Protein AF-A0A136J8L4-F1 (afdb_monomer_lite)

Structure (mmCIF, N/CA/C/O backbone):
data_AF-A0A136J8L4-F1
#
_entry.id   AF-A0A136J8L4-F1
#
loop_
_atom_site.group_PDB
_atom_site.id
_atom_site.type_symbol
_atom_site.label_atom_id
_atom_site.label_alt_id
_atom_site.label_comp_id
_atom_site.label_asym_id
_atom_site.label_entity_id
_atom_site.label_seq_id
_atom_site.pdbx_PDB_ins_code
_atom_site.Cartn_x
_atom_site.Cartn_y
_atom_site.Cartn_z
_atom_site.occupancy
_atom_site.B_iso_or_equiv
_atom_site.auth_seq_id
_atom_site.auth_comp_id
_atom_site.auth_asym_id
_atom_site.auth_atom_id
_atom_site.pdbx_PDB_model_num
ATOM 1 N N . MET A 1 1 ? 5.646 -56.409 56.248 1.00 42.66 1 MET A N 1
ATOM 2 C CA . MET A 1 1 ? 4.526 -55.624 56.810 1.00 42.66 1 MET A CA 1
ATOM 3 C C . MET A 1 1 ? 3.859 -54.873 55.672 1.00 42.66 1 MET A C 1
ATOM 5 O O . MET A 1 1 ? 4.427 -53.922 55.161 1.00 42.66 1 MET A O 1
ATOM 9 N N . ALA A 1 2 ? 2.713 -55.376 55.224 1.00 42.88 2 ALA A N 1
ATOM 10 C CA . ALA A 1 2 ? 1.914 -54.837 54.130 1.00 42.88 2 ALA A CA 1
ATOM 11 C C . ALA A 1 2 ? 0.534 -54.472 54.692 1.00 42.88 2 ALA A C 1
ATOM 13 O O . ALA A 1 2 ? -0.034 -55.256 55.455 1.00 42.88 2 ALA A O 1
ATOM 14 N N . LYS A 1 3 ? -0.001 -53.300 54.337 1.00 42.47 3 LYS A N 1
ATOM 15 C CA . LYS A 1 3 ? -1.359 -52.869 54.700 1.00 42.47 3 LYS A CA 1
ATOM 16 C C . LYS A 1 3 ? -2.114 -52.432 53.438 1.00 42.47 3 LYS A C 1
ATOM 18 O O . LYS A 1 3 ? -1.648 -51.585 52.688 1.00 42.47 3 LYS A O 1
ATOM 23 N N . ARG A 1 4 ? -3.244 -53.113 53.235 1.00 46.34 4 ARG A N 1
ATOM 24 C CA . ARG A 1 4 ? -4.332 -52.945 52.249 1.00 46.34 4 ARG A CA 1
ATOM 25 C C . ARG A 1 4 ? -5.185 -51.665 52.535 1.00 46.34 4 ARG A C 1
ATOM 27 O O . ARG A 1 4 ? -4.867 -50.995 53.515 1.00 46.34 4 ARG A O 1
ATOM 34 N N . PRO A 1 5 ? -6.405 -51.483 51.961 1.00 68.62 5 PRO A N 1
ATOM 35 C CA . PRO A 1 5 ? -6.826 -51.278 50.554 1.00 68.62 5 PRO A CA 1
ATOM 36 C C . PRO A 1 5 ? -7.882 -50.130 50.428 1.00 68.62 5 PRO A C 1
ATOM 38 O O . PRO A 1 5 ? -8.116 -49.422 51.402 1.00 68.62 5 PRO A O 1
ATOM 41 N N . ASN A 1 6 ? -8.552 -50.031 49.261 1.00 39.78 6 ASN A N 1
ATOM 42 C CA . ASN A 1 6 ? -9.914 -49.505 48.949 1.00 39.78 6 ASN A CA 1
ATOM 43 C C . ASN A 1 6 ? -9.858 -48.520 47.767 1.00 39.78 6 ASN A C 1
ATOM 45 O O . ASN A 1 6 ? -8.902 -47.772 47.653 1.00 39.78 6 ASN A O 1
ATOM 49 N N . SER A 1 7 ? -10.820 -48.393 46.857 1.00 41.44 7 SER A N 1
ATOM 50 C CA . SER A 1 7 ? -12.090 -49.061 46.553 1.00 41.44 7 SER A CA 1
ATOM 51 C C . SER A 1 7 ? -12.518 -48.499 45.192 1.00 41.44 7 SER A C 1
ATOM 53 O O . SER A 1 7 ? -12.358 -47.305 44.946 1.00 41.44 7 SER A O 1
ATOM 55 N N . ALA A 1 8 ? -13.071 -49.340 44.324 1.00 41.97 8 ALA A N 1
ATOM 56 C CA . ALA A 1 8 ? -13.702 -48.928 43.078 1.00 41.97 8 ALA A CA 1
ATOM 57 C C . ALA A 1 8 ? -15.011 -48.162 43.349 1.00 41.97 8 ALA A C 1
ATOM 59 O O . ALA A 1 8 ? -15.769 -48.534 44.244 1.00 41.97 8 ALA A O 1
ATOM 60 N N . ALA A 1 9 ? -15.294 -47.134 42.547 1.00 42.59 9 ALA A N 1
ATOM 61 C CA . ALA A 1 9 ? -16.619 -46.535 42.415 1.00 42.59 9 ALA A CA 1
ATOM 62 C C . ALA A 1 9 ? -16.864 -46.192 40.938 1.00 42.59 9 ALA A C 1
ATOM 64 O O . ALA A 1 9 ? -16.187 -45.348 40.354 1.00 42.59 9 ALA A O 1
ATOM 65 N N . GLN A 1 10 ? -17.817 -46.906 40.344 1.00 42.12 10 GLN A N 1
ATOM 66 C CA . GLN A 1 10 ? -18.420 -46.618 39.049 1.00 42.12 10 GLN A CA 1
ATOM 67 C C . GLN A 1 10 ? -19.372 -45.425 39.206 1.00 42.12 10 GLN A C 1
ATOM 69 O O . GLN A 1 10 ? -20.210 -45.427 40.106 1.00 42.12 10 GLN A O 1
ATOM 74 N N . ALA A 1 11 ? -19.282 -44.441 38.313 1.00 42.16 11 ALA A N 1
ATOM 75 C CA . ALA A 1 11 ? -20.287 -43.395 38.160 1.00 42.16 11 ALA A CA 1
ATOM 76 C C . ALA A 1 11 ? -20.708 -43.319 36.689 1.00 42.16 11 ALA A C 1
ATOM 78 O O . ALA A 1 11 ? -19.895 -43.095 35.794 1.00 42.16 11 ALA A O 1
ATOM 79 N N . ALA A 1 12 ? -21.995 -43.573 36.474 1.00 39.19 12 ALA A N 1
ATOM 80 C CA . ALA A 1 12 ? -22.677 -43.577 35.196 1.00 39.19 12 ALA A CA 1
ATOM 81 C C . ALA A 1 12 ? -22.682 -42.182 34.553 1.00 39.19 12 ALA A C 1
ATOM 83 O O . ALA A 1 12 ? -23.024 -41.193 35.200 1.00 39.19 12 ALA A O 1
ATOM 84 N N . THR A 1 13 ? -22.355 -42.109 33.263 1.00 42.62 13 THR A N 1
ATOM 85 C CA . THR A 1 13 ? -22.519 -40.893 32.460 1.00 42.62 13 THR A CA 1
ATOM 86 C C . THR A 1 13 ? -23.810 -41.003 31.657 1.00 42.62 13 THR A C 1
ATOM 88 O O . THR A 1 13 ? -23.955 -41.869 30.795 1.00 42.62 13 THR A O 1
ATOM 91 N N . ALA A 1 14 ? -24.765 -40.135 31.981 1.00 40.47 14 ALA A N 1
ATOM 92 C CA . ALA A 1 14 ? -26.031 -39.989 31.284 1.00 40.47 14 ALA A CA 1
ATOM 93 C C . ALA A 1 14 ? -25.808 -39.453 29.859 1.00 40.47 14 ALA A C 1
ATOM 95 O O . ALA A 1 14 ? -25.178 -38.413 29.665 1.00 40.47 14 ALA A O 1
ATOM 96 N N . GLN A 1 15 ? -26.351 -40.155 28.864 1.00 38.50 15 GLN A N 1
ATOM 97 C CA . GLN A 1 15 ? -26.463 -39.669 27.491 1.00 38.50 15 GLN A CA 1
ATOM 98 C C . GLN A 1 15 ? -27.607 -38.649 27.418 1.00 38.50 15 GLN A C 1
ATOM 100 O O . GLN A 1 15 ? -28.777 -38.995 27.569 1.00 38.50 15 GLN A O 1
ATOM 105 N N . SER A 1 16 ? -27.253 -37.381 27.211 1.00 44.59 16 SER A N 1
ATOM 106 C CA . SER A 1 16 ? -28.199 -36.302 26.923 1.00 44.59 16 SER A CA 1
ATOM 107 C C . SER A 1 16 ? -28.656 -36.395 25.466 1.00 44.59 16 SER A C 1
ATOM 109 O O . SER A 1 16 ? -27.837 -36.412 24.545 1.00 44.59 16 SER A O 1
ATOM 111 N N . ALA A 1 17 ? -29.969 -36.490 25.267 1.00 46.38 17 ALA A N 1
ATOM 112 C CA . ALA A 1 17 ? -30.612 -36.536 23.964 1.00 46.38 17 ALA A CA 1
ATOM 113 C C . ALA A 1 17 ? -30.492 -35.185 23.237 1.00 46.38 17 ALA A C 1
ATOM 115 O O . ALA A 1 17 ? -30.793 -34.130 23.795 1.00 46.38 17 ALA A O 1
ATOM 116 N N . ALA A 1 18 ? -30.087 -35.230 21.967 1.00 50.47 18 ALA A N 1
ATOM 117 C CA . ALA A 1 18 ? -30.023 -34.066 21.091 1.00 50.47 18 ALA A CA 1
ATOM 118 C C . ALA A 1 18 ? -31.432 -33.494 20.795 1.00 50.47 18 ALA A C 1
ATOM 120 O O . ALA A 1 18 ? -32.368 -34.266 20.553 1.00 50.47 18 ALA A O 1
ATOM 121 N N . PRO A 1 19 ? -31.609 -32.160 20.766 1.00 52.53 19 PRO A N 1
ATOM 122 C CA . PRO A 1 19 ? -32.879 -31.539 20.405 1.00 52.53 19 PRO A CA 1
ATOM 123 C C . PRO A 1 19 ? -33.167 -31.679 18.902 1.00 52.53 19 PRO A C 1
ATOM 125 O O . PRO A 1 19 ? -32.294 -31.487 18.056 1.00 52.53 19 PRO A O 1
ATOM 128 N N . ARG A 1 20 ? -34.423 -32.005 18.566 1.00 53.62 20 ARG A N 1
ATOM 129 C CA . ARG A 1 20 ? -34.916 -32.052 17.179 1.00 53.62 20 ARG A CA 1
ATOM 130 C C . ARG A 1 20 ? -34.917 -30.647 16.549 1.00 53.62 20 ARG A C 1
ATOM 132 O O . ARG A 1 20 ? -35.303 -29.695 17.227 1.00 53.62 20 ARG A O 1
ATOM 139 N N . PRO A 1 21 ? -34.571 -30.512 15.257 1.00 55.47 21 PRO A N 1
ATOM 140 C CA . PRO A 1 21 ? -34.636 -29.236 14.553 1.00 55.47 21 PRO A CA 1
ATOM 141 C C . PRO A 1 21 ? -36.093 -28.792 14.304 1.00 55.47 21 PRO A C 1
ATOM 143 O O . PRO A 1 21 ? -36.972 -29.638 14.108 1.00 55.47 21 PRO A O 1
ATOM 146 N N . PRO A 1 22 ? -36.371 -27.475 14.288 1.00 53.38 22 PRO A N 1
ATOM 147 C CA . PRO A 1 22 ? -37.707 -26.948 14.040 1.00 53.38 22 PRO A CA 1
ATOM 148 C C . PRO A 1 22 ? -38.132 -27.132 12.576 1.00 53.38 22 PRO A C 1
ATOM 150 O O . PRO A 1 22 ? -37.427 -26.766 11.638 1.00 53.38 22 PRO A O 1
ATOM 153 N N . THR A 1 23 ? -39.339 -27.664 12.389 1.00 52.69 23 THR A N 1
ATOM 154 C CA . THR A 1 23 ? -40.051 -27.747 11.107 1.00 52.69 23 THR A CA 1
ATOM 155 C C . THR A 1 23 ? -40.334 -26.358 10.533 1.00 52.69 23 THR A C 1
ATOM 157 O O . THR A 1 23 ? -41.149 -25.607 11.073 1.00 52.69 23 THR A O 1
ATOM 160 N N . VAL A 1 24 ? -39.698 -26.042 9.405 1.00 55.34 24 VAL A N 1
ATOM 161 C CA . VAL A 1 24 ? -39.958 -24.848 8.590 1.00 55.34 24 VAL A CA 1
ATOM 162 C C . VAL A 1 24 ? -41.290 -25.022 7.854 1.00 55.34 24 VAL A C 1
ATOM 164 O O . VAL A 1 24 ? -41.455 -25.949 7.061 1.00 55.34 24 VAL A O 1
ATOM 167 N N . ARG A 1 25 ? -42.263 -24.139 8.116 1.00 48.41 25 ARG A N 1
ATOM 168 C CA . ARG A 1 25 ? -43.497 -24.043 7.317 1.00 48.41 25 ARG A CA 1
ATOM 169 C C . ARG A 1 25 ? -43.240 -23.207 6.055 1.00 48.41 25 ARG A C 1
ATOM 171 O O . ARG A 1 25 ? -42.592 -22.168 6.163 1.00 48.41 25 ARG A O 1
ATOM 178 N N . PRO A 1 26 ? -43.780 -23.597 4.888 1.00 46.75 26 PRO A N 1
ATOM 179 C CA . PRO A 1 26 ? -43.632 -22.825 3.659 1.00 46.75 26 PRO A CA 1
ATOM 180 C C . PRO A 1 26 ? -44.431 -21.507 3.707 1.00 46.75 26 PRO A C 1
ATOM 182 O O . PRO A 1 26 ? -45.471 -21.433 4.375 1.00 46.75 26 PRO A O 1
ATOM 185 N N . PRO A 1 27 ? -43.972 -20.458 3.000 1.00 45.84 27 PRO A N 1
ATOM 186 C CA . PRO A 1 27 ? -44.591 -19.140 3.034 1.00 45.84 27 PRO A CA 1
ATOM 187 C C . PRO A 1 27 ? -45.935 -19.114 2.294 1.00 45.84 27 PRO A C 1
ATOM 189 O O . PRO A 1 27 ? -46.087 -19.619 1.183 1.00 45.84 27 PRO A O 1
ATOM 192 N N . ARG A 1 28 ? -46.921 -18.467 2.925 1.00 43.59 28 ARG A N 1
ATOM 193 C CA . ARG A 1 28 ? -48.227 -18.143 2.340 1.00 43.59 28 ARG A CA 1
ATOM 194 C C . ARG A 1 28 ? -48.061 -17.072 1.258 1.00 43.59 28 ARG A C 1
ATOM 196 O O . ARG A 1 28 ? -47.702 -15.936 1.555 1.00 43.59 28 ARG A O 1
ATOM 203 N N . THR A 1 29 ? -48.409 -17.417 0.025 1.00 41.22 29 THR A N 1
ATOM 204 C CA . THR A 1 29 ? -48.556 -16.495 -1.107 1.00 41.22 29 THR A CA 1
ATOM 205 C C . THR A 1 29 ? -49.695 -15.497 -0.857 1.00 41.22 29 THR A C 1
ATOM 207 O O . THR A 1 29 ? -50.844 -15.908 -0.671 1.00 41.22 29 THR A O 1
ATOM 210 N N . ARG A 1 30 ? -49.406 -14.188 -0.877 1.00 39.00 30 ARG A N 1
ATOM 211 C CA . ARG A 1 30 ? -50.421 -13.120 -0.937 1.00 39.00 30 ARG A CA 1
ATOM 212 C C . ARG A 1 30 ? -50.659 -12.698 -2.390 1.00 39.00 30 ARG A C 1
ATOM 214 O O . ARG A 1 30 ? -49.717 -12.538 -3.158 1.00 39.00 30 ARG A O 1
ATOM 221 N N . ARG A 1 31 ? -51.940 -12.546 -2.736 1.00 33.91 31 ARG A N 1
ATOM 222 C CA . ARG A 1 31 ? -52.462 -12.065 -4.026 1.00 33.91 31 ARG A CA 1
ATOM 223 C C . ARG A 1 31 ? -52.201 -10.560 -4.232 1.00 33.91 31 ARG A C 1
ATOM 225 O O . ARG A 1 31 ? -52.063 -9.849 -3.237 1.00 33.91 31 ARG A O 1
ATOM 232 N N . PRO A 1 32 ? -52.189 -10.079 -5.491 1.00 36.88 32 PRO A N 1
ATOM 233 C CA . PRO A 1 32 ? -51.927 -8.686 -5.827 1.00 36.88 32 PRO A CA 1
ATOM 234 C C . PRO A 1 32 ? -53.198 -7.837 -5.700 1.00 36.88 32 PRO A C 1
ATOM 236 O O . PRO A 1 32 ? -54.284 -8.259 -6.097 1.00 36.88 32 PRO A O 1
ATOM 239 N N . GLY A 1 33 ? -53.046 -6.633 -5.155 1.00 29.92 33 GLY A N 1
ATOM 240 C CA . GLY A 1 33 ? -54.087 -5.616 -5.068 1.00 29.92 33 GLY A CA 1
ATOM 241 C C . GLY A 1 33 ? -53.523 -4.267 -5.495 1.00 29.92 33 GLY A C 1
ATOM 242 O O . GLY A 1 33 ? -52.582 -3.766 -4.889 1.00 29.92 33 GLY A O 1
ATOM 243 N N . GLN A 1 34 ? -54.097 -3.749 -6.576 1.00 32.78 34 GLN A N 1
ATOM 244 C CA . GLN A 1 34 ? -53.946 -2.420 -7.167 1.00 32.78 34 GLN A CA 1
ATOM 245 C C . GLN A 1 34 ? -53.848 -1.289 -6.136 1.00 32.78 34 GLN A C 1
ATOM 247 O O . GLN A 1 34 ? -54.611 -1.291 -5.178 1.00 32.78 34 GLN A O 1
ATOM 252 N N . THR A 1 35 ? -53.049 -0.252 -6.414 1.00 30.84 35 THR A N 1
ATOM 253 C CA . THR A 1 35 ? -53.500 1.154 -6.335 1.00 30.84 35 THR A CA 1
ATOM 254 C C . THR A 1 35 ? -52.613 2.031 -7.224 1.00 30.84 35 THR A C 1
ATOM 256 O O . THR A 1 35 ? -51.403 1.846 -7.318 1.00 30.84 35 THR A O 1
ATOM 259 N N . LEU A 1 36 ? -53.283 2.946 -7.912 1.00 26.83 36 LEU A N 1
ATOM 260 C CA . LEU A 1 36 ? -52.858 3.840 -8.975 1.00 26.83 36 LEU A CA 1
ATOM 261 C C . LEU A 1 36 ? -52.791 5.285 -8.425 1.00 26.83 36 LEU A C 1
ATOM 263 O O . LEU A 1 36 ? -53.613 5.633 -7.584 1.00 26.83 36 LEU A O 1
ATOM 267 N N . LEU A 1 37 ? -51.901 6.107 -9.001 1.00 25.09 37 LEU A N 1
ATOM 268 C CA . LEU A 1 37 ? -51.870 7.587 -9.011 1.00 25.09 37 LEU A CA 1
ATOM 269 C C . LEU A 1 37 ? -51.577 8.350 -7.693 1.00 25.09 37 LEU A C 1
ATOM 271 O O . LEU A 1 37 ? -52.382 8.348 -6.775 1.00 25.09 37 LEU A O 1
ATOM 275 N N . PHE A 1 38 ? -50.501 9.153 -7.691 1.00 25.73 38 PHE A N 1
ATOM 276 C CA . PHE A 1 38 ? -50.588 10.622 -7.582 1.00 25.73 38 PHE A CA 1
ATOM 277 C C . PHE A 1 38 ? -49.295 11.284 -8.100 1.00 25.73 38 PHE A C 1
ATOM 279 O O . PHE A 1 38 ? -48.185 10.943 -7.698 1.00 25.73 38 PHE A O 1
ATOM 286 N N . VAL A 1 39 ? -49.481 12.224 -9.027 1.00 22.05 39 VAL A N 1
ATOM 287 C CA . VAL A 1 39 ? -48.510 13.172 -9.591 1.00 22.05 39 VAL A CA 1
ATOM 288 C C . VAL A 1 39 ? -48.807 14.540 -8.969 1.00 22.05 39 VAL A C 1
ATOM 290 O O . VAL A 1 39 ? -49.983 14.850 -8.811 1.00 22.05 39 VAL A O 1
ATOM 293 N N . LEU A 1 40 ? -47.771 15.325 -8.647 1.00 21.27 40 LEU A N 1
ATOM 294 C CA . LEU A 1 40 ? -47.611 16.791 -8.824 1.00 21.27 40 LEU A CA 1
ATOM 295 C C . LEU A 1 40 ? -46.421 17.247 -7.941 1.00 21.27 40 LEU A C 1
ATOM 297 O O . LEU A 1 40 ? -46.433 17.026 -6.738 1.00 21.27 40 LEU A O 1
ATOM 301 N N . SER A 1 41 ? -45.281 17.665 -8.504 1.00 22.55 41 SER A N 1
ATOM 302 C CA . SER A 1 41 ? -44.958 18.999 -9.064 1.00 22.55 41 SER A CA 1
ATOM 303 C C . SER A 1 41 ? -44.488 20.010 -8.010 1.00 22.55 41 SER A C 1
ATOM 305 O O . SER A 1 41 ? -45.293 20.443 -7.197 1.00 22.55 41 SER A O 1
ATOM 307 N N . ALA A 1 42 ? -43.229 20.463 -8.102 1.00 21.69 42 ALA A N 1
ATOM 308 C CA . ALA A 1 42 ? -42.858 21.888 -8.172 1.00 21.69 42 ALA A CA 1
ATOM 309 C C . ALA A 1 42 ? -41.337 22.070 -8.335 1.00 21.69 42 ALA A C 1
ATOM 311 O O . ALA A 1 42 ? -40.532 21.315 -7.798 1.00 21.69 42 ALA A O 1
ATOM 312 N N . ALA A 1 43 ? -40.979 23.087 -9.113 1.00 20.42 43 ALA A N 1
ATOM 313 C CA . ALA A 1 43 ? -39.660 23.389 -9.643 1.00 20.42 43 ALA A CA 1
ATOM 314 C C . ALA A 1 43 ? -39.097 24.715 -9.085 1.00 20.42 43 ALA A C 1
ATOM 316 O O . ALA A 1 43 ? -39.824 25.469 -8.445 1.00 20.42 43 ALA A O 1
ATOM 317 N N . LEU A 1 44 ? -37.854 25.008 -9.503 1.00 20.42 44 LEU A N 1
ATOM 318 C CA . LEU A 1 44 ? -37.224 26.328 -9.723 1.00 20.42 44 LEU A CA 1
ATOM 319 C C . LEU A 1 44 ? -36.526 27.071 -8.564 1.00 20.42 44 LEU A C 1
ATOM 321 O O . LEU A 1 44 ? -37.171 27.626 -7.685 1.00 20.42 44 LEU A O 1
ATOM 325 N N . ALA A 1 45 ? -35.196 27.214 -8.711 1.00 20.59 45 ALA A N 1
ATOM 326 C CA . ALA A 1 45 ? -34.433 28.483 -8.819 1.00 20.59 45 ALA A CA 1
ATOM 327 C C . ALA A 1 45 ? -32.943 28.127 -9.097 1.00 20.59 45 ALA A C 1
ATOM 329 O O . ALA A 1 45 ? -32.349 27.402 -8.309 1.00 20.59 45 ALA A O 1
ATOM 330 N N . LEU A 1 46 ? -32.370 28.287 -10.302 1.00 20.73 46 LEU A N 1
ATOM 331 C CA . LEU A 1 46 ? -31.841 29.469 -11.028 1.00 20.73 46 LEU A CA 1
ATOM 332 C C . LEU A 1 46 ? -30.579 30.149 -10.442 1.00 20.73 46 LEU A C 1
ATOM 334 O O . LEU A 1 46 ? -30.611 30.661 -9.330 1.00 20.73 46 LEU A O 1
ATOM 338 N N . GLY A 1 47 ? -29.540 30.258 -11.294 1.00 19.09 47 GLY A N 1
ATOM 339 C CA . GLY A 1 47 ? -28.427 31.230 -11.225 1.00 19.09 47 GLY A CA 1
ATOM 340 C C . GLY A 1 47 ? -27.023 30.599 -11.279 1.00 19.09 47 GLY A C 1
ATOM 341 O O . GLY A 1 47 ? -26.455 30.329 -10.233 1.00 19.09 47 GLY A O 1
ATOM 342 N N . SER A 1 48 ? -26.514 30.157 -12.441 1.00 22.62 48 SER A N 1
ATOM 343 C CA . SER A 1 48 ? -25.635 30.903 -13.387 1.00 22.62 48 SER A CA 1
ATOM 344 C C . SER A 1 48 ? -24.296 31.342 -12.759 1.00 22.62 48 SER A C 1
ATOM 346 O O . SER A 1 48 ? -24.306 32.091 -11.795 1.00 22.62 48 SER A O 1
ATOM 348 N N . ILE A 1 49 ? -23.130 30.877 -13.234 1.00 23.05 49 ILE A N 1
ATOM 349 C CA . ILE A 1 49 ? -22.334 31.497 -14.318 1.00 23.05 49 ILE A CA 1
ATOM 350 C C . ILE A 1 49 ? -21.683 30.417 -15.203 1.00 23.05 49 ILE A C 1
ATOM 352 O O . ILE A 1 49 ? -21.081 29.462 -14.718 1.00 23.05 49 ILE A O 1
ATOM 356 N N . ALA A 1 50 ? -21.787 30.625 -16.515 1.00 22.70 50 ALA A N 1
ATOM 357 C CA . ALA A 1 50 ? -21.101 29.894 -17.575 1.00 22.70 50 ALA A CA 1
ATOM 358 C C . ALA A 1 50 ? -20.154 30.836 -18.344 1.00 22.70 50 ALA A C 1
ATOM 360 O O . ALA A 1 50 ? -20.192 32.046 -18.123 1.00 22.70 50 ALA A O 1
ATOM 361 N N . VAL A 1 51 ? -19.435 30.237 -19.309 1.00 25.38 51 VAL A N 1
ATOM 362 C CA . VAL A 1 51 ? -18.640 30.774 -20.445 1.00 25.38 51 VAL A CA 1
ATOM 363 C C . VAL A 1 51 ? -17.149 30.468 -20.255 1.00 25.38 51 VAL A C 1
ATOM 365 O O . VAL A 1 51 ? -16.573 30.875 -19.258 1.00 25.38 51 VAL A O 1
ATOM 368 N N . ALA A 1 52 ? -16.405 29.828 -21.160 1.00 25.91 52 ALA A N 1
ATOM 369 C CA . ALA A 1 52 ? -16.575 29.073 -22.421 1.00 25.91 52 ALA A CA 1
ATOM 370 C C . ALA A 1 52 ? -15.132 28.575 -22.758 1.00 25.91 52 ALA A C 1
ATOM 372 O O . ALA A 1 52 ? -14.185 29.113 -22.196 1.00 25.91 52 ALA A O 1
ATOM 373 N N . ALA A 1 53 ? -14.784 27.603 -23.603 1.00 28.91 53 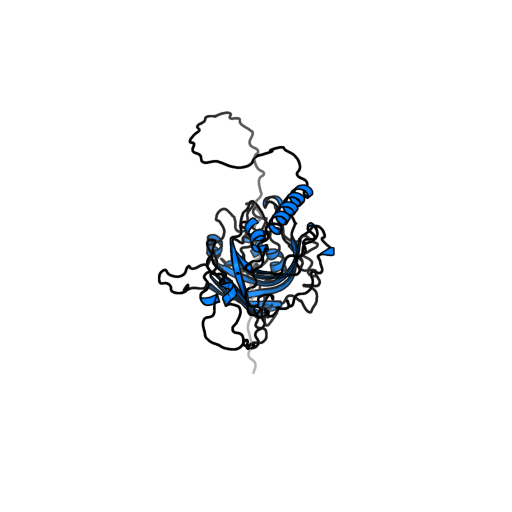ALA A N 1
ATOM 374 C CA . ALA A 1 53 ? -15.382 26.841 -24.699 1.00 28.91 53 ALA A CA 1
ATOM 375 C C . ALA A 1 53 ? -14.588 25.499 -24.803 1.00 28.91 53 ALA A C 1
ATOM 377 O O . ALA A 1 53 ? -13.466 25.427 -24.318 1.00 28.91 53 ALA A O 1
ATOM 378 N N . GLY A 1 54 ? -15.055 24.409 -25.417 1.00 24.98 54 GLY A N 1
ATOM 379 C CA . GLY A 1 54 ? -16.161 24.285 -26.351 1.00 24.98 54 GLY A CA 1
ATOM 380 C C . GLY A 1 54 ? -16.750 22.868 -26.451 1.00 24.98 54 GLY A C 1
ATOM 381 O O . GLY A 1 54 ? -16.086 21.856 -26.248 1.00 24.98 54 GLY A O 1
ATOM 382 N N . LEU A 1 55 ? -18.046 22.916 -26.757 1.00 30.45 55 LEU A N 1
ATOM 383 C CA . LEU A 1 55 ? -18.987 21.965 -27.355 1.00 30.45 55 LEU A CA 1
ATOM 384 C C . LEU A 1 55 ? -18.394 20.977 -28.393 1.00 30.45 55 LEU A C 1
ATOM 386 O O . LEU A 1 55 ? -17.402 21.302 -29.029 1.00 30.45 55 LEU A O 1
ATOM 390 N N . GLN A 1 56 ? -19.001 19.849 -28.788 1.00 32.62 56 GLN A N 1
ATOM 391 C CA . GLN A 1 56 ? -20.212 19.097 -28.415 1.00 32.62 56 GLN A CA 1
ATOM 392 C C . GLN A 1 56 ? -20.360 17.977 -29.458 1.00 32.62 56 GLN A C 1
ATOM 394 O O . GLN A 1 56 ? -20.383 18.281 -30.646 1.00 32.62 56 GLN A O 1
ATOM 399 N N . GLN A 1 57 ? -20.560 16.721 -29.051 1.00 28.48 57 GLN A N 1
ATOM 400 C CA . GLN A 1 57 ? -21.517 15.847 -29.739 1.00 28.48 57 GLN A CA 1
ATOM 401 C C . GLN A 1 57 ? -21.904 14.665 -28.853 1.00 28.48 57 GLN A C 1
ATOM 403 O O . GLN A 1 57 ? -21.114 13.776 -28.559 1.00 28.48 57 GLN A O 1
ATOM 408 N N . HIS A 1 58 ? -23.162 14.688 -28.427 1.00 37.97 58 HIS A N 1
ATOM 409 C CA . HIS A 1 58 ? -23.846 13.576 -27.798 1.00 37.97 58 HIS A CA 1
ATOM 410 C C . HIS A 1 58 ? -24.406 12.707 -28.930 1.00 37.97 58 HIS A C 1
ATOM 412 O O . HIS A 1 58 ? -25.384 13.090 -29.570 1.00 37.97 58 HIS A O 1
ATOM 418 N N . GLN A 1 59 ? -23.790 11.556 -29.197 1.00 29.62 5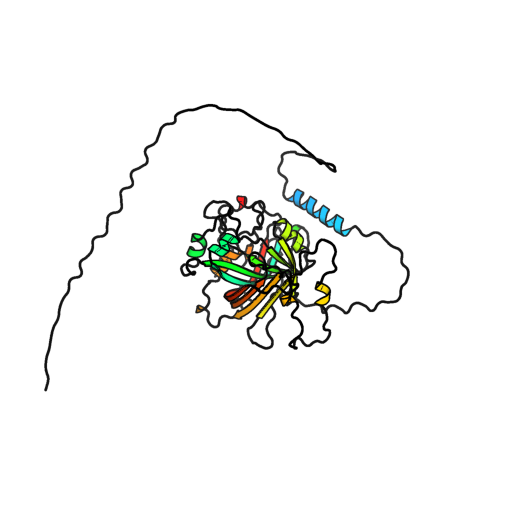9 GLN A N 1
ATOM 419 C CA . GLN A 1 59 ? -24.430 10.465 -29.930 1.00 29.62 59 GLN A CA 1
ATOM 420 C C . GLN A 1 59 ? -24.080 9.131 -29.275 1.00 29.62 59 GLN A C 1
ATOM 422 O O . GLN A 1 59 ? -22.935 8.831 -28.961 1.00 29.62 59 GLN A O 1
ATOM 427 N N . SER A 1 60 ? -25.132 8.354 -29.051 1.00 41.00 60 SER A N 1
ATOM 428 C CA . SER A 1 60 ? -25.119 6.956 -28.655 1.00 41.00 60 SER A CA 1
ATOM 429 C C . SER A 1 60 ? -24.250 6.109 -29.585 1.00 41.00 60 SER A C 1
ATOM 431 O O . SER A 1 60 ? -24.478 6.108 -30.794 1.00 41.00 60 SER A O 1
ATOM 433 N N . GLY A 1 61 ? -23.353 5.305 -29.020 1.00 32.41 61 GLY A N 1
ATOM 434 C CA . GLY A 1 61 ? -22.731 4.203 -29.745 1.00 32.41 61 GLY A CA 1
ATOM 435 C C . GLY A 1 61 ? -21.356 3.856 -29.206 1.00 32.41 61 GLY A C 1
ATOM 436 O O . GLY A 1 61 ? -20.439 4.649 -29.342 1.00 32.41 61 GLY A O 1
ATOM 437 N N . HIS A 1 62 ? -21.249 2.668 -28.605 1.00 44.19 62 HIS A N 1
ATOM 438 C CA . HIS A 1 62 ? -20.054 1.819 -28.559 1.00 44.19 62 HIS A CA 1
ATOM 439 C C . HIS A 1 62 ? -18.726 2.525 -28.904 1.00 44.19 62 HIS A C 1
ATOM 441 O O . HIS A 1 62 ? -18.163 2.342 -29.985 1.00 44.19 62 HIS A O 1
ATOM 447 N N . GLU A 1 63 ? -18.194 3.310 -27.968 1.00 40.66 63 GLU A N 1
ATOM 448 C CA . GLU A 1 63 ? -16.807 3.751 -28.060 1.00 40.66 63 GLU A CA 1
ATOM 449 C C . GLU A 1 63 ? -15.926 2.517 -27.876 1.00 40.66 63 GLU A C 1
ATOM 451 O O . GLU A 1 63 ? -15.833 1.926 -26.798 1.00 40.66 63 GLU A O 1
ATOM 456 N N . THR A 1 64 ? -15.333 2.059 -28.974 1.00 54.06 64 THR A N 1
ATOM 457 C CA . THR A 1 64 ? -14.367 0.965 -28.927 1.00 54.06 64 THR A CA 1
ATOM 458 C C . THR A 1 64 ? -13.136 1.436 -28.158 1.00 54.06 64 THR A C 1
ATOM 460 O O . THR A 1 64 ? -12.673 2.564 -28.332 1.00 54.06 64 THR A O 1
ATOM 463 N N . THR A 1 65 ? -12.570 0.563 -27.324 1.00 49.97 65 THR A N 1
ATOM 464 C CA . THR A 1 65 ? -11.386 0.805 -26.478 1.00 49.97 65 THR A CA 1
ATOM 465 C C . THR A 1 65 ? -10.225 1.466 -27.242 1.00 49.97 65 THR A C 1
ATOM 467 O O . THR A 1 65 ? -9.457 2.242 -26.679 1.00 49.97 65 THR A O 1
ATOM 470 N N . HIS A 1 66 ? -10.138 1.243 -28.558 1.00 45.19 66 HIS A N 1
ATOM 471 C CA . HIS A 1 66 ? -9.175 1.884 -29.452 1.00 45.19 66 HIS A CA 1
ATOM 472 C C . HIS A 1 66 ? -9.328 3.408 -29.596 1.00 45.19 66 HIS A C 1
ATOM 474 O O . HIS A 1 66 ? -8.324 4.094 -29.797 1.00 45.19 66 HIS A O 1
ATOM 480 N N . GLN A 1 67 ? -10.542 3.955 -29.520 1.00 44.06 67 GLN A N 1
ATOM 481 C CA . GLN A 1 67 ? -10.804 5.382 -29.724 1.00 44.06 67 GLN A CA 1
ATOM 482 C C . GLN A 1 67 ? -10.442 6.201 -28.476 1.00 44.06 67 GLN A C 1
ATOM 484 O O . GLN A 1 67 ? -9.726 7.198 -28.592 1.00 44.06 67 GLN A O 1
ATOM 489 N N . ALA A 1 68 ? -10.775 5.697 -27.282 1.00 52.47 68 ALA A N 1
ATOM 490 C CA . ALA A 1 68 ? -10.325 6.264 -26.007 1.00 52.47 68 ALA A CA 1
ATOM 491 C C . ALA A 1 68 ? -8.784 6.288 -25.894 1.00 52.47 68 ALA A C 1
ATOM 493 O O . ALA A 1 68 ? -8.186 7.295 -25.507 1.00 52.47 68 ALA A O 1
ATOM 494 N N . LEU A 1 69 ? -8.115 5.215 -26.336 1.00 50.31 69 LEU A N 1
ATOM 495 C CA . LEU A 1 69 ? -6.650 5.131 -26.388 1.00 50.31 69 LEU A CA 1
ATOM 496 C C . LEU A 1 69 ? -6.014 6.121 -27.380 1.00 50.31 69 LEU A C 1
ATOM 498 O O . LEU A 1 69 ? -4.942 6.667 -27.107 1.00 50.31 69 LEU A O 1
ATOM 502 N N . ARG A 1 70 ? -6.669 6.402 -28.516 1.00 53.69 70 ARG A N 1
ATOM 503 C CA . ARG A 1 70 ? -6.200 7.412 -29.484 1.00 53.69 70 ARG A CA 1
ATOM 504 C C . ARG A 1 70 ? -6.291 8.831 -28.926 1.00 53.69 70 ARG A C 1
ATOM 506 O O . ARG A 1 70 ? -5.334 9.586 -29.092 1.00 53.69 70 ARG A O 1
ATOM 513 N N . HIS A 1 71 ? -7.378 9.180 -28.235 1.00 51.84 71 HIS A N 1
ATOM 514 C CA . HIS A 1 71 ? -7.519 10.501 -27.610 1.00 51.84 71 HIS A CA 1
ATOM 515 C C . HIS A 1 71 ? -6.469 10.733 -26.513 1.00 51.84 71 HIS A C 1
ATOM 517 O O . HIS A 1 71 ? -5.849 11.796 -26.473 1.00 51.84 71 HIS A O 1
ATOM 523 N N . ARG A 1 72 ? -6.159 9.710 -25.704 1.00 54.69 72 ARG A N 1
ATOM 524 C CA . ARG A 1 72 ? -5.100 9.793 -24.682 1.00 54.69 72 ARG A CA 1
ATOM 525 C C . ARG A 1 72 ? -3.693 9.928 -25.287 1.00 54.69 72 ARG A C 1
ATOM 527 O O . ARG A 1 72 ? -2.885 10.709 -24.793 1.00 54.69 72 ARG A O 1
ATOM 534 N N . LYS A 1 73 ? -3.413 9.242 -26.405 1.00 49.12 73 LYS A N 1
ATOM 535 C CA . LYS A 1 73 ? -2.140 9.360 -27.149 1.00 49.12 73 LYS A CA 1
ATOM 536 C C . LYS A 1 73 ? -1.922 10.755 -27.755 1.00 49.12 73 LYS A C 1
ATOM 538 O O . LYS A 1 73 ? -0.779 11.183 -27.892 1.00 49.12 73 LYS A O 1
ATOM 543 N N . LEU A 1 74 ? -2.996 11.455 -28.127 1.00 43.12 74 LEU A N 1
ATOM 544 C CA . LEU A 1 74 ? -2.941 12.829 -28.640 1.00 43.12 74 LEU A CA 1
ATOM 545 C C . LEU A 1 74 ? -2.713 13.858 -27.524 1.00 43.12 74 LEU A C 1
ATOM 547 O O . LEU A 1 74 ? -1.887 14.749 -27.704 1.00 43.12 74 LEU A O 1
ATOM 551 N N . ALA A 1 75 ? -3.357 13.697 -26.363 1.00 46.97 75 ALA A N 1
ATOM 552 C CA . ALA A 1 75 ? -3.159 14.582 -25.211 1.00 46.97 75 ALA A CA 1
ATOM 553 C C . ALA A 1 75 ? -1.696 14.585 -24.718 1.00 46.97 75 ALA A C 1
ATOM 555 O O . ALA A 1 75 ? -1.100 15.647 -24.564 1.00 46.97 75 ALA A O 1
ATOM 556 N N . LEU A 1 76 ? -1.072 13.405 -24.604 1.00 45.59 76 LEU A N 1
ATOM 557 C CA . LEU A 1 76 ? 0.326 13.270 -24.160 1.00 45.59 76 LEU A CA 1
ATOM 558 C C . LEU A 1 76 ? 1.359 13.800 -25.175 1.00 45.59 76 LEU A C 1
ATOM 560 O O . LEU A 1 76 ? 2.481 14.132 -24.803 1.00 45.59 76 LEU A O 1
ATOM 564 N N . ARG A 1 77 ? 1.010 13.899 -26.466 1.00 43.97 77 ARG A N 1
ATOM 565 C CA . ARG A 1 77 ? 1.900 14.478 -27.491 1.00 43.97 77 ARG A CA 1
ATOM 566 C C . ARG A 1 77 ? 1.907 16.005 -27.483 1.00 43.97 77 ARG A C 1
ATOM 568 O O . ARG A 1 77 ? 2.920 16.589 -27.855 1.00 43.97 77 ARG A O 1
ATOM 575 N N . HIS A 1 78 ? 0.815 16.644 -27.067 1.00 43.44 78 HIS A N 1
ATOM 576 C CA . HIS A 1 78 ? 0.738 18.104 -27.018 1.00 43.44 78 HIS A CA 1
ATOM 577 C C . HIS A 1 78 ? 1.473 18.709 -25.813 1.00 43.44 78 HIS A C 1
ATOM 579 O O . HIS A 1 78 ? 1.967 19.827 -25.926 1.00 43.44 78 HIS A O 1
ATOM 585 N N . GLU A 1 79 ? 1.655 17.962 -24.722 1.00 47.09 79 GLU A N 1
ATOM 586 C CA . GLU A 1 79 ? 2.485 18.400 -23.586 1.00 47.09 79 GLU A CA 1
ATOM 587 C C . GLU A 1 79 ? 3.995 18.345 -23.887 1.00 47.09 79 GLU A C 1
ATOM 589 O O . GLU A 1 79 ? 4.767 19.108 -23.316 1.00 47.09 79 GLU A O 1
ATOM 594 N N . ALA A 1 80 ? 4.427 17.513 -24.843 1.00 41.06 80 ALA A N 1
ATOM 595 C CA . ALA A 1 80 ? 5.838 17.376 -25.218 1.00 41.06 80 ALA A CA 1
ATOM 596 C C . ALA A 1 80 ? 6.332 18.412 -26.254 1.00 41.06 80 ALA A C 1
ATOM 598 O O . ALA A 1 80 ? 7.530 18.482 -26.517 1.00 41.06 80 ALA A O 1
ATOM 599 N N . ALA A 1 81 ? 5.439 19.198 -26.870 1.00 38.72 81 ALA A N 1
ATOM 600 C CA . ALA A 1 81 ? 5.764 20.035 -28.035 1.00 38.72 81 ALA A CA 1
ATOM 601 C C . ALA A 1 81 ? 5.781 21.555 -27.766 1.00 38.72 81 ALA A C 1
ATOM 603 O O . ALA A 1 81 ? 6.019 22.337 -28.685 1.00 38.72 81 ALA A O 1
ATOM 604 N N . GLY A 1 82 ? 5.536 21.997 -26.531 1.00 35.88 82 GLY A N 1
ATOM 605 C CA . GLY A 1 82 ? 5.479 23.417 -26.181 1.00 35.88 82 GLY A CA 1
ATOM 606 C C . GLY A 1 82 ? 6.765 23.944 -25.548 1.00 35.88 82 GLY A C 1
ATOM 607 O O . GLY A 1 82 ? 6.804 24.121 -24.337 1.00 35.88 82 GLY A O 1
ATOM 608 N N . SER A 1 83 ? 7.798 24.245 -26.339 1.00 38.16 83 SER A N 1
ATOM 609 C CA . SER A 1 83 ? 8.839 25.187 -25.899 1.00 38.16 83 SER A CA 1
ATOM 610 C C . SER A 1 83 ? 9.458 25.914 -27.092 1.00 38.16 83 SER A C 1
ATOM 612 O O . SER A 1 83 ? 10.203 25.342 -27.887 1.00 38.16 83 SER A O 1
ATOM 614 N N . SER A 1 84 ? 9.067 27.180 -27.243 1.00 42.69 84 SER A N 1
ATOM 615 C CA . SER A 1 84 ? 9.521 28.086 -28.296 1.00 42.69 84 SER A CA 1
ATOM 616 C C . SER A 1 84 ? 10.928 28.616 -28.024 1.00 42.69 84 SER A C 1
ATOM 618 O O . SER A 1 84 ? 11.316 28.873 -26.887 1.00 42.69 84 SER A O 1
ATOM 620 N N . ALA A 1 85 ? 11.656 28.813 -29.120 1.00 42.56 85 ALA A N 1
ATOM 621 C CA . ALA A 1 85 ? 13.014 29.325 -29.200 1.00 42.56 85 ALA A CA 1
ATOM 622 C C . ALA A 1 85 ? 13.206 30.689 -28.511 1.00 42.56 85 ALA A C 1
ATOM 624 O O . ALA A 1 85 ? 12.450 31.630 -28.757 1.00 42.56 85 ALA A O 1
ATOM 625 N N . ALA A 1 86 ? 14.286 30.809 -27.733 1.00 37.00 86 ALA A N 1
ATOM 626 C CA . ALA A 1 86 ? 14.833 32.079 -27.271 1.00 37.00 86 ALA A CA 1
ATOM 627 C C . ALA A 1 86 ? 16.351 32.138 -27.518 1.00 37.00 86 ALA A C 1
ATOM 629 O O . ALA A 1 86 ? 17.075 31.153 -27.386 1.00 37.00 86 ALA A O 1
ATOM 630 N N . THR A 1 87 ? 16.775 33.326 -27.931 1.00 35.25 87 THR A N 1
ATOM 631 C CA . THR A 1 87 ? 18.079 33.752 -28.444 1.00 35.25 87 THR A CA 1
ATOM 632 C C . THR A 1 87 ? 19.253 33.507 -27.487 1.00 35.25 87 THR A C 1
ATOM 634 O O . THR A 1 87 ? 19.165 33.768 -26.291 1.00 35.25 87 THR A O 1
ATOM 637 N N . VAL A 1 88 ? 20.383 33.056 -28.044 1.00 37.00 88 VAL A N 1
ATOM 638 C CA . VAL A 1 88 ? 21.646 32.782 -27.342 1.00 37.00 88 VAL A CA 1
ATOM 639 C C . VAL A 1 88 ? 22.419 34.081 -27.090 1.00 37.00 88 VAL A C 1
ATOM 641 O O . VAL A 1 88 ? 22.910 34.708 -28.026 1.00 37.00 88 VAL A O 1
ATOM 644 N N . THR A 1 89 ? 22.598 34.440 -25.821 1.00 35.00 89 THR A N 1
ATOM 645 C CA . THR A 1 89 ? 23.667 35.341 -25.359 1.00 35.00 89 THR A CA 1
ATOM 646 C C . THR A 1 89 ? 24.575 34.574 -24.406 1.00 35.00 89 THR A C 1
ATOM 648 O O . THR A 1 89 ? 24.109 34.013 -23.415 1.00 35.00 89 THR A O 1
ATOM 651 N N . ALA A 1 90 ? 25.867 34.526 -24.734 1.00 42.12 90 ALA A N 1
ATOM 652 C CA . ALA A 1 90 ? 26.894 33.832 -23.969 1.00 42.12 90 ALA A CA 1
ATOM 653 C C . ALA A 1 90 ? 27.064 34.469 -22.579 1.00 42.12 90 ALA A C 1
ATOM 655 O O . ALA A 1 90 ? 27.469 35.624 -22.466 1.00 42.12 90 ALA A O 1
ATOM 656 N N . SER A 1 91 ? 26.764 33.697 -21.534 1.00 35.06 91 SER A N 1
ATOM 657 C CA . SER A 1 91 ? 27.068 34.025 -20.141 1.00 35.06 91 SER A CA 1
ATOM 658 C C . SER A 1 91 ? 27.980 32.946 -19.564 1.00 35.06 91 SER A C 1
ATOM 660 O O . SER A 1 91 ? 27.906 31.781 -19.960 1.00 35.06 91 SER A O 1
ATOM 662 N N . ALA A 1 92 ? 28.881 33.378 -18.686 1.00 39.25 92 ALA A N 1
ATOM 663 C CA . ALA A 1 92 ? 29.967 32.606 -18.103 1.00 39.25 92 ALA A CA 1
ATOM 664 C C . ALA A 1 92 ? 29.510 31.233 -17.583 1.00 39.25 92 ALA A C 1
ATOM 666 O O . ALA A 1 92 ? 28.463 31.102 -16.953 1.00 39.25 92 ALA A O 1
ATOM 667 N N . SER A 1 93 ? 30.331 30.218 -17.855 1.00 37.94 93 SER A N 1
ATOM 668 C CA . SER A 1 93 ? 30.136 28.823 -17.469 1.00 37.94 93 SER A CA 1
ATOM 669 C C . SER A 1 93 ? 29.883 28.690 -15.967 1.00 37.94 93 SER A C 1
ATOM 671 O O . SER A 1 93 ? 30.817 28.735 -15.163 1.00 37.94 93 SER A O 1
ATOM 673 N N . ALA A 1 94 ? 28.613 28.512 -15.605 1.00 37.25 94 ALA A N 1
ATOM 674 C CA . ALA A 1 94 ? 28.223 28.027 -14.295 1.00 37.25 94 ALA A CA 1
ATOM 675 C C . ALA A 1 94 ? 28.846 26.634 -14.077 1.00 37.25 94 ALA A C 1
ATOM 677 O O . ALA A 1 94 ? 28.896 25.841 -15.024 1.00 37.25 94 ALA A O 1
ATOM 678 N N . PRO A 1 95 ? 29.336 26.318 -12.867 1.00 36.59 95 PRO A N 1
ATOM 679 C CA . PRO A 1 95 ? 29.785 24.970 -12.554 1.00 36.59 95 PRO A CA 1
ATOM 680 C C . PRO A 1 95 ? 28.631 23.998 -12.807 1.00 36.59 95 PRO A C 1
ATOM 682 O O . PRO A 1 95 ? 27.512 24.218 -12.339 1.00 36.59 95 PRO A O 1
ATOM 685 N N . SER A 1 96 ? 28.901 22.946 -13.583 1.00 34.09 96 SER A N 1
ATOM 686 C CA . SER A 1 96 ? 27.953 21.862 -13.828 1.00 34.09 96 SER A CA 1
ATOM 687 C C . SER A 1 96 ? 27.369 21.392 -12.493 1.00 34.09 96 SER A C 1
ATOM 689 O O . SER A 1 96 ? 28.143 21.216 -11.543 1.00 34.09 96 SER A O 1
ATOM 691 N N . PRO A 1 97 ? 26.041 21.191 -12.385 1.00 37.81 97 PRO A N 1
ATOM 692 C CA . PRO A 1 97 ? 25.463 20.652 -11.167 1.00 37.81 97 PRO A CA 1
ATOM 693 C C . PRO A 1 97 ? 26.187 19.342 -10.835 1.00 37.81 97 PRO A C 1
ATOM 695 O O . PRO A 1 97 ? 26.453 18.551 -11.749 1.00 37.81 97 PRO A O 1
ATOM 698 N N . PRO A 1 98 ? 26.563 19.124 -9.564 1.00 39.03 98 PRO A N 1
ATOM 699 C CA . PRO A 1 98 ? 27.204 17.890 -9.149 1.00 39.03 98 PRO A CA 1
ATOM 700 C C . PRO A 1 98 ? 26.328 16.735 -9.618 1.00 39.03 98 PRO A C 1
ATOM 702 O O . PRO A 1 98 ? 25.131 16.706 -9.331 1.00 39.03 98 PRO A O 1
ATOM 705 N N . THR A 1 99 ? 26.924 15.828 -10.390 1.00 37.97 99 THR A N 1
ATOM 706 C CA . THR A 1 99 ? 26.290 14.609 -10.878 1.00 37.97 99 THR A CA 1
ATOM 707 C C . THR A 1 99 ? 25.596 13.940 -9.703 1.00 37.97 99 THR A C 1
ATOM 709 O O . THR A 1 99 ? 26.244 13.466 -8.767 1.00 37.97 99 THR A O 1
ATOM 712 N N . THR A 1 100 ? 24.262 13.961 -9.715 1.00 45.84 100 THR A N 1
ATOM 713 C CA . THR A 1 100 ? 23.443 13.172 -8.804 1.00 45.84 100 THR A CA 1
ATOM 714 C C . THR A 1 100 ? 23.974 11.754 -8.896 1.00 45.84 100 THR A C 1
ATOM 716 O O . THR A 1 100 ? 23.995 11.175 -9.984 1.00 45.84 100 THR A O 1
ATOM 719 N N . ALA A 1 101 ? 24.508 11.233 -7.786 1.00 46.62 101 ALA A N 1
ATOM 720 C CA . ALA A 1 101 ? 24.933 9.846 -7.714 1.00 46.62 101 ALA A CA 1
ATOM 721 C C . ALA A 1 101 ? 23.761 9.013 -8.232 1.00 46.62 101 ALA A C 1
ATOM 723 O O . ALA A 1 101 ? 22.698 8.990 -7.612 1.00 46.62 101 ALA A O 1
ATOM 724 N N . THR A 1 102 ? 23.922 8.454 -9.431 1.00 57.56 102 THR A N 1
ATOM 725 C CA . THR A 1 102 ? 22.875 7.711 -10.117 1.00 57.56 102 THR A CA 1
ATOM 726 C C . THR A 1 102 ? 22.619 6.499 -9.251 1.00 57.56 102 THR A C 1
ATOM 728 O O . THR A 1 102 ? 23.450 5.595 -9.179 1.00 57.56 102 THR A O 1
ATOM 731 N N . CYS A 1 103 ? 21.544 6.539 -8.474 1.00 71.25 103 CYS A N 1
ATOM 732 C CA . CYS A 1 103 ? 21.255 5.442 -7.585 1.00 71.25 103 CYS A CA 1
ATOM 733 C C . CYS A 1 103 ? 20.794 4.281 -8.475 1.00 71.25 103 CYS A C 1
ATOM 735 O O . CYS A 1 103 ? 19.890 4.435 -9.295 1.00 71.25 103 CYS A O 1
ATOM 737 N N . VAL A 1 104 ? 21.524 3.169 -8.413 1.00 76.25 104 VAL A N 1
ATOM 738 C CA . VAL A 1 104 ? 21.241 1.981 -9.220 1.00 76.25 104 VAL A CA 1
ATOM 739 C C . VAL A 1 104 ? 20.175 1.186 -8.470 1.00 76.25 104 VAL A C 1
ATOM 741 O O . VAL A 1 104 ? 20.441 0.788 -7.331 1.00 76.25 104 VAL A O 1
ATOM 744 N N . PRO A 1 105 ? 18.980 0.987 -9.049 1.00 78.19 105 PRO A N 1
ATOM 745 C CA . PRO A 1 105 ? 17.956 0.173 -8.413 1.00 78.19 105 PRO A CA 1
ATOM 746 C C . PRO A 1 105 ? 18.430 -1.277 -8.268 1.00 78.19 105 PRO A C 1
ATOM 748 O O . PRO A 1 105 ? 18.959 -1.855 -9.217 1.00 78.19 105 PRO A O 1
ATOM 751 N N . ASP A 1 106 ? 18.197 -1.882 -7.106 1.00 75.75 106 ASP A N 1
ATOM 752 C CA . ASP A 1 106 ? 18.427 -3.310 -6.832 1.00 75.75 106 ASP A CA 1
ATOM 753 C C . ASP A 1 106 ? 17.187 -4.138 -7.232 1.00 75.75 106 ASP A C 1
ATOM 755 O O . ASP A 1 106 ? 16.590 -4.875 -6.446 1.00 75.75 106 ASP A O 1
ATOM 759 N N . GLY A 1 107 ? 16.706 -3.902 -8.457 1.00 74.69 107 GLY A N 1
ATOM 760 C CA . GLY A 1 107 ? 15.459 -4.452 -8.985 1.00 74.69 107 GLY A CA 1
ATOM 761 C C . GLY A 1 107 ? 15.691 -5.505 -10.065 1.00 74.69 107 GLY A C 1
ATOM 762 O O . GLY A 1 107 ? 16.512 -5.329 -10.967 1.00 74.69 107 GLY A O 1
ATOM 763 N N . SER A 1 108 ? 14.924 -6.594 -10.012 1.00 83.31 108 SER A N 1
ATOM 764 C CA . SER A 1 108 ? 14.842 -7.547 -11.125 1.00 83.31 108 SER A CA 1
ATOM 765 C C . SER A 1 108 ? 14.091 -6.929 -12.309 1.00 83.31 108 SER A C 1
ATOM 767 O O . SER A 1 108 ? 13.239 -6.069 -12.135 1.00 83.31 108 SER A O 1
ATOM 769 N N . LYS A 1 109 ? 14.345 -7.379 -13.539 1.00 90.25 109 LYS A N 1
ATOM 770 C CA . LYS A 1 109 ? 13.518 -6.957 -14.686 1.00 90.25 109 LYS A CA 1
ATOM 771 C C . LYS A 1 109 ? 12.085 -7.467 -14.543 1.00 90.25 109 LYS A C 1
ATOM 773 O O . LYS A 1 109 ? 11.856 -8.471 -13.877 1.00 90.25 109 LYS A O 1
ATOM 778 N N . ASN A 1 110 ? 11.139 -6.813 -15.201 1.00 90.81 110 ASN A N 1
ATOM 779 C CA . ASN A 1 110 ? 9.750 -7.227 -15.336 1.00 90.81 110 ASN A CA 1
ATOM 780 C C . ASN A 1 110 ? 9.660 -8.461 -16.251 1.00 90.81 110 ASN A C 1
ATOM 782 O O . ASN A 1 110 ? 9.748 -8.328 -17.480 1.00 90.81 110 ASN A O 1
ATOM 786 N N . PRO A 1 111 ? 9.470 -9.671 -15.684 1.00 89.69 111 PRO A N 1
ATOM 787 C CA . PRO A 1 111 ? 9.514 -10.907 -16.452 1.00 89.69 111 PRO A CA 1
ATOM 788 C C . PRO A 1 111 ? 8.183 -11.207 -17.146 1.00 89.69 111 PRO A C 1
ATOM 790 O O . PRO A 1 111 ? 8.080 -12.218 -17.834 1.00 89.69 111 PRO A O 1
ATOM 793 N N . ILE A 1 112 ? 7.164 -10.365 -16.950 1.00 90.88 112 ILE A N 1
ATOM 794 C CA . ILE A 1 112 ? 5.793 -10.609 -17.397 1.00 90.88 112 ILE A CA 1
ATOM 795 C C . ILE A 1 112 ? 5.351 -9.685 -18.534 1.00 90.88 112 ILE A C 1
ATOM 797 O O . ILE A 1 112 ? 4.371 -9.969 -19.212 1.00 90.88 112 ILE A O 1
ATOM 801 N N . SER A 1 113 ? 6.094 -8.617 -18.814 1.00 89.56 113 SER A N 1
ATOM 802 C CA . SER A 1 113 ? 5.710 -7.603 -19.806 1.00 89.56 113 SER A CA 1
ATOM 803 C C . SER A 1 113 ? 5.347 -8.126 -21.203 1.00 89.56 113 SER A C 1
ATOM 805 O O . SER A 1 113 ? 4.468 -7.566 -21.853 1.00 89.56 113 SER A O 1
ATOM 807 N N . TYR A 1 114 ? 5.987 -9.199 -21.674 1.00 88.69 114 TYR A N 1
ATOM 808 C CA . TYR A 1 114 ? 5.713 -9.786 -22.991 1.00 88.69 114 TYR A CA 1
ATOM 809 C C . TYR A 1 114 ? 4.520 -10.754 -23.000 1.00 88.69 114 TYR A C 1
ATOM 811 O O . TYR A 1 114 ? 3.988 -11.053 -24.067 1.00 88.69 114 TYR A O 1
ATOM 819 N N . LEU A 1 115 ? 4.105 -11.252 -21.832 1.00 89.50 115 LEU A N 1
ATOM 820 C CA . LEU A 1 115 ? 3.002 -12.204 -21.689 1.00 89.50 115 LEU A CA 1
ATOM 821 C C . LEU A 1 115 ? 1.634 -11.504 -21.718 1.00 89.50 115 LEU A C 1
ATOM 823 O O . LEU A 1 115 ? 0.658 -12.091 -22.180 1.00 89.50 115 LEU A O 1
ATOM 827 N N . TRP A 1 116 ? 1.575 -10.238 -21.291 1.00 90.50 116 TRP A N 1
ATOM 828 C CA . TRP A 1 116 ? 0.349 -9.432 -21.242 1.00 90.50 116 TRP A CA 1
ATOM 829 C C . TRP A 1 116 ? 0.482 -8.144 -22.071 1.00 90.50 116 TRP A C 1
ATOM 831 O O . TRP A 1 116 ? 0.563 -7.047 -21.522 1.00 90.50 116 TRP A O 1
ATOM 841 N N . PRO A 1 117 ? 0.476 -8.233 -23.416 1.00 89.94 117 PRO A N 1
ATOM 842 C CA . PRO A 1 117 ? 0.749 -7.091 -24.296 1.00 89.94 117 PRO A CA 1
ATOM 843 C C . PRO A 1 117 ? -0.336 -6.001 -24.284 1.00 89.94 117 PRO A C 1
ATOM 845 O O . PRO A 1 117 ? -0.136 -4.930 -24.855 1.00 89.94 117 PRO A O 1
ATOM 848 N N . ASN A 1 118 ? -1.490 -6.265 -23.670 1.00 90.50 118 ASN A N 1
ATOM 849 C CA . ASN A 1 118 ? -2.593 -5.310 -23.580 1.00 90.50 118 ASN A CA 1
ATOM 850 C C . ASN A 1 118 ? -2.706 -4.646 -22.205 1.00 90.50 118 ASN A C 1
ATOM 852 O O . ASN A 1 118 ? -3.421 -3.653 -22.091 1.00 90.50 118 ASN A O 1
ATOM 856 N N . ASP A 1 119 ? -1.999 -5.161 -21.199 1.00 91.81 119 ASP A N 1
ATOM 857 C CA . ASP A 1 119 ? -2.072 -4.666 -19.829 1.00 91.81 119 ASP A CA 1
ATOM 858 C C . ASP A 1 119 ? -0.826 -3.849 -19.488 1.00 91.81 119 ASP A C 1
ATOM 860 O O . ASP A 1 119 ? 0.259 -4.029 -20.053 1.00 91.81 119 ASP A O 1
ATOM 864 N N . ILE A 1 120 ? -0.990 -2.918 -18.556 1.00 94.50 120 ILE A N 1
ATOM 865 C CA . ILE A 1 120 ? 0.140 -2.291 -17.884 1.00 94.50 120 ILE A CA 1
ATOM 866 C C . ILE A 1 120 ? 0.737 -3.350 -16.962 1.00 94.50 120 ILE A C 1
ATOM 868 O O . ILE A 1 120 ? 0.012 -4.066 -16.275 1.00 94.50 120 ILE A O 1
ATOM 872 N N . SER A 1 121 ? 2.059 -3.469 -16.956 1.00 95.75 121 SER A N 1
ATOM 873 C CA . SER A 1 121 ? 2.745 -4.399 -16.065 1.00 95.75 121 SER A CA 1
ATOM 874 C C . SER A 1 121 ? 3.965 -3.768 -15.433 1.00 95.75 121 SER A C 1
ATOM 876 O O . SER A 1 121 ? 4.494 -2.770 -15.918 1.00 95.75 121 SER A O 1
ATOM 878 N N . GLY A 1 122 ? 4.446 -4.384 -14.371 1.00 95.56 122 GLY A N 1
ATOM 879 C CA . GLY A 1 122 ? 5.653 -3.959 -13.693 1.00 95.56 122 GLY A CA 1
ATOM 880 C C . GLY A 1 122 ? 5.916 -4.830 -12.492 1.00 95.56 122 GLY A C 1
ATOM 881 O O . GLY A 1 122 ? 5.275 -5.867 -12.297 1.00 95.56 122 GLY A O 1
ATOM 882 N N . ASN A 1 123 ? 6.834 -4.364 -11.664 1.00 95.19 123 ASN A N 1
ATOM 883 C CA . ASN A 1 123 ? 7.249 -5.075 -10.478 1.00 95.19 123 ASN A CA 1
ATOM 884 C C . ASN A 1 123 ? 7.000 -4.215 -9.239 1.00 95.19 123 ASN A C 1
ATOM 886 O O . ASN A 1 123 ? 7.423 -3.062 -9.170 1.00 95.19 123 ASN A O 1
ATOM 890 N N . LEU A 1 124 ? 6.358 -4.806 -8.238 1.00 96.00 124 LEU A N 1
ATOM 891 C CA . LEU A 1 124 ? 6.132 -4.205 -6.930 1.00 96.00 124 LEU A CA 1
ATOM 892 C C . LEU A 1 124 ? 7.026 -4.913 -5.921 1.00 96.00 124 LEU A C 1
ATOM 894 O O . LEU A 1 124 ? 6.711 -6.027 -5.495 1.00 96.00 124 LEU A O 1
ATOM 898 N N . ASN A 1 125 ? 8.126 -4.263 -5.545 1.00 96.00 125 ASN A N 1
ATOM 899 C CA . ASN A 1 125 ? 9.009 -4.718 -4.476 1.00 96.00 125 ASN A CA 1
ATOM 900 C C . ASN A 1 125 ? 8.740 -3.898 -3.216 1.00 96.00 125 ASN A C 1
ATOM 902 O O . ASN A 1 125 ? 8.772 -2.672 -3.264 1.00 96.00 125 ASN A O 1
ATOM 906 N N . GLY A 1 126 ? 8.489 -4.547 -2.083 1.00 96.81 126 GLY A N 1
ATOM 907 C CA . GLY A 1 126 ? 8.463 -3.841 -0.810 1.00 96.81 126 GLY A CA 1
ATOM 908 C C . GLY A 1 126 ? 7.829 -4.605 0.329 1.00 96.81 126 GLY A C 1
ATOM 909 O O . GLY A 1 126 ? 7.845 -5.834 0.365 1.00 96.81 126 GLY A O 1
ATOM 910 N N . THR A 1 127 ? 7.302 -3.851 1.287 1.00 98.44 127 THR A N 1
ATOM 911 C CA . THR A 1 127 ? 6.818 -4.357 2.568 1.00 98.44 127 THR A CA 1
ATOM 912 C C . THR A 1 127 ? 5.348 -4.009 2.746 1.00 98.44 127 THR A C 1
ATOM 914 O O . THR A 1 127 ? 4.935 -2.861 2.582 1.00 98.44 127 THR A O 1
ATOM 917 N N . THR A 1 128 ? 4.546 -5.002 3.117 1.00 98.62 128 THR A N 1
ATOM 918 C CA . THR A 1 128 ? 3.151 -4.817 3.528 1.00 98.62 128 THR A CA 1
ATOM 919 C C . THR A 1 128 ? 2.973 -5.372 4.930 1.00 98.62 128 THR A C 1
ATOM 921 O O . THR A 1 128 ? 3.162 -6.567 5.148 1.00 98.62 128 THR A O 1
ATOM 924 N N . LEU A 1 129 ? 2.618 -4.502 5.875 1.00 98.75 129 LEU A N 1
ATOM 925 C CA . LEU A 1 129 ? 2.355 -4.843 7.271 1.00 98.75 129 LEU A CA 1
ATOM 926 C C . LEU A 1 129 ? 0.853 -4.796 7.537 1.00 98.75 129 LEU A C 1
ATOM 928 O O . LEU A 1 129 ? 0.170 -3.873 7.095 1.00 98.75 129 LEU A O 1
ATOM 932 N N . ILE A 1 130 ? 0.350 -5.770 8.290 1.00 98.62 130 ILE A N 1
ATOM 933 C CA . ILE A 1 130 ? -1.016 -5.758 8.806 1.00 98.62 130 ILE A CA 1
ATOM 934 C C . ILE A 1 130 ? -0.970 -5.148 10.198 1.00 98.62 130 ILE A C 1
ATOM 936 O O . ILE A 1 130 ? -0.332 -5.676 11.114 1.00 98.62 130 ILE A O 1
ATOM 940 N N . VAL A 1 131 ? -1.653 -4.023 10.340 1.00 98.50 131 VAL A N 1
ATOM 941 C CA . VAL A 1 131 ? -1.701 -3.206 11.541 1.00 98.50 131 VAL A CA 1
ATOM 942 C C . VAL A 1 131 ? -3.087 -3.364 12.163 1.00 98.50 131 VAL A C 1
ATOM 944 O O . VAL A 1 131 ? -4.047 -2.771 11.666 1.00 98.50 131 VAL A O 1
ATOM 947 N N . PRO A 1 132 ? -3.230 -4.147 13.249 1.00 98.44 132 PRO A N 1
ATOM 948 C CA . PRO A 1 132 ? -4.481 -4.198 13.988 1.00 98.44 132 PRO A CA 1
ATOM 949 C C . PRO A 1 132 ? -4.788 -2.818 14.570 1.00 98.44 132 PRO A C 1
ATOM 951 O O . PRO A 1 132 ? -4.050 -2.304 15.414 1.00 98.44 132 PRO A O 1
ATOM 954 N N . ILE A 1 133 ? -5.881 -2.216 14.116 1.00 98.44 133 ILE A N 1
ATOM 955 C CA . ILE A 1 133 ? -6.430 -0.985 14.688 1.00 98.44 133 ILE A CA 1
ATOM 956 C C . ILE A 1 133 ? -7.815 -1.272 15.264 1.00 98.44 133 ILE A C 1
ATOM 958 O O . ILE A 1 133 ? -8.503 -2.149 14.744 1.00 98.44 133 ILE A O 1
ATOM 962 N N . PRO A 1 134 ? -8.275 -0.551 16.299 1.00 98.38 134 PRO A N 1
ATOM 963 C CA . PRO A 1 134 ? -9.651 -0.683 16.761 1.00 98.38 134 PRO A CA 1
ATOM 964 C C . PRO A 1 134 ? -10.640 -0.497 15.605 1.00 98.38 134 PRO A C 1
ATOM 966 O O . PRO A 1 134 ? -10.525 0.460 14.841 1.00 98.38 134 PRO A O 1
ATOM 969 N N . LEU A 1 135 ? -11.640 -1.374 15.493 1.00 98.19 135 LEU A N 1
ATOM 970 C CA . LEU A 1 135 ? -12.651 -1.325 14.430 1.00 98.19 135 LEU A CA 1
ATOM 971 C C . LEU A 1 135 ? -13.382 0.027 14.402 1.00 98.19 135 LEU A C 1
ATOM 973 O O . LEU A 1 135 ? -13.703 0.544 13.337 1.00 98.19 135 LEU A O 1
ATOM 977 N N . VAL A 1 136 ? -13.561 0.652 15.569 1.00 97.38 136 VAL A N 1
ATOM 978 C CA . VAL A 1 136 ? -14.099 2.016 15.691 1.00 97.38 136 VAL A CA 1
ATOM 979 C C . VAL A 1 136 ? -13.226 3.068 14.993 1.00 97.38 136 VAL A C 1
ATOM 981 O O . VAL A 1 136 ? -13.766 3.990 14.392 1.00 97.38 136 VAL A O 1
ATOM 984 N N . GLN A 1 137 ? -11.896 2.916 15.002 1.00 96.94 137 GLN A N 1
ATOM 985 C CA . GLN A 1 137 ? -10.979 3.809 14.279 1.00 96.94 137 GLN A CA 1
ATOM 986 C C . GLN A 1 137 ? -11.048 3.562 12.771 1.00 96.94 137 GLN A C 1
ATOM 988 O O . GLN A 1 137 ? -11.101 4.515 12.001 1.00 96.94 137 GLN A O 1
ATOM 993 N N . ALA A 1 138 ? -11.115 2.296 12.341 1.00 97.88 138 ALA A N 1
ATOM 994 C CA . ALA A 1 138 ? -11.351 1.973 10.933 1.00 97.88 138 ALA A CA 1
ATOM 995 C C . ALA A 1 138 ? -12.674 2.581 10.443 1.00 97.88 138 ALA A C 1
ATOM 997 O O . ALA A 1 138 ? -12.740 3.138 9.349 1.00 97.88 138 ALA A O 1
ATOM 998 N N . ARG A 1 139 ? -13.717 2.548 11.281 1.00 97.06 139 ARG A N 1
ATOM 999 C CA . ARG A 1 139 ? -15.018 3.118 10.938 1.00 97.06 139 ARG A CA 1
ATOM 1000 C C . ARG A 1 139 ? -14.994 4.638 10.792 1.00 97.06 139 ARG A C 1
ATOM 1002 O O . ARG A 1 139 ? -15.680 5.144 9.913 1.00 97.06 139 ARG A O 1
ATOM 1009 N N . GLN A 1 140 ? -14.217 5.334 11.622 1.00 96.06 140 GLN A N 1
ATOM 1010 C CA . GLN A 1 140 ? -13.997 6.782 11.513 1.00 96.06 140 GLN A CA 1
ATOM 1011 C C . GLN A 1 140 ? -13.210 7.158 10.253 1.00 96.06 140 GLN A C 1
ATOM 1013 O O . GLN A 1 140 ? -13.394 8.244 9.714 1.00 96.06 140 GLN A O 1
ATOM 1018 N N . ALA A 1 141 ? -12.326 6.270 9.798 1.00 95.56 141 ALA A N 1
ATOM 1019 C CA . ALA A 1 141 ? -11.529 6.476 8.601 1.00 95.56 141 ALA A CA 1
ATOM 1020 C C . ALA A 1 141 ? -12.357 6.294 7.323 1.00 95.56 141 ALA A C 1
ATOM 1022 O O . ALA A 1 141 ? -12.398 7.174 6.467 1.00 95.56 141 ALA A O 1
ATOM 1023 N N . ILE A 1 142 ? -13.013 5.141 7.195 1.00 97.06 142 ILE A N 1
ATOM 1024 C CA . ILE A 1 142 ? -13.706 4.728 5.975 1.00 97.06 142 ILE A CA 1
ATOM 1025 C C . ILE A 1 142 ? -15.044 5.482 5.883 1.00 97.06 142 ILE A C 1
ATOM 1027 O O . ILE A 1 142 ? -15.799 5.456 6.860 1.00 97.06 142 ILE A O 1
ATOM 1031 N N . PRO A 1 143 ? -15.419 6.068 4.728 1.00 96.06 143 PRO A N 1
ATOM 1032 C CA . PRO A 1 143 ? -16.680 6.794 4.583 1.00 96.06 143 PRO A CA 1
ATOM 1033 C C . PRO A 1 143 ? -17.894 5.978 5.044 1.00 96.06 143 PRO A C 1
ATOM 1035 O O . PRO A 1 143 ? -18.048 4.817 4.661 1.00 96.06 143 PRO A O 1
ATOM 1038 N N . GLU A 1 144 ? -18.768 6.595 5.845 1.00 96.25 144 GLU A N 1
ATOM 1039 C CA . GLU A 1 144 ? -19.878 5.915 6.541 1.00 96.25 144 GLU A CA 1
ATOM 1040 C C . GLU A 1 144 ? -20.850 5.189 5.605 1.00 96.25 144 GLU A C 1
ATOM 1042 O O . GLU A 1 144 ? -21.450 4.190 5.989 1.00 96.25 144 GLU A O 1
ATOM 1047 N N . LYS A 1 145 ? -20.973 5.664 4.361 1.00 95.88 145 LYS A N 1
ATOM 1048 C CA . LYS A 1 145 ? -21.830 5.057 3.337 1.00 95.88 145 LYS A CA 1
ATOM 1049 C C . LYS A 1 145 ? -21.383 3.663 2.882 1.00 95.88 145 LYS A C 1
ATOM 1051 O O . LYS A 1 145 ? -22.165 2.988 2.225 1.00 95.88 145 LYS A O 1
ATOM 1056 N N . TYR A 1 146 ? -20.150 3.249 3.181 1.00 97.44 146 TYR A N 1
ATOM 1057 C CA . TYR A 1 146 ? -19.642 1.927 2.815 1.00 97.44 146 TYR A CA 1
ATOM 1058 C C . TYR A 1 146 ? -19.655 0.982 4.007 1.00 97.44 146 TYR A C 1
ATOM 1060 O O . TYR A 1 146 ? -19.209 1.340 5.103 1.00 97.44 146 TYR A O 1
ATOM 1068 N N . GLY A 1 147 ? -20.101 -0.250 3.776 1.00 97.62 147 GLY A N 1
ATOM 1069 C CA . GLY A 1 147 ? -20.022 -1.315 4.769 1.00 97.62 147 GLY A CA 1
ATOM 1070 C C . GLY A 1 147 ? -18.579 -1.748 5.041 1.00 97.62 147 GLY A C 1
ATOM 1071 O O . GLY A 1 147 ? -17.663 -1.463 4.270 1.00 97.62 147 GLY A O 1
ATOM 1072 N N . ILE A 1 148 ? -18.378 -2.446 6.157 1.00 98.12 148 ILE A N 1
ATOM 1073 C CA . ILE A 1 148 ? -17.132 -3.152 6.472 1.00 98.12 148 ILE A CA 1
ATOM 1074 C C . ILE A 1 148 ? -17.475 -4.641 6.590 1.00 98.12 148 ILE A C 1
ATOM 1076 O O . ILE A 1 148 ? -18.330 -5.021 7.392 1.00 98.12 148 ILE A O 1
ATOM 1080 N N . LEU A 1 149 ? -16.809 -5.485 5.804 1.00 97.56 149 LEU A N 1
ATOM 1081 C CA . LEU A 1 149 ? -17.082 -6.919 5.698 1.00 97.56 149 LEU A CA 1
ATOM 1082 C C . LEU A 1 149 ? -16.308 -7.713 6.761 1.00 97.56 149 LEU A C 1
ATOM 1084 O O . LEU A 1 149 ? -15.381 -8.454 6.449 1.00 97.56 149 LEU A O 1
ATOM 1088 N N . GLU A 1 150 ? -16.691 -7.581 8.035 1.00 97.19 150 GLU A N 1
ATOM 1089 C CA . GLU A 1 150 ? -15.996 -8.254 9.152 1.00 97.19 150 GLU A CA 1
ATOM 1090 C C . GLU A 1 150 ? -15.919 -9.774 9.021 1.00 97.19 150 GLU A C 1
ATOM 1092 O O . GLU A 1 150 ? -14.892 -10.383 9.329 1.00 97.19 150 GLU A O 1
ATOM 1097 N N . HIS A 1 151 ? -16.968 -10.392 8.491 1.00 95.25 151 HIS A N 1
ATOM 1098 C CA . HIS A 1 151 ? -16.969 -11.826 8.233 1.00 95.25 151 HIS A CA 1
ATOM 1099 C C . HIS A 1 151 ? -15.887 -12.241 7.219 1.00 95.25 151 HIS A C 1
ATOM 1101 O O . HIS A 1 151 ? -15.356 -13.345 7.334 1.00 95.25 151 HIS A O 1
ATOM 1107 N N . ALA A 1 152 ? -15.529 -11.370 6.266 1.00 94.75 152 ALA A N 1
ATOM 1108 C CA . ALA A 1 152 ? -14.600 -11.699 5.193 1.00 94.75 152 ALA A CA 1
ATOM 1109 C C . ALA A 1 152 ? -13.189 -11.927 5.740 1.00 94.75 152 ALA A C 1
ATOM 1111 O O . ALA A 1 152 ? -12.625 -12.995 5.523 1.00 94.75 152 ALA A O 1
ATOM 1112 N N . TRP A 1 153 ? -12.621 -10.999 6.519 1.00 95.19 153 TRP A N 1
ATOM 1113 C CA . TRP A 1 153 ? -11.277 -11.226 7.069 1.00 95.19 153 TRP A CA 1
ATOM 1114 C C . TRP A 1 153 ? -11.261 -12.251 8.198 1.00 95.19 153 TRP A C 1
ATOM 1116 O O . TRP A 1 153 ? -10.273 -12.968 8.335 1.00 95.19 153 TRP A O 1
ATOM 1126 N N . ARG A 1 154 ? -12.343 -12.376 8.979 1.00 95.38 154 ARG A N 1
ATOM 1127 C CA . ARG A 1 154 ? -12.444 -13.414 10.017 1.00 95.38 154 ARG A CA 1
ATOM 1128 C C . ARG A 1 154 ? -12.439 -14.827 9.438 1.00 95.38 154 ARG A C 1
ATOM 1130 O O . ARG A 1 154 ? -11.922 -15.727 10.088 1.00 95.38 154 ARG A O 1
ATOM 1137 N N . ALA A 1 155 ? -12.948 -15.025 8.221 1.00 93.69 155 ALA A N 1
ATOM 1138 C CA . ALA A 1 155 ? -12.850 -16.313 7.533 1.00 93.69 155 ALA A CA 1
ATOM 1139 C C . ALA A 1 155 ? -11.390 -16.711 7.233 1.00 93.69 155 ALA A C 1
ATOM 1141 O O . ALA A 1 155 ? -11.064 -17.897 7.225 1.00 93.69 155 ALA A O 1
ATOM 1142 N N . TRP A 1 156 ? -10.502 -15.732 7.027 1.00 92.44 156 TRP A N 1
ATOM 1143 C CA . TRP A 1 156 ? -9.072 -15.967 6.799 1.00 92.44 156 TRP A CA 1
ATOM 1144 C C . TRP A 1 156 ? -8.239 -15.972 8.082 1.00 92.44 156 TRP A C 1
ATOM 1146 O O . TRP A 1 156 ? -7.243 -16.693 8.159 1.00 92.44 156 TRP A O 1
ATOM 1156 N N . LEU A 1 157 ? -8.628 -15.153 9.059 1.00 95.69 157 LEU A N 1
ATOM 1157 C CA . LEU A 1 157 ? -7.936 -14.928 10.323 1.00 95.69 157 LEU A CA 1
ATOM 1158 C C . LEU A 1 157 ? -8.923 -15.124 11.493 1.00 95.69 157 LEU A C 1
ATOM 1160 O O . LEU A 1 157 ? -9.360 -14.139 12.099 1.00 95.69 157 LEU A O 1
ATOM 1164 N N . PRO A 1 158 ? -9.306 -16.373 11.817 1.00 95.38 158 PRO A N 1
ATOM 1165 C CA . PRO A 1 158 ? -10.296 -16.647 12.863 1.00 95.38 158 PRO A CA 1
ATOM 1166 C C . PRO A 1 158 ? -9.855 -16.135 14.241 1.00 95.38 158 PRO A C 1
ATOM 1168 O O . PRO A 1 158 ? -10.684 -15.650 15.009 1.00 95.38 158 PRO A O 1
ATOM 1171 N N . ASP A 1 159 ? -8.547 -16.154 14.505 1.00 95.88 159 ASP A N 1
ATOM 1172 C CA . ASP A 1 159 ? -7.940 -15.692 15.757 1.00 95.88 159 ASP A CA 1
ATOM 1173 C C . ASP A 1 159 ? -7.555 -14.200 15.731 1.00 95.88 159 ASP A C 1
ATOM 1175 O O . ASP A 1 159 ? -6.874 -13.713 16.637 1.00 95.88 159 ASP A O 1
ATOM 1179 N N . PHE A 1 160 ? -7.964 -13.443 14.699 1.00 97.31 160 PHE A N 1
ATOM 1180 C CA . PHE A 1 160 ? -7.696 -12.005 14.657 1.00 97.31 160 PHE A CA 1
ATOM 1181 C C . PHE A 1 160 ? -8.348 -11.311 15.864 1.00 97.31 160 PHE A C 1
ATOM 1183 O O . PHE A 1 160 ? -9.517 -11.595 16.164 1.00 97.31 160 PHE A O 1
ATOM 1190 N N . PRO A 1 161 ? -7.643 -10.386 16.549 1.00 97.75 161 PRO A N 1
ATOM 1191 C CA . PRO A 1 161 ? -8.128 -9.836 17.807 1.00 97.75 161 PRO A CA 1
ATOM 1192 C C . PRO A 1 161 ? -9.549 -9.262 17.710 1.00 97.75 161 PRO A C 1
ATOM 1194 O O . PRO A 1 161 ? -9.903 -8.540 16.773 1.00 97.75 161 PRO A O 1
ATOM 1197 N N . VAL A 1 162 ? -10.385 -9.589 18.698 1.00 97.69 162 VAL A N 1
ATOM 1198 C CA . VAL A 1 162 ? -11.779 -9.126 18.768 1.00 97.69 162 VAL A CA 1
ATOM 1199 C C . VAL A 1 162 ? -11.826 -7.596 18.794 1.00 97.69 162 VAL A C 1
ATOM 1201 O O . VAL A 1 162 ? -11.048 -6.954 19.497 1.00 97.69 162 VAL A O 1
ATOM 1204 N N . GLY A 1 163 ? -12.739 -7.009 18.016 1.00 98.06 163 GLY A N 1
ATOM 1205 C CA . GLY A 1 163 ? -12.884 -5.556 17.917 1.00 98.06 163 GLY A CA 1
ATOM 1206 C C . GLY A 1 163 ? -11.742 -4.844 17.184 1.00 98.06 163 GLY A C 1
ATOM 1207 O O . GLY A 1 163 ? -11.709 -3.613 17.206 1.00 98.06 163 GLY A O 1
ATOM 1208 N N . MET A 1 164 ? -10.828 -5.575 16.537 1.00 98.56 164 MET A N 1
ATOM 1209 C CA . MET A 1 164 ? -9.783 -5.007 15.686 1.00 98.56 164 MET A CA 1
ATOM 1210 C C . MET A 1 164 ? -10.094 -5.198 14.200 1.00 98.56 164 MET A C 1
ATOM 1212 O O . MET A 1 164 ? -10.801 -6.119 13.792 1.00 98.56 164 MET A O 1
ATOM 1216 N N . TYR A 1 165 ? -9.491 -4.336 13.391 1.00 98.69 165 TYR A N 1
ATOM 1217 C CA . TYR A 1 165 ? -9.558 -4.305 11.940 1.00 98.69 165 TYR A CA 1
ATOM 1218 C C . TYR A 1 165 ? -8.143 -4.413 11.331 1.00 98.69 165 TYR A C 1
ATOM 1220 O O . TYR A 1 165 ? -7.224 -3.756 11.836 1.00 98.69 165 TYR A O 1
ATOM 1228 N N . PRO A 1 166 ? -7.938 -5.219 10.269 1.00 98.44 166 PRO A N 1
ATOM 1229 C CA . PRO A 1 166 ? -6.629 -5.445 9.655 1.00 98.44 166 PRO A CA 1
ATOM 1230 C C . PRO A 1 166 ? -6.275 -4.349 8.634 1.00 98.44 166 PRO A C 1
ATOM 1232 O O . PRO A 1 166 ? -6.315 -4.576 7.426 1.00 98.44 166 PRO A O 1
ATOM 1235 N N . MET A 1 167 ? -5.914 -3.152 9.106 1.00 98.62 167 MET A N 1
ATOM 1236 C CA . MET A 1 167 ? -5.418 -2.090 8.221 1.00 98.62 167 MET A CA 1
ATOM 1237 C C . MET A 1 167 ? -4.088 -2.511 7.583 1.00 98.62 167 MET A C 1
ATOM 1239 O O . MET A 1 167 ? -3.247 -3.126 8.237 1.00 98.62 167 MET A O 1
ATOM 1243 N N . MET A 1 168 ? -3.870 -2.151 6.323 1.00 98.69 168 MET A N 1
ATOM 1244 C CA . MET A 1 168 ? -2.604 -2.370 5.631 1.00 98.69 168 MET A CA 1
ATOM 1245 C C . MET A 1 168 ? -1.745 -1.109 5.704 1.00 98.69 168 MET A C 1
ATOM 1247 O O . MET A 1 168 ? -2.190 -0.027 5.331 1.00 98.69 168 MET A O 1
ATOM 1251 N N . ALA A 1 169 ? -0.497 -1.251 6.138 1.00 98.62 169 ALA A N 1
ATOM 1252 C CA . ALA A 1 169 ? 0.539 -0.251 5.924 1.00 98.62 169 ALA A CA 1
ATOM 1253 C C . ALA A 1 169 ? 1.464 -0.766 4.816 1.00 98.62 169 ALA A C 1
ATOM 1255 O O . ALA A 1 169 ? 2.088 -1.821 4.961 1.00 98.62 169 ALA A O 1
ATOM 1256 N N . VAL A 1 170 ? 1.536 -0.034 3.706 1.00 98.50 170 VAL A N 1
ATOM 1257 C CA . VAL A 1 170 ? 2.241 -0.458 2.491 1.00 98.50 170 VAL A CA 1
ATOM 1258 C C . VAL A 1 170 ? 3.378 0.511 2.185 1.00 98.50 170 VAL A C 1
ATOM 1260 O O . VAL A 1 170 ? 3.176 1.722 2.191 1.00 98.50 170 VAL A O 1
ATOM 1263 N N . SER A 1 171 ? 4.558 -0.034 1.888 1.00 98.25 171 SER A N 1
ATOM 1264 C CA . SER A 1 171 ? 5.678 0.667 1.260 1.00 98.25 171 SER A CA 1
ATOM 1265 C C . SER A 1 171 ? 6.170 -0.158 0.083 1.00 98.25 171 SER A C 1
ATOM 1267 O O . SER A 1 171 ? 6.548 -1.316 0.273 1.00 98.25 171 SER A O 1
ATOM 1269 N N . VAL A 1 172 ? 6.147 0.408 -1.121 1.00 97.50 172 VAL A N 1
ATOM 1270 C CA . VAL A 1 172 ? 6.594 -0.284 -2.331 1.00 97.50 172 VAL A CA 1
ATOM 1271 C C . VAL A 1 172 ? 7.384 0.622 -3.260 1.00 97.50 172 VAL A C 1
ATOM 1273 O O . VAL A 1 172 ? 7.184 1.834 -3.302 1.00 97.50 172 VAL A O 1
ATOM 1276 N N . TYR A 1 173 ? 8.285 -0.019 -3.992 1.00 97.31 173 TYR A N 1
ATOM 1277 C CA . TYR A 1 173 ? 9.002 0.514 -5.131 1.00 97.31 173 TYR A CA 1
ATOM 1278 C C . TYR A 1 173 ? 8.452 -0.144 -6.400 1.00 97.31 173 TYR A C 1
ATOM 1280 O O . TYR A 1 173 ? 8.578 -1.361 -6.595 1.00 97.31 173 TYR A O 1
ATOM 1288 N N . ASP A 1 174 ? 7.803 0.676 -7.218 1.00 96.69 174 ASP A N 1
ATOM 1289 C CA . ASP A 1 174 ? 7.219 0.342 -8.507 1.00 96.69 174 ASP A CA 1
ATOM 1290 C C . ASP A 1 174 ? 8.325 0.493 -9.565 1.00 96.69 174 ASP A C 1
ATOM 1292 O O . ASP A 1 174 ? 8.814 1.601 -9.801 1.00 96.69 174 ASP A O 1
ATOM 1296 N N . HIS A 1 175 ? 8.746 -0.620 -10.177 1.00 94.06 175 HIS A N 1
ATOM 1297 C CA . HIS A 1 175 ? 9.870 -0.628 -11.119 1.00 94.06 175 HIS A CA 1
ATOM 1298 C C . HIS A 1 175 ? 9.614 -1.407 -12.407 1.00 94.06 175 HIS A C 1
ATOM 1300 O O . HIS A 1 175 ? 8.776 -2.312 -12.459 1.00 94.06 175 HIS A O 1
ATOM 1306 N N . ASP A 1 176 ? 10.380 -1.046 -13.440 1.00 94.19 176 ASP A N 1
ATOM 1307 C CA . ASP A 1 176 ? 10.345 -1.639 -14.781 1.00 94.19 176 ASP A CA 1
ATOM 1308 C C . ASP A 1 176 ? 8.918 -1.698 -15.355 1.00 94.19 176 ASP A C 1
ATOM 1310 O O . ASP A 1 176 ? 8.425 -2.720 -15.852 1.00 94.19 176 ASP A O 1
ATOM 1314 N N . LEU A 1 177 ? 8.233 -0.560 -15.234 1.00 94.94 177 LEU A N 1
ATOM 1315 C CA . LEU A 1 177 ? 6.861 -0.370 -15.676 1.00 94.94 177 LEU A CA 1
ATOM 1316 C C . LEU A 1 177 ? 6.774 -0.405 -17.201 1.00 94.94 177 LEU A C 1
ATOM 1318 O O . LEU A 1 177 ? 7.451 0.351 -17.896 1.00 94.94 177 LEU A O 1
ATOM 1322 N N . ARG A 1 178 ? 5.893 -1.239 -17.749 1.00 94.81 178 ARG A N 1
ATOM 1323 C CA . ARG A 1 178 ? 5.687 -1.396 -19.190 1.00 94.81 178 ARG A CA 1
ATOM 1324 C C . ARG A 1 178 ? 4.249 -1.091 -19.551 1.00 94.81 178 ARG A C 1
ATOM 1326 O O . ARG A 1 178 ? 3.319 -1.636 -18.970 1.00 94.81 178 ARG A O 1
ATOM 1333 N N . PHE A 1 179 ? 4.101 -0.216 -20.542 1.00 92.62 179 PHE A N 1
ATOM 1334 C CA . PHE A 1 179 ? 2.830 0.217 -21.112 1.00 92.62 179 PHE A CA 1
ATOM 1335 C C . PHE A 1 179 ? 2.857 -0.168 -22.597 1.00 92.62 179 PHE A C 1
ATOM 1337 O O . PHE A 1 179 ? 3.079 0.705 -23.448 1.00 92.62 179 PHE A O 1
ATOM 1344 N N . PRO A 1 180 ? 2.715 -1.463 -22.944 1.00 88.06 180 PRO A N 1
ATOM 1345 C CA . PRO A 1 180 ? 3.042 -1.938 -24.287 1.00 88.06 180 PRO A CA 1
ATOM 1346 C C . PRO A 1 180 ? 2.154 -1.294 -25.358 1.00 88.06 180 PRO A C 1
ATOM 1348 O O . PRO A 1 180 ? 2.643 -0.902 -26.415 1.00 88.06 180 PRO A O 1
ATOM 1351 N N . VAL A 1 181 ? 0.878 -1.049 -25.040 1.00 85.75 181 VAL A N 1
ATOM 1352 C CA . VAL A 1 181 ? -0.084 -0.394 -25.945 1.00 85.75 181 VAL A CA 1
ATOM 1353 C C . VAL A 1 181 ? 0.330 1.042 -26.316 1.00 85.75 181 VAL A C 1
ATOM 1355 O O . VAL A 1 181 ? 0.022 1.530 -27.408 1.00 85.75 181 VAL A O 1
ATOM 1358 N N . LEU A 1 182 ? 1.061 1.729 -25.433 1.00 87.12 182 LEU A N 1
ATOM 1359 C CA . LEU A 1 182 ? 1.603 3.066 -25.690 1.00 87.12 182 LEU A CA 1
ATOM 1360 C C . LEU A 1 182 ? 3.063 3.038 -26.164 1.00 87.12 182 LEU A C 1
ATOM 1362 O O . LEU A 1 182 ? 3.572 4.080 -26.575 1.00 87.12 182 LEU A O 1
ATOM 1366 N N . ASN A 1 183 ? 3.713 1.870 -26.149 1.00 90.19 183 ASN A N 1
ATOM 1367 C CA . ASN A 1 183 ? 5.158 1.709 -26.305 1.00 90.19 183 ASN A CA 1
ATOM 1368 C C . ASN A 1 183 ? 5.943 2.632 -25.353 1.00 90.19 183 ASN A C 1
ATOM 1370 O O . ASN A 1 183 ? 6.847 3.358 -25.767 1.00 90.19 183 ASN A O 1
ATOM 1374 N N . MET A 1 184 ? 5.532 2.654 -24.082 1.00 90.94 184 MET A N 1
ATOM 1375 C CA . MET A 1 184 ? 6.104 3.521 -23.051 1.00 90.94 184 MET A CA 1
ATOM 1376 C C . MET A 1 184 ? 6.663 2.709 -21.882 1.00 90.94 184 MET A C 1
ATOM 1378 O O . MET A 1 184 ? 6.200 1.611 -21.566 1.00 90.94 184 MET A O 1
ATOM 1382 N N . THR A 1 185 ? 7.679 3.270 -21.234 1.00 93.44 185 THR A N 1
ATOM 1383 C CA . THR A 1 185 ? 8.281 2.758 -19.997 1.00 93.44 185 THR A CA 1
ATOM 1384 C C . THR A 1 185 ? 8.449 3.949 -19.062 1.00 93.44 185 THR A C 1
ATOM 1386 O O . THR A 1 185 ? 9.411 4.702 -19.222 1.00 93.44 185 THR A O 1
ATOM 1389 N N . PRO A 1 186 ? 7.461 4.222 -18.190 1.00 91.88 186 PRO A N 1
ATOM 1390 C CA . PRO A 1 186 ? 7.565 5.310 -17.228 1.00 91.88 186 PRO A CA 1
ATOM 1391 C C . PRO A 1 186 ? 8.758 5.121 -16.282 1.00 91.88 186 PRO A C 1
ATOM 1393 O O . PRO A 1 186 ? 9.196 3.987 -16.086 1.00 91.88 186 PRO A O 1
ATOM 1396 N N . PRO A 1 187 ? 9.271 6.209 -15.682 1.00 93.38 187 PRO A N 1
ATOM 1397 C CA . PRO A 1 187 ? 10.285 6.111 -14.641 1.00 93.38 187 PRO A CA 1
ATOM 1398 C C . PRO A 1 187 ? 9.777 5.322 -13.433 1.00 93.38 187 PRO A C 1
ATOM 1400 O O . PRO A 1 187 ? 8.600 5.418 -13.076 1.00 93.38 187 PRO A O 1
ATOM 1403 N N . ASP A 1 188 ? 10.691 4.611 -12.782 1.00 95.06 188 ASP A N 1
ATOM 1404 C CA . ASP A 1 188 ? 10.427 3.949 -11.508 1.00 95.06 188 ASP A CA 1
ATOM 1405 C C . ASP A 1 188 ? 10.083 4.980 -10.422 1.00 95.06 188 ASP A C 1
ATOM 1407 O O . ASP A 1 188 ? 10.561 6.121 -10.436 1.00 95.06 188 ASP A O 1
ATOM 1411 N N . PHE A 1 189 ? 9.273 4.579 -9.447 1.00 96.38 189 PHE A N 1
ATOM 1412 C CA . PHE A 1 189 ? 8.895 5.439 -8.329 1.00 96.38 189 PHE A CA 1
ATOM 1413 C C . PHE A 1 189 ? 8.576 4.624 -7.076 1.00 96.38 189 PHE A C 1
ATOM 1415 O O . PHE A 1 189 ? 8.355 3.421 -7.126 1.00 96.38 189 PHE A O 1
ATOM 1422 N N . SER A 1 190 ? 8.533 5.298 -5.933 1.00 97.81 190 SER A N 1
ATOM 1423 C CA . SER A 1 190 ? 8.125 4.715 -4.660 1.00 97.81 190 SER A CA 1
ATOM 1424 C C . SER A 1 190 ? 6.772 5.264 -4.242 1.00 97.81 190 SER A C 1
ATOM 1426 O O . SER A 1 190 ? 6.422 6.411 -4.549 1.00 97.81 190 SER A O 1
ATOM 1428 N N . ARG A 1 191 ? 6.027 4.457 -3.488 1.00 97.81 191 ARG A N 1
ATOM 1429 C CA . ARG A 1 191 ? 4.790 4.880 -2.840 1.00 97.81 191 ARG A CA 1
ATOM 1430 C C . ARG A 1 191 ? 4.606 4.262 -1.461 1.00 97.81 191 ARG A C 1
ATOM 1432 O O . ARG A 1 191 ? 5.020 3.133 -1.200 1.00 97.81 191 ARG A O 1
ATOM 1439 N N . MET A 1 192 ? 3.948 5.013 -0.583 1.00 98.44 192 MET A N 1
ATOM 1440 C CA . MET A 1 192 ? 3.534 4.560 0.743 1.00 98.44 192 MET A CA 1
ATOM 1441 C C . MET A 1 192 ? 2.099 4.973 1.043 1.00 98.44 192 MET A C 1
ATOM 1443 O O . MET A 1 192 ? 1.700 6.100 0.744 1.00 98.44 192 MET A O 1
ATOM 1447 N N . ALA A 1 193 ? 1.338 4.080 1.670 1.00 98.00 193 ALA A N 1
ATOM 1448 C CA . ALA A 1 193 ? -0.056 4.329 2.017 1.00 98.00 193 ALA A CA 1
ATOM 1449 C C . ALA A 1 193 ? -0.500 3.553 3.261 1.00 98.00 193 ALA A C 1
ATOM 1451 O O . ALA A 1 193 ? 0.074 2.521 3.624 1.00 98.00 193 ALA A O 1
ATOM 1452 N N . LEU A 1 194 ? -1.569 4.061 3.875 1.00 98.38 194 LEU A N 1
ATOM 1453 C CA . LEU A 1 194 ? -2.430 3.302 4.773 1.00 98.38 194 LEU A CA 1
ATOM 1454 C C . LEU A 1 194 ? -3.696 2.940 3.998 1.00 98.38 194 LEU A C 1
ATOM 1456 O O . LEU A 1 194 ? -4.402 3.822 3.507 1.00 98.38 194 LEU A O 1
ATOM 1460 N N . GLU A 1 195 ? -3.962 1.649 3.870 1.00 98.50 195 GLU A N 1
ATOM 1461 C CA . GLU A 1 195 ? -5.047 1.115 3.055 1.00 98.50 195 GLU A CA 1
ATOM 1462 C C . GLU A 1 195 ? -5.990 0.269 3.919 1.00 98.50 195 GLU A C 1
ATOM 1464 O O . GLU A 1 195 ? -5.580 -0.411 4.863 1.00 98.50 195 GLU A O 1
ATOM 1469 N N . PHE A 1 196 ? -7.277 0.320 3.594 1.00 98.56 196 PHE A N 1
ATOM 1470 C CA . PHE A 1 196 ? -8.354 -0.252 4.392 1.00 98.56 196 PHE A CA 1
ATOM 1471 C C . PHE A 1 196 ? -9.086 -1.321 3.557 1.00 98.56 196 PHE A C 1
ATOM 1473 O O . PHE A 1 196 ? -9.967 -0.967 2.774 1.00 98.56 196 PHE A O 1
ATOM 1480 N N . PRO A 1 197 ? -8.709 -2.613 3.658 1.00 98.06 197 PRO A N 1
ATOM 1481 C CA . PRO A 1 197 ? -9.331 -3.713 2.905 1.00 98.06 197 PRO A CA 1
ATOM 1482 C C . PRO A 1 197 ? -10.738 -4.100 3.412 1.00 98.06 197 PRO A C 1
ATOM 1484 O O . PRO A 1 197 ? -11.191 -3.656 4.461 1.00 98.06 197 PRO A O 1
ATOM 1487 N N . PHE A 1 198 ? -11.439 -4.991 2.714 1.00 97.75 198 PHE A N 1
ATOM 1488 C CA . PHE A 1 198 ? -12.754 -5.511 3.134 1.00 97.75 198 PHE A CA 1
ATOM 1489 C C . PHE A 1 198 ? -13.850 -4.439 3.262 1.00 97.75 198 PHE A C 1
ATOM 1491 O O . PHE A 1 198 ? -14.712 -4.509 4.142 1.00 97.75 198 PHE A O 1
ATOM 1498 N N . VAL A 1 199 ? -13.812 -3.430 2.395 1.00 98.06 199 VAL A N 1
ATOM 1499 C CA . VAL A 1 199 ? -14.842 -2.391 2.308 1.00 98.06 199 VAL A CA 1
ATOM 1500 C C . VAL A 1 199 ? -15.908 -2.809 1.302 1.00 98.06 199 VAL A C 1
ATOM 1502 O O . VAL A 1 199 ? -15.583 -3.208 0.187 1.00 98.06 199 VAL A O 1
ATOM 1505 N N . ASP A 1 200 ? -17.176 -2.690 1.692 1.00 97.06 200 ASP A N 1
ATOM 1506 C CA . ASP A 1 200 ? -18.328 -2.996 0.844 1.00 97.06 200 ASP A CA 1
ATOM 1507 C C . ASP A 1 200 ? -18.799 -1.734 0.115 1.00 97.06 200 ASP A C 1
ATOM 1509 O O . ASP A 1 200 ? -19.622 -0.960 0.614 1.00 97.06 200 ASP A O 1
ATOM 1513 N N . VAL A 1 201 ? -18.217 -1.498 -1.060 1.00 96.06 201 VAL A N 1
ATOM 1514 C CA . VAL A 1 201 ? -18.555 -0.346 -1.912 1.00 96.06 201 VAL A CA 1
ATOM 1515 C C . VAL A 1 201 ? -19.913 -0.526 -2.583 1.00 96.06 201 VAL A C 1
ATOM 1517 O O . VAL A 1 201 ? -20.620 0.456 -2.806 1.00 96.06 201 VAL A O 1
ATOM 1520 N N . LEU A 1 202 ? -20.273 -1.773 -2.896 1.00 96.06 202 LEU A N 1
ATOM 1521 C CA . LEU A 1 202 ? -21.462 -2.120 -3.678 1.00 96.06 202 LEU A CA 1
ATOM 1522 C C . LEU A 1 202 ? -22.691 -2.392 -2.805 1.00 96.06 202 LEU A C 1
ATOM 1524 O O . LEU A 1 202 ? -23.790 -2.561 -3.337 1.00 96.06 202 LEU A O 1
ATOM 1528 N N . ASN A 1 203 ? -22.504 -2.427 -1.483 1.00 96.38 203 ASN A N 1
ATOM 1529 C CA . ASN A 1 203 ? -23.507 -2.822 -0.503 1.00 96.38 203 ASN A CA 1
ATOM 1530 C C . ASN A 1 203 ? -24.124 -4.193 -0.843 1.00 96.38 203 ASN A C 1
ATOM 1532 O O . ASN A 1 203 ? -25.342 -4.379 -0.774 1.00 96.38 203 ASN A O 1
ATOM 1536 N N . ASP A 1 204 ? -23.285 -5.131 -1.291 1.00 95.25 204 ASP A N 1
ATOM 1537 C CA . ASP A 1 204 ? -23.695 -6.488 -1.666 1.00 95.25 204 ASP A CA 1
ATOM 1538 C C . ASP A 1 204 ? -23.352 -7.539 -0.603 1.00 95.25 204 ASP A C 1
ATOM 1540 O O . ASP A 1 204 ? -23.759 -8.696 -0.732 1.00 95.25 204 ASP A O 1
ATOM 1544 N N . GLY A 1 205 ? -22.652 -7.133 0.460 1.00 95.06 205 GLY A N 1
ATOM 1545 C CA . GLY A 1 205 ? -22.269 -7.986 1.573 1.00 95.06 205 GLY A CA 1
ATOM 1546 C C . GLY A 1 205 ? -21.194 -9.023 1.247 1.00 95.06 205 GLY A C 1
ATOM 1547 O O . GLY A 1 205 ? -20.988 -9.903 2.077 1.00 95.06 205 GLY A O 1
ATOM 1548 N N . HIS A 1 206 ? -20.534 -8.955 0.083 1.00 92.38 206 HIS A N 1
ATOM 1549 C CA . HIS A 1 206 ? -19.591 -9.987 -0.378 1.00 92.38 206 HIS A CA 1
ATOM 1550 C C . HIS A 1 206 ? -18.335 -9.419 -1.051 1.00 92.38 206 HIS A C 1
ATOM 1552 O O . HIS A 1 206 ? -17.212 -9.799 -0.713 1.00 92.38 206 HIS A O 1
ATOM 1558 N N . THR A 1 207 ? -18.494 -8.490 -1.994 1.00 94.81 207 THR A N 1
ATOM 1559 C CA . THR A 1 207 ? -17.388 -7.997 -2.822 1.00 94.81 207 THR A CA 1
ATOM 1560 C C . THR A 1 207 ? -16.479 -7.077 -2.005 1.00 94.81 207 THR A C 1
ATOM 1562 O O . THR A 1 207 ? -16.859 -5.967 -1.635 1.00 94.81 207 THR A O 1
ATOM 1565 N N . SER A 1 208 ? -15.253 -7.529 -1.736 1.00 96.19 208 SER A N 1
ATOM 1566 C CA . SER A 1 208 ? -14.286 -6.786 -0.922 1.00 96.19 208 SER A CA 1
ATOM 1567 C C . SER A 1 208 ? -13.447 -5.820 -1.756 1.00 96.19 208 SER A C 1
ATOM 1569 O O . SER A 1 208 ? -12.730 -6.237 -2.664 1.00 96.19 208 SER A O 1
ATOM 1571 N N . PHE A 1 209 ? -13.471 -4.544 -1.378 1.00 97.25 209 PHE A N 1
ATOM 1572 C CA . PHE A 1 209 ? -12.610 -3.495 -1.921 1.00 97.25 209 PHE A CA 1
ATOM 1573 C C . PHE A 1 209 ? -11.610 -3.005 -0.878 1.00 97.25 209 PHE A C 1
ATOM 1575 O O . PHE A 1 209 ? -11.808 -3.154 0.330 1.00 97.25 209 PHE A O 1
ATOM 1582 N N . ARG A 1 210 ? -10.560 -2.340 -1.357 1.00 97.12 210 ARG A N 1
ATOM 1583 C CA . ARG A 1 210 ? -9.561 -1.670 -0.537 1.00 97.12 210 ARG A CA 1
ATOM 1584 C C . ARG A 1 210 ? -9.670 -0.159 -0.692 1.00 97.12 210 ARG A C 1
ATOM 1586 O O . ARG A 1 210 ? -9.428 0.395 -1.759 1.00 97.12 210 ARG A O 1
ATOM 1593 N N . TRP A 1 211 ? -10.044 0.519 0.383 1.00 97.88 211 TRP A N 1
ATOM 1594 C CA . TRP A 1 211 ? -10.121 1.973 0.401 1.00 97.88 211 TRP A CA 1
ATOM 1595 C C . TRP A 1 211 ? -8.740 2.578 0.675 1.00 97.88 211 TRP A C 1
ATOM 1597 O O . TRP A 1 211 ? -8.106 2.257 1.682 1.00 97.88 211 TRP A O 1
ATOM 1607 N N . ALA A 1 212 ? -8.277 3.456 -0.213 1.00 96.56 212 ALA A N 1
ATOM 1608 C CA . ALA A 1 212 ? -6.987 4.135 -0.109 1.00 96.56 212 ALA A CA 1
ATOM 1609 C C . ALA A 1 212 ? -7.162 5.627 -0.415 1.00 96.56 212 ALA A C 1
ATOM 1611 O O . ALA A 1 212 ? -6.992 6.069 -1.545 1.00 96.56 212 ALA A O 1
ATOM 1612 N N . ALA A 1 213 ? -7.539 6.426 0.585 1.00 94.69 213 ALA A N 1
ATOM 1613 C CA . ALA A 1 213 ? -7.814 7.847 0.355 1.00 94.69 213 ALA A CA 1
ATOM 1614 C C . ALA A 1 213 ? -6.572 8.699 0.098 1.00 94.69 213 ALA A C 1
ATOM 1616 O O . ALA A 1 213 ? -6.679 9.732 -0.560 1.00 94.69 213 ALA A O 1
ATOM 1617 N N . ASN A 1 214 ? -5.420 8.300 0.638 1.00 95.56 214 ASN A N 1
ATOM 1618 C CA . ASN A 1 214 ? -4.208 9.106 0.614 1.00 95.56 214 ASN A CA 1
ATOM 1619 C C . ASN A 1 214 ? -2.983 8.252 0.305 1.00 95.56 214 ASN A C 1
ATOM 1621 O O . ASN A 1 214 ? -2.886 7.114 0.767 1.00 95.56 214 ASN A O 1
ATOM 1625 N N . MET A 1 215 ? -2.027 8.824 -0.423 1.00 97.44 215 MET A N 1
ATOM 1626 C CA . MET A 1 215 ? -0.787 8.141 -0.779 1.00 97.44 215 MET A CA 1
ATOM 1627 C C . MET A 1 215 ? 0.377 9.127 -0.863 1.00 97.44 215 MET A C 1
ATOM 1629 O O . MET A 1 215 ? 0.243 10.206 -1.434 1.00 97.44 215 MET A O 1
ATOM 1633 N N . LEU A 1 216 ? 1.533 8.756 -0.316 1.00 97.88 216 LEU A N 1
ATOM 1634 C CA . LEU A 1 216 ? 2.797 9.430 -0.606 1.00 97.88 216 LEU A CA 1
ATOM 1635 C C . LEU A 1 216 ? 3.385 8.794 -1.866 1.00 97.88 216 LEU A C 1
ATOM 1637 O O . LEU A 1 216 ? 3.492 7.572 -1.908 1.00 97.88 216 LEU A O 1
ATOM 1641 N N . ILE A 1 217 ? 3.766 9.588 -2.867 1.00 97.75 217 ILE A N 1
ATOM 1642 C CA . ILE A 1 217 ? 4.374 9.113 -4.128 1.00 97.75 217 ILE A CA 1
ATOM 1643 C C . ILE A 1 217 ? 5.609 9.957 -4.435 1.00 97.75 217 ILE A C 1
ATOM 1645 O O . ILE A 1 217 ? 5.606 11.151 -4.136 1.00 97.75 217 ILE A O 1
ATOM 1649 N N . THR A 1 218 ? 6.658 9.363 -5.022 1.00 96.75 218 THR A N 1
ATOM 1650 C CA . THR A 1 218 ? 7.883 10.084 -5.411 1.00 96.75 218 THR A CA 1
ATOM 1651 C C . THR A 1 218 ? 7.552 11.390 -6.131 1.00 96.75 218 THR A C 1
ATOM 1653 O O . THR A 1 218 ? 6.869 11.397 -7.159 1.00 96.75 218 THR A O 1
ATOM 1656 N N . ALA A 1 219 ? 8.042 12.505 -5.587 1.00 94.69 219 ALA A N 1
ATOM 1657 C CA . ALA A 1 219 ? 7.796 13.830 -6.135 1.00 94.69 219 ALA A CA 1
ATOM 1658 C C . ALA A 1 219 ? 8.243 13.931 -7.604 1.00 94.69 219 ALA A C 1
ATOM 1660 O O . ALA A 1 219 ? 9.319 13.466 -7.973 1.00 94.69 219 ALA A O 1
ATOM 1661 N N . GLY A 1 220 ? 7.398 14.536 -8.444 1.00 91.81 220 GLY A N 1
ATOM 1662 C CA . GLY A 1 220 ? 7.638 14.662 -9.886 1.00 91.81 220 GLY A CA 1
ATOM 1663 C C . GLY A 1 220 ? 7.337 13.403 -10.709 1.00 91.81 220 GLY A C 1
ATOM 1664 O O . GLY A 1 220 ? 7.441 13.455 -11.932 1.00 91.81 220 GLY A O 1
ATOM 1665 N N . SER A 1 221 ? 6.935 12.289 -10.083 1.00 94.06 221 SER A N 1
ATOM 1666 C CA . SER A 1 221 ? 6.538 11.088 -10.822 1.00 94.06 221 SER A CA 1
ATOM 1667 C C . SER A 1 221 ? 5.239 11.319 -11.612 1.00 94.06 221 SER A C 1
ATOM 1669 O O . SER A 1 221 ? 4.265 11.825 -11.043 1.00 94.06 221 SER A O 1
ATOM 1671 N N . PRO A 1 222 ? 5.149 10.881 -12.886 1.00 92.75 222 PRO A N 1
ATOM 1672 C CA . PRO A 1 222 ? 3.895 10.909 -13.644 1.00 92.75 222 PRO A CA 1
ATOM 1673 C C . PRO A 1 222 ? 2.799 10.029 -13.017 1.00 92.75 222 PRO A C 1
ATOM 1675 O O . PRO A 1 222 ? 1.618 10.213 -13.313 1.00 92.75 222 PRO A O 1
ATOM 1678 N N . ALA A 1 223 ? 3.168 9.106 -12.119 1.00 94.12 223 ALA A N 1
ATOM 1679 C CA . ALA A 1 223 ? 2.222 8.284 -11.374 1.00 94.12 223 ALA A CA 1
ATOM 1680 C C . ALA A 1 223 ? 1.309 9.104 -10.457 1.00 94.12 223 ALA A C 1
ATOM 1682 O O . ALA A 1 223 ? 0.181 8.689 -10.223 1.00 94.12 223 ALA A O 1
ATOM 1683 N N . ILE A 1 224 ? 1.745 10.289 -10.003 1.00 95.50 224 ILE A N 1
ATOM 1684 C CA . ILE A 1 224 ? 0.929 11.185 -9.168 1.00 95.50 224 ILE A CA 1
ATOM 1685 C C . ILE A 1 224 ? -0.415 11.450 -9.846 1.00 95.50 224 ILE A C 1
ATOM 1687 O O . ILE A 1 224 ? -1.464 11.171 -9.273 1.00 95.50 224 ILE A O 1
ATOM 1691 N N . LYS A 1 225 ? -0.382 11.900 -11.104 1.00 94.06 225 LYS A N 1
ATOM 1692 C CA . LYS A 1 225 ? -1.595 12.205 -11.863 1.00 94.06 225 LYS A CA 1
ATOM 1693 C C . LYS A 1 225 ? -2.425 10.949 -12.142 1.00 94.06 225 LYS A C 1
ATOM 1695 O O . LYS A 1 225 ? -3.646 10.998 -12.046 1.00 94.06 225 LYS A O 1
ATOM 1700 N N . GLY A 1 226 ? -1.768 9.829 -12.451 1.00 91.88 226 GLY A N 1
ATOM 1701 C CA . GLY A 1 226 ? -2.446 8.544 -12.643 1.00 91.88 226 GLY A CA 1
ATOM 1702 C C . GLY A 1 226 ? -3.233 8.114 -11.405 1.00 91.88 226 GLY A C 1
ATOM 1703 O O . GLY A 1 226 ? -4.389 7.731 -11.525 1.00 91.88 226 GLY A O 1
ATOM 1704 N N . THR A 1 227 ? -2.645 8.249 -10.217 1.00 95.00 227 THR A N 1
ATOM 1705 C CA . THR A 1 227 ? -3.283 7.916 -8.938 1.00 95.00 227 THR A CA 1
ATOM 1706 C C . THR A 1 227 ? -4.374 8.922 -8.545 1.00 95.00 227 THR A C 1
ATOM 1708 O O . THR A 1 227 ? -5.436 8.518 -8.069 1.00 95.00 227 THR A O 1
ATOM 1711 N N . GLU A 1 228 ? -4.172 10.221 -8.790 1.00 95.19 228 GLU A N 1
ATOM 1712 C CA . GLU A 1 228 ? -5.193 11.254 -8.547 1.00 95.19 228 GLU A CA 1
ATOM 1713 C C . GLU A 1 228 ? -6.445 11.071 -9.421 1.00 95.19 228 GLU A C 1
ATOM 1715 O O . GLU A 1 228 ? -7.551 11.358 -8.961 1.00 95.19 228 GLU A O 1
ATOM 1720 N N . ASP A 1 229 ? -6.309 10.522 -10.634 1.00 92.81 229 ASP A N 1
ATOM 1721 C CA . ASP A 1 229 ? -7.447 10.220 -11.516 1.00 92.81 229 ASP A CA 1
ATOM 1722 C C . ASP A 1 229 ? -8.400 9.155 -10.914 1.00 92.81 229 ASP A C 1
ATOM 1724 O O . ASP A 1 229 ? -9.580 9.116 -11.270 1.00 92.81 229 ASP A O 1
ATOM 1728 N N . PHE A 1 230 ? -7.946 8.357 -9.934 1.00 92.00 230 PHE A N 1
ATOM 1729 C CA . PHE A 1 230 ? -8.787 7.440 -9.140 1.00 92.00 230 PHE A CA 1
ATOM 1730 C C . PHE A 1 230 ? -9.440 8.099 -7.906 1.00 92.00 230 PHE A C 1
ATOM 1732 O O . PHE A 1 230 ? -10.139 7.447 -7.122 1.00 92.00 230 PHE A O 1
ATOM 1739 N N . GLY A 1 231 ? -9.226 9.404 -7.716 1.00 94.00 231 GLY A N 1
ATOM 1740 C CA . GLY A 1 231 ? -9.724 10.183 -6.582 1.00 94.00 231 GLY A CA 1
ATOM 1741 C C . GLY A 1 231 ? -8.868 10.082 -5.319 1.00 94.00 231 GLY A C 1
ATOM 1742 O O . GLY A 1 231 ? -9.302 10.535 -4.259 1.00 94.00 231 GLY A O 1
ATOM 1743 N N . VAL A 1 232 ? -7.681 9.478 -5.404 1.00 95.88 232 VAL A N 1
ATOM 1744 C CA . VAL A 1 232 ? -6.734 9.399 -4.286 1.00 95.88 232 VAL A CA 1
ATOM 1745 C C . VAL A 1 232 ? -6.081 10.766 -4.102 1.00 95.88 232 VAL A C 1
ATOM 1747 O O . VAL A 1 232 ? -5.623 11.382 -5.060 1.00 95.88 232 VAL A O 1
ATOM 1750 N N . THR A 1 233 ? -5.989 11.245 -2.865 1.00 95.81 233 THR A N 1
ATOM 1751 C CA . THR A 1 233 ? -5.186 12.433 -2.567 1.00 95.81 233 THR A CA 1
ATOM 1752 C C . THR A 1 233 ? -3.716 12.043 -2.494 1.00 95.81 233 THR A C 1
ATOM 1754 O O . THR A 1 233 ? -3.293 11.323 -1.589 1.00 95.81 233 THR A O 1
ATOM 1757 N N . VAL A 1 234 ? -2.921 12.526 -3.445 1.00 96.25 234 VAL A N 1
ATOM 1758 C CA . VAL A 1 234 ? -1.485 12.248 -3.476 1.00 96.25 234 VAL A CA 1
ATOM 1759 C C . VAL A 1 234 ? -0.698 13.368 -2.801 1.00 96.25 234 VAL A C 1
ATOM 1761 O O . VAL A 1 234 ? -0.956 14.557 -3.004 1.00 96.25 234 VAL A O 1
ATOM 1764 N N . TYR A 1 235 ? 0.297 12.971 -2.012 1.00 95.56 235 TYR A N 1
ATOM 1765 C CA . TYR A 1 235 ? 1.310 13.845 -1.437 1.00 95.56 235 TYR A CA 1
ATOM 1766 C C . TYR A 1 235 ? 2.655 13.566 -2.115 1.00 95.56 235 TYR A C 1
ATOM 1768 O O . TYR A 1 235 ? 3.257 12.519 -1.860 1.00 95.56 235 TYR A O 1
ATOM 1776 N N . PRO A 1 236 ? 3.139 14.474 -2.982 1.00 95.94 236 PRO A N 1
ATOM 1777 C CA . PRO A 1 236 ? 4.472 14.370 -3.560 1.00 95.94 236 PRO A CA 1
ATOM 1778 C C . PRO A 1 236 ? 5.523 14.322 -2.445 1.00 95.94 236 PRO A C 1
ATOM 1780 O O . PRO A 1 236 ? 5.610 15.238 -1.628 1.00 95.94 236 PRO A O 1
ATOM 1783 N N . ALA A 1 237 ? 6.299 13.245 -2.395 1.00 95.06 237 ALA A N 1
ATOM 1784 C CA . ALA A 1 237 ? 7.158 12.918 -1.267 1.00 95.06 237 ALA A CA 1
ATOM 1785 C C . ALA A 1 237 ? 8.584 12.570 -1.704 1.00 95.06 237 ALA A C 1
ATOM 1787 O O . ALA A 1 237 ? 8.824 12.091 -2.815 1.00 95.06 237 ALA A O 1
ATOM 1788 N N . ALA A 1 238 ? 9.530 12.788 -0.797 1.00 94.50 238 ALA A N 1
ATOM 1789 C CA . ALA A 1 238 ? 10.866 12.214 -0.874 1.00 94.50 238 ALA A CA 1
ATOM 1790 C C . ALA A 1 238 ? 10.888 10.853 -0.165 1.00 94.50 238 ALA A C 1
ATOM 1792 O O . ALA A 1 238 ? 10.108 10.626 0.763 1.00 94.50 238 ALA A O 1
ATOM 1793 N N . PHE A 1 239 ? 11.785 9.966 -0.602 1.00 94.81 239 PHE A N 1
ATOM 1794 C CA . PHE A 1 239 ? 11.913 8.603 -0.087 1.00 94.81 239 PHE A CA 1
ATOM 1795 C C . PHE A 1 239 ? 13.354 8.285 0.309 1.00 94.81 239 PHE A C 1
ATOM 1797 O O . PHE A 1 239 ? 14.302 8.707 -0.354 1.00 94.81 239 PHE A O 1
ATOM 1804 N N . ASP A 1 240 ? 13.512 7.504 1.377 1.00 93.50 240 ASP A N 1
ATOM 1805 C CA . ASP A 1 240 ? 14.784 6.901 1.773 1.00 93.50 240 ASP A CA 1
ATOM 1806 C C . ASP A 1 240 ? 14.605 5.385 1.988 1.00 93.50 240 ASP A C 1
ATOM 1808 O O . ASP A 1 240 ? 13.869 4.985 2.900 1.00 93.50 240 ASP A O 1
ATOM 1812 N N . PRO A 1 241 ? 15.280 4.536 1.191 1.00 93.69 241 PRO A N 1
ATOM 1813 C CA . PRO A 1 241 ? 16.127 4.899 0.047 1.00 93.69 241 PRO A CA 1
ATOM 1814 C C . PRO A 1 241 ? 15.314 5.414 -1.165 1.00 93.69 241 PRO A C 1
ATOM 1816 O O . PRO A 1 241 ? 14.141 5.078 -1.299 1.00 93.69 241 PRO A O 1
ATOM 1819 N N . PRO A 1 242 ? 15.919 6.215 -2.067 1.00 90.44 242 PRO A N 1
ATOM 1820 C CA . PRO A 1 242 ? 15.186 6.870 -3.160 1.00 90.44 242 PRO A CA 1
ATOM 1821 C C . PRO A 1 242 ? 14.807 5.956 -4.339 1.00 90.44 242 PRO A C 1
ATOM 1823 O O . PRO A 1 242 ? 13.854 6.259 -5.047 1.00 90.44 242 PRO A O 1
ATOM 1826 N N . CYS A 1 243 ? 15.536 4.861 -4.566 1.00 88.38 243 CYS A N 1
ATOM 1827 C CA . CYS A 1 243 ? 15.318 3.936 -5.695 1.00 88.38 243 CYS A CA 1
ATOM 1828 C C . CYS A 1 243 ? 15.398 2.462 -5.290 1.00 88.38 243 CYS A C 1
ATOM 1830 O O . CYS A 1 243 ? 15.745 1.598 -6.085 1.00 88.38 243 CYS A O 1
ATOM 1832 N N . ASN A 1 244 ? 15.129 2.183 -4.020 1.00 92.69 244 ASN A N 1
ATOM 1833 C CA . ASN A 1 244 ? 15.005 0.829 -3.510 1.00 92.69 244 ASN A CA 1
ATOM 1834 C C . ASN A 1 244 ? 13.794 0.790 -2.583 1.00 92.69 244 ASN A C 1
ATOM 1836 O O . ASN A 1 244 ? 13.414 1.804 -2.000 1.00 92.69 244 ASN A O 1
ATOM 1840 N N . ALA A 1 245 ? 13.202 -0.385 -2.406 1.00 94.12 245 ALA A N 1
ATOM 1841 C CA . ALA A 1 245 ? 12.045 -0.520 -1.528 1.00 94.12 245 ALA A CA 1
ATOM 1842 C C . ALA A 1 245 ? 12.393 -0.271 -0.047 1.00 94.12 245 ALA A C 1
ATOM 1844 O O . ALA A 1 245 ? 11.572 0.213 0.737 1.00 94.12 245 ALA A O 1
ATOM 1845 N N . TYR A 1 246 ? 13.622 -0.606 0.349 1.00 94.94 246 TYR A N 1
ATOM 1846 C CA . TYR A 1 246 ? 14.119 -0.489 1.716 1.00 94.94 246 TYR A CA 1
ATOM 1847 C C . TYR A 1 246 ? 15.651 -0.486 1.743 1.00 94.94 246 TYR A C 1
ATOM 1849 O O . TYR A 1 246 ? 16.311 -0.948 0.815 1.00 94.94 246 TYR A O 1
ATOM 1857 N N . ARG A 1 247 ? 16.226 0.034 2.830 1.00 94.44 247 ARG A N 1
ATOM 1858 C CA . ARG A 1 247 ? 17.668 0.059 3.101 1.00 94.44 247 ARG A CA 1
ATOM 1859 C C . ARG A 1 247 ? 17.982 -0.873 4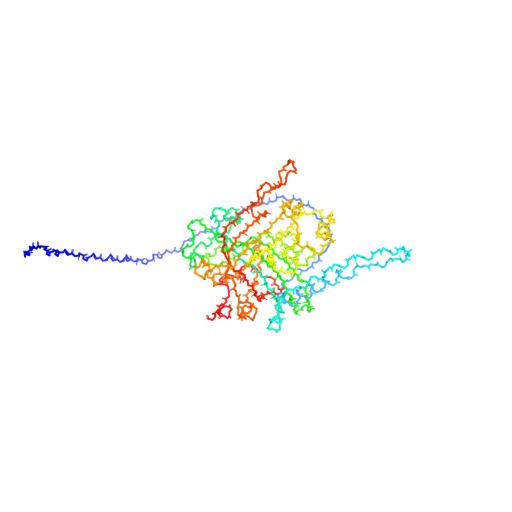.262 1.00 94.44 247 ARG A C 1
ATOM 1861 O O . ARG A 1 247 ? 17.389 -0.718 5.332 1.00 94.44 247 ARG A O 1
ATOM 1868 N N . ALA A 1 248 ? 18.921 -1.797 4.070 1.00 93.62 248 ALA A N 1
ATOM 1869 C CA . ALA A 1 248 ? 19.464 -2.600 5.160 1.00 93.62 248 ALA A CA 1
ATOM 1870 C C . ALA A 1 248 ? 20.289 -1.735 6.121 1.00 93.62 248 ALA A C 1
ATOM 1872 O O . ALA A 1 248 ? 21.029 -0.847 5.699 1.00 93.62 248 ALA A O 1
ATOM 1873 N N . SER A 1 249 ? 20.143 -1.978 7.420 1.00 91.94 249 SER A N 1
ATOM 1874 C CA . SER A 1 249 ? 20.956 -1.325 8.438 1.00 91.94 249 SER A CA 1
ATOM 1875 C C . SER A 1 249 ? 22.364 -1.905 8.433 1.00 91.94 249 SER A C 1
ATOM 1877 O O . SER A 1 249 ? 22.547 -3.114 8.551 1.00 91.94 249 SER A O 1
ATOM 1879 N N . GLU A 1 250 ? 23.365 -1.032 8.367 1.00 88.69 250 GLU A N 1
ATOM 1880 C CA . GLU A 1 250 ? 24.772 -1.420 8.527 1.00 88.69 250 GLU A CA 1
ATOM 1881 C C . GLU A 1 250 ? 25.107 -1.787 9.982 1.00 88.69 250 GLU A C 1
ATOM 1883 O O . GLU A 1 250 ? 26.055 -2.526 10.233 1.00 88.69 250 GLU A O 1
ATOM 1888 N N . ARG A 1 251 ? 24.340 -1.268 10.953 1.00 90.19 251 ARG A N 1
ATOM 1889 C CA . ARG A 1 251 ? 24.606 -1.454 12.391 1.00 90.19 251 ARG A CA 1
ATOM 1890 C C . ARG A 1 251 ? 23.877 -2.655 12.984 1.00 90.19 251 ARG A C 1
ATOM 1892 O O . ARG A 1 251 ? 24.322 -3.208 13.982 1.00 90.19 251 ARG A O 1
ATOM 1899 N N . GLU A 1 252 ? 22.743 -3.026 12.398 1.00 91.12 252 GLU A N 1
ATOM 1900 C CA . GLU A 1 252 ? 21.847 -4.049 12.932 1.00 91.12 252 GLU A CA 1
ATOM 1901 C C . GLU A 1 252 ? 21.490 -5.057 11.833 1.00 91.12 252 GLU A C 1
ATOM 1903 O O . GLU A 1 252 ? 20.613 -4.782 11.010 1.00 91.12 252 GLU A O 1
ATOM 1908 N N . PRO A 1 253 ? 22.153 -6.226 11.793 1.00 92.19 253 PRO A N 1
ATOM 1909 C CA . PRO A 1 253 ? 21.874 -7.253 10.798 1.00 92.19 253 PRO A CA 1
ATOM 1910 C C . PRO A 1 253 ? 20.389 -7.631 10.741 1.00 92.19 253 PRO A C 1
ATOM 1912 O O . PRO A 1 253 ? 19.733 -7.814 11.765 1.00 92.19 253 PRO A O 1
ATOM 1915 N N . GLY A 1 254 ? 19.852 -7.741 9.526 1.00 92.19 254 GLY A N 1
ATOM 1916 C CA . GLY A 1 254 ? 18.447 -8.080 9.279 1.00 92.19 254 GLY A CA 1
ATOM 1917 C C . GLY A 1 254 ? 17.466 -6.913 9.426 1.00 92.19 254 GLY A C 1
ATOM 1918 O O . GLY A 1 254 ? 16.362 -6.996 8.888 1.00 92.19 254 GLY A O 1
ATOM 1919 N N . LEU A 1 255 ? 17.849 -5.808 10.074 1.00 96.38 255 LEU A N 1
ATOM 1920 C CA . LEU A 1 255 ? 17.021 -4.608 10.113 1.00 96.38 255 LEU A CA 1
ATOM 1921 C C . LEU A 1 255 ? 16.972 -3.947 8.737 1.00 96.38 255 LEU A C 1
ATOM 1923 O O . LEU A 1 255 ? 18.008 -3.658 8.141 1.00 96.38 255 LEU A O 1
ATOM 1927 N N . VAL A 1 256 ? 15.765 -3.634 8.269 1.00 96.88 256 VAL A N 1
ATOM 1928 C CA . VAL A 1 256 ? 15.555 -2.788 7.096 1.00 96.88 256 VAL A CA 1
ATOM 1929 C C . VAL A 1 256 ? 14.623 -1.627 7.406 1.00 96.88 256 VAL A C 1
ATOM 1931 O O . VAL A 1 256 ? 13.677 -1.757 8.187 1.00 96.88 256 VAL A O 1
ATOM 1934 N N . THR A 1 257 ? 14.884 -0.491 6.762 1.00 97.25 257 THR A N 1
ATOM 1935 C CA . THR A 1 257 ? 14.081 0.726 6.915 1.00 97.25 257 THR A CA 1
ATOM 1936 C C . THR A 1 257 ? 13.580 1.246 5.577 1.00 97.25 257 THR A C 1
ATOM 1938 O O . THR A 1 257 ? 14.260 1.107 4.562 1.00 97.25 257 THR A O 1
ATOM 1941 N N . SER A 1 258 ? 12.395 1.848 5.580 1.00 96.94 258 SER A N 1
ATOM 1942 C CA . SER A 1 258 ? 11.810 2.530 4.423 1.00 96.94 258 SER A CA 1
ATOM 1943 C C . SER A 1 258 ? 11.062 3.761 4.924 1.00 96.94 258 SER A C 1
ATOM 1945 O O . SER A 1 258 ? 10.311 3.666 5.899 1.00 96.94 258 SER A O 1
ATOM 1947 N N . ARG A 1 259 ? 11.323 4.934 4.342 1.00 96.62 259 ARG A N 1
ATOM 1948 C CA . ARG A 1 259 ? 10.765 6.212 4.824 1.00 96.62 259 ARG A CA 1
ATOM 1949 C C . ARG A 1 259 ? 10.259 7.056 3.672 1.00 96.62 259 ARG A C 1
ATOM 1951 O O . ARG A 1 259 ? 10.913 7.113 2.636 1.00 96.62 259 ARG A O 1
ATOM 1958 N N . ALA A 1 260 ? 9.153 7.748 3.901 1.00 96.31 260 ALA A N 1
ATOM 1959 C CA . ALA A 1 260 ? 8.623 8.769 3.016 1.00 96.31 260 ALA A CA 1
ATOM 1960 C C . ALA A 1 260 ? 8.232 10.007 3.816 1.00 96.31 260 ALA A C 1
ATOM 1962 O O . ALA A 1 260 ? 7.726 9.897 4.938 1.00 96.31 260 ALA A O 1
ATOM 1963 N N . TRP A 1 261 ? 8.449 11.182 3.235 1.00 93.81 261 TRP A N 1
ATOM 1964 C CA . TRP A 1 261 ? 8.009 12.436 3.828 1.00 93.81 261 TRP A CA 1
ATOM 1965 C C . TRP A 1 261 ? 7.645 13.478 2.773 1.00 93.81 261 TRP A C 1
ATOM 1967 O O . TRP A 1 261 ? 8.288 13.585 1.729 1.00 93.81 261 TRP A O 1
ATOM 1977 N N . ALA A 1 262 ? 6.612 14.257 3.074 1.00 91.00 262 ALA A N 1
ATOM 1978 C CA . ALA A 1 262 ? 6.113 15.347 2.255 1.00 91.00 262 ALA A CA 1
ATOM 1979 C C . ALA A 1 262 ? 5.882 16.592 3.123 1.00 91.00 262 ALA A C 1
ATOM 1981 O O . ALA A 1 262 ? 5.365 16.510 4.243 1.00 91.00 262 ALA A O 1
ATOM 1982 N N . SER A 1 263 ? 6.250 17.754 2.587 1.00 80.62 263 SER A N 1
ATOM 1983 C CA . SER A 1 263 ? 5.752 19.044 3.077 1.00 80.62 263 SER A CA 1
ATOM 1984 C C . SER A 1 263 ? 4.278 19.213 2.670 1.00 80.62 263 SER A C 1
ATOM 1986 O O . SER A 1 263 ? 3.760 18.396 1.904 1.00 80.62 263 SER A O 1
ATOM 1988 N N . SER A 1 264 ? 3.582 20.230 3.188 1.00 64.75 264 SER A N 1
ATOM 1989 C CA . SER A 1 264 ? 2.181 20.536 2.838 1.00 64.75 264 SER A CA 1
ATOM 1990 C C . SER A 1 264 ? 1.913 20.430 1.339 1.00 64.75 264 SER A C 1
ATOM 1992 O O . SER A 1 264 ? 2.807 20.654 0.521 1.00 64.75 264 SER A O 1
ATOM 1994 N N . LYS A 1 265 ? 0.652 20.153 0.970 1.00 56.50 265 LYS A N 1
ATOM 1995 C CA . LYS A 1 265 ? 0.178 20.221 -0.419 1.00 56.50 265 LYS A CA 1
ATOM 1996 C C . LYS A 1 265 ? 0.361 21.664 -0.903 1.00 56.50 265 LYS A C 1
ATOM 1998 O O . LYS A 1 265 ? -0.500 22.509 -0.678 1.00 56.50 265 LYS A O 1
ATOM 2003 N N . GLY A 1 266 ? 1.533 21.960 -1.463 1.00 45.84 266 GLY A N 1
ATOM 2004 C CA . GLY A 1 266 ? 1.909 23.295 -1.890 1.00 45.84 266 GLY A CA 1
ATOM 2005 C C . GLY A 1 266 ? 0.880 23.799 -2.886 1.00 45.84 266 GLY A C 1
ATOM 2006 O O . GLY A 1 266 ? 0.668 23.193 -3.936 1.00 45.84 266 GLY A O 1
ATOM 2007 N N . THR A 1 267 ? 0.222 24.900 -2.546 1.00 36.94 267 THR A N 1
ATOM 2008 C CA . THR A 1 267 ? -0.600 25.680 -3.461 1.00 36.94 267 THR A CA 1
ATOM 2009 C C . THR A 1 267 ? 0.300 26.265 -4.546 1.00 36.94 267 THR A C 1
ATOM 2011 O O . THR A 1 267 ? 0.800 27.378 -4.434 1.00 36.94 267 THR A O 1
ATOM 2014 N N . GLY A 1 268 ? 0.536 25.480 -5.594 1.00 39.28 268 GLY A N 1
ATOM 2015 C CA . GLY A 1 268 ? 0.861 25.928 -6.947 1.00 39.28 268 GLY A CA 1
ATOM 2016 C C . GLY A 1 268 ? 2.232 26.548 -7.215 1.00 39.28 268 GLY A C 1
ATOM 2017 O O . GLY A 1 268 ? 2.686 26.428 -8.339 1.00 39.28 268 GLY A O 1
ATOM 2018 N N . ASN A 1 269 ? 2.922 27.159 -6.255 1.00 39.16 269 ASN A N 1
ATOM 2019 C CA . ASN A 1 269 ? 4.190 27.846 -6.508 1.00 39.16 269 ASN A CA 1
ATOM 2020 C C . ASN A 1 269 ? 5.117 27.698 -5.301 1.00 39.16 269 ASN A C 1
ATOM 2022 O O . ASN A 1 269 ? 5.131 28.562 -4.434 1.00 39.16 269 ASN A O 1
ATOM 2026 N N . ASN A 1 270 ? 5.881 26.611 -5.221 1.00 38.31 270 ASN A N 1
ATOM 2027 C CA . ASN A 1 270 ? 7.108 26.604 -4.431 1.00 38.31 270 ASN A CA 1
ATOM 2028 C C . ASN A 1 270 ? 8.054 25.522 -4.941 1.00 38.31 270 ASN A C 1
ATOM 2030 O O . ASN A 1 270 ? 7.691 24.356 -5.088 1.00 38.31 270 ASN A O 1
ATOM 2034 N N . THR A 1 271 ? 9.279 25.957 -5.211 1.00 39.38 271 THR A N 1
ATOM 2035 C CA . THR A 1 271 ? 10.473 25.132 -5.350 1.00 39.38 271 THR A CA 1
ATOM 2036 C C . THR A 1 271 ? 10.451 24.012 -4.317 1.00 39.38 271 THR A C 1
ATOM 2038 O O . THR A 1 271 ? 10.323 24.259 -3.118 1.00 39.38 271 THR A O 1
ATOM 2041 N N . SER A 1 272 ? 10.519 22.780 -4.813 1.00 38.31 272 SER A N 1
ATOM 2042 C CA . SER A 1 272 ? 10.550 21.557 -4.019 1.00 38.31 272 SER A CA 1
ATOM 2043 C C . SER A 1 272 ? 11.483 21.682 -2.804 1.00 38.31 272 SER A C 1
ATOM 2045 O O . SER A 1 272 ? 12.664 21.947 -3.002 1.00 38.31 272 SER A O 1
ATOM 2047 N N . PRO A 1 273 ? 11.041 21.339 -1.580 1.00 42.09 273 PRO A N 1
ATOM 2048 C CA . PRO A 1 273 ? 11.974 21.008 -0.502 1.00 42.09 273 PRO A CA 1
ATOM 2049 C C . PRO A 1 273 ? 12.805 19.748 -0.825 1.00 42.09 273 PRO A C 1
ATOM 2051 O O . PRO A 1 273 ? 13.749 19.420 -0.114 1.00 42.09 273 PRO A O 1
ATOM 2054 N N . ALA A 1 274 ? 12.484 19.033 -1.913 1.00 43.78 274 ALA A N 1
ATOM 2055 C CA . ALA A 1 274 ? 13.224 17.865 -2.381 1.00 43.78 274 ALA A CA 1
ATOM 2056 C C . ALA A 1 274 ? 14.669 18.169 -2.825 1.00 43.78 274 ALA A C 1
ATOM 2058 O O . ALA A 1 274 ? 15.466 17.236 -2.890 1.00 43.78 274 ALA A O 1
ATOM 2059 N N . THR A 1 275 ? 15.044 19.428 -3.096 1.00 42.00 275 THR A N 1
ATOM 2060 C CA . THR A 1 275 ? 16.444 19.755 -3.425 1.00 42.00 275 THR A CA 1
ATOM 2061 C C . THR A 1 275 ? 17.358 19.812 -2.201 1.00 42.00 275 THR A C 1
ATOM 2063 O O . THR A 1 275 ? 18.539 19.525 -2.347 1.00 42.00 275 THR A O 1
ATOM 2066 N N . ASP A 1 276 ? 16.834 20.055 -0.995 1.00 38.25 276 ASP A N 1
ATOM 2067 C CA . ASP A 1 276 ? 17.658 20.112 0.228 1.00 38.25 276 ASP A CA 1
ATOM 2068 C C . ASP A 1 276 ? 17.938 18.727 0.839 1.00 38.25 276 ASP A C 1
ATOM 2070 O O . ASP A 1 276 ? 18.772 18.585 1.732 1.00 38.25 276 ASP A O 1
ATOM 2074 N N . ALA A 1 277 ? 17.290 17.669 0.338 1.00 41.94 277 ALA A N 1
ATOM 2075 C CA . ALA A 1 277 ? 17.650 16.291 0.680 1.00 41.94 277 ALA A CA 1
ATOM 2076 C C . ALA A 1 277 ? 18.866 15.778 -0.119 1.00 41.94 277 ALA A C 1
ATOM 2078 O O . ALA A 1 277 ? 19.388 14.701 0.178 1.00 41.94 277 ALA A O 1
ATOM 2079 N N . HIS A 1 278 ? 19.341 16.538 -1.113 1.00 40.75 278 HIS A N 1
ATOM 2080 C CA . HIS A 1 278 ? 20.578 16.242 -1.820 1.00 40.75 278 HIS A CA 1
ATOM 2081 C C . HIS A 1 278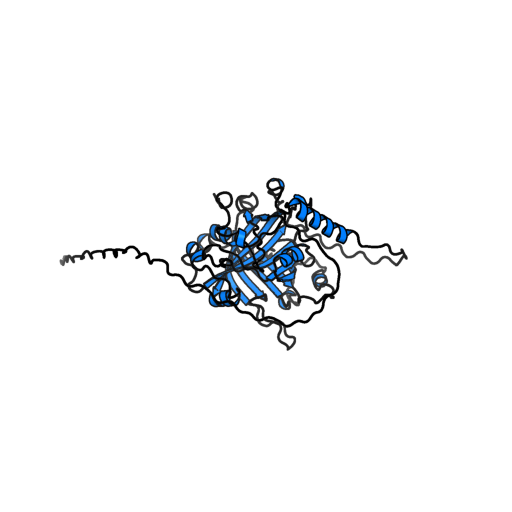 ? 21.715 17.099 -1.245 1.00 40.75 278 HIS A C 1
ATOM 2083 O O . HIS A 1 278 ? 21.722 18.311 -1.391 1.00 40.75 278 HIS A O 1
ATOM 2089 N N . GLN A 1 279 ? 22.723 16.420 -0.684 1.00 37.09 279 GLN A N 1
ATOM 2090 C CA . GLN A 1 279 ? 24.043 16.930 -0.273 1.00 37.09 279 GLN A CA 1
ATOM 2091 C C . GLN A 1 279 ? 2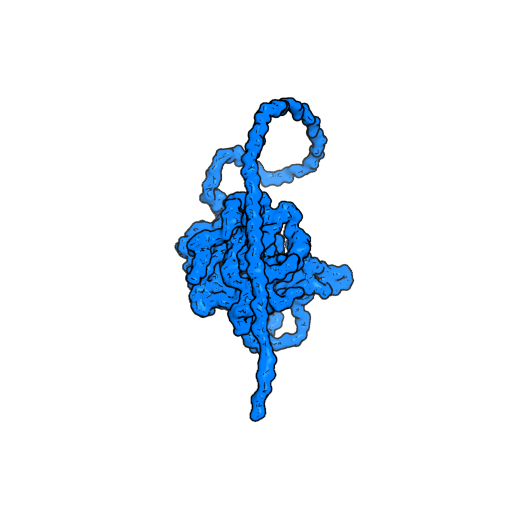4.204 17.450 1.167 1.00 37.09 279 GLN A C 1
ATOM 2093 O O . GLN A 1 279 ? 24.404 18.633 1.411 1.00 37.09 279 GLN A O 1
ATOM 2098 N N . THR A 1 280 ? 24.471 16.526 2.091 1.00 37.22 280 THR A N 1
ATOM 2099 C CA . THR A 1 280 ? 25.775 16.618 2.767 1.00 37.22 280 THR A CA 1
ATOM 2100 C C . THR A 1 280 ? 26.759 15.781 1.962 1.00 37.22 280 THR A C 1
ATOM 2102 O O . THR A 1 280 ? 26.822 14.559 2.097 1.00 37.22 280 THR A O 1
ATOM 2105 N N . GLY A 1 281 ? 27.467 16.438 1.044 1.00 32.84 281 GLY A N 1
ATOM 2106 C CA . GLY A 1 281 ? 28.560 15.858 0.273 1.00 32.84 281 GLY A CA 1
ATOM 2107 C C . GLY A 1 281 ? 29.713 15.467 1.190 1.00 32.84 281 GLY A C 1
ATOM 2108 O O . GLY A 1 281 ? 30.643 16.233 1.386 1.00 32.84 281 GLY A O 1
ATOM 2109 N N . ASN A 1 282 ? 29.618 14.283 1.780 1.00 32.50 282 ASN A N 1
ATOM 2110 C CA . ASN A 1 282 ? 30.732 13.483 2.263 1.00 32.50 282 ASN A CA 1
ATOM 2111 C C . ASN A 1 282 ? 30.186 12.071 2.437 1.00 32.50 282 ASN A C 1
ATOM 2113 O O . ASN A 1 282 ? 29.252 11.869 3.206 1.00 32.50 282 ASN A O 1
ATOM 2117 N N . GLY A 1 283 ? 30.729 11.113 1.683 1.00 35.62 283 GLY A N 1
ATOM 2118 C CA . GLY A 1 283 ? 30.292 9.715 1.600 1.00 35.62 283 GLY A CA 1
ATOM 2119 C C . GLY A 1 283 ? 30.452 8.913 2.895 1.00 35.62 283 GLY A C 1
ATOM 2120 O O . GLY A 1 283 ? 31.118 7.886 2.915 1.00 35.62 283 GLY A O 1
ATOM 2121 N N . LYS A 1 284 ? 29.832 9.369 3.981 1.00 31.67 284 LYS A N 1
ATOM 2122 C CA . LYS A 1 284 ? 29.657 8.641 5.229 1.00 31.67 284 LYS A CA 1
ATOM 2123 C C . LYS A 1 284 ? 28.176 8.679 5.578 1.00 31.67 284 LYS A C 1
ATOM 2125 O O . LYS A 1 284 ? 27.687 9.664 6.119 1.00 31.67 284 LYS A O 1
ATOM 2130 N N . CYS A 1 285 ? 27.473 7.577 5.324 1.00 36.66 285 CYS A N 1
ATOM 2131 C CA . CYS A 1 285 ? 26.130 7.314 5.858 1.00 36.66 285 CYS A CA 1
ATOM 2132 C C . CYS A 1 285 ? 26.174 7.006 7.373 1.00 36.66 285 CYS A C 1
ATOM 2134 O O . CYS A 1 285 ? 25.486 6.118 7.869 1.00 36.66 285 CYS A O 1
ATOM 2136 N N . GLY A 1 286 ? 27.007 7.730 8.124 1.00 35.69 286 GLY A N 1
ATOM 2137 C CA . GLY A 1 286 ? 27.254 7.506 9.540 1.00 35.69 286 GLY A CA 1
ATOM 2138 C C . GLY A 1 286 ? 27.539 8.824 10.243 1.00 35.69 286 GLY A C 1
ATOM 2139 O O . GLY A 1 286 ? 28.618 9.389 10.085 1.00 35.69 286 GLY A O 1
ATOM 2140 N N . GLY A 1 287 ? 26.570 9.303 11.019 1.00 34.47 287 GLY A N 1
ATOM 2141 C CA . GLY A 1 287 ? 26.732 10.463 11.888 1.00 34.47 287 GLY A CA 1
ATOM 2142 C C . GLY A 1 287 ? 25.405 10.910 12.483 1.00 34.47 287 GLY A C 1
ATOM 2143 O O . GLY A 1 287 ? 24.550 11.429 11.774 1.00 34.47 287 GLY A O 1
ATOM 2144 N N . ASP A 1 288 ? 25.232 10.647 13.774 1.00 40.81 288 ASP A N 1
ATOM 2145 C CA . ASP A 1 288 ? 24.115 11.094 14.599 1.00 40.81 288 ASP A CA 1
ATOM 2146 C C . ASP A 1 288 ? 24.059 12.627 14.743 1.00 40.81 288 ASP A C 1
ATOM 2148 O O . ASP A 1 288 ? 25.082 13.303 14.727 1.00 40.81 288 ASP A O 1
ATOM 2152 N N . HIS A 1 289 ? 22.834 13.124 14.958 1.00 39.41 289 HIS A N 1
ATOM 2153 C CA . HIS A 1 289 ? 22.451 14.499 15.304 1.00 39.41 289 HIS A CA 1
ATOM 2154 C C . HIS A 1 289 ? 22.745 15.593 14.263 1.00 39.41 289 HIS A C 1
ATOM 2156 O O . HIS A 1 289 ? 23.842 16.125 14.211 1.00 39.41 289 HIS A O 1
ATOM 2162 N N . LEU A 1 290 ? 21.703 15.981 13.511 1.00 40.84 290 LEU A N 1
ATOM 2163 C CA . LEU A 1 290 ? 21.168 17.352 13.365 1.00 40.84 290 LEU A CA 1
ATOM 2164 C C . LEU A 1 290 ? 19.938 17.283 12.422 1.00 40.84 290 LEU A C 1
ATOM 2166 O O . LEU A 1 290 ? 20.066 16.949 11.252 1.00 40.84 290 LEU A O 1
ATOM 2170 N N . SER A 1 291 ? 18.737 17.488 12.987 1.00 44.47 291 SER A N 1
ATOM 2171 C CA . SER A 1 291 ? 17.398 17.512 12.347 1.00 44.47 291 SER A CA 1
ATOM 2172 C C . SER A 1 291 ? 17.107 16.433 11.291 1.00 44.47 291 SER A C 1
ATOM 2174 O O . SER A 1 291 ? 17.384 16.604 10.109 1.00 44.47 291 SER A O 1
ATOM 2176 N N . ARG A 1 292 ? 16.452 15.337 11.695 1.00 58.69 292 ARG A N 1
ATOM 2177 C CA . ARG A 1 292 ? 15.907 14.343 10.757 1.00 58.69 292 ARG A CA 1
ATOM 2178 C C . ARG A 1 292 ? 14.753 14.992 9.966 1.00 58.69 292 ARG A C 1
ATOM 2180 O O . ARG A 1 292 ? 13.725 15.265 10.585 1.00 58.69 292 ARG A O 1
ATOM 2187 N N . PRO A 1 293 ? 14.861 15.224 8.641 1.00 58.47 293 PRO A N 1
ATOM 2188 C CA . PRO A 1 293 ? 13.867 16.003 7.887 1.00 58.47 293 PRO A CA 1
ATOM 2189 C C . PRO A 1 293 ? 12.438 15.448 7.987 1.00 58.47 293 PRO A C 1
ATOM 2191 O O . PRO A 1 293 ? 11.474 16.204 8.052 1.00 58.47 293 PRO A O 1
ATOM 2194 N N . TRP A 1 294 ? 12.296 14.125 8.100 1.00 60.66 294 TRP A N 1
ATOM 2195 C CA . TRP A 1 294 ? 10.999 13.458 8.249 1.00 60.66 294 TRP A CA 1
ATOM 2196 C C . TRP A 1 294 ? 10.326 13.670 9.613 1.00 60.66 294 TRP A C 1
ATOM 2198 O O . TRP A 1 294 ? 9.124 13.462 9.721 1.00 60.66 294 TRP A O 1
ATOM 2208 N N . GLN A 1 295 ? 11.065 14.060 10.660 1.00 64.69 295 GLN A N 1
ATOM 2209 C CA . GLN A 1 295 ? 10.476 14.346 11.978 1.00 64.69 295 GLN A CA 1
ATOM 2210 C C . GLN A 1 295 ? 9.700 15.664 11.993 1.00 64.69 295 GLN A C 1
ATOM 2212 O O . GLN A 1 295 ? 8.802 15.827 12.809 1.00 64.69 295 GLN A O 1
ATOM 2217 N N . ASN A 1 296 ? 10.037 16.579 11.083 1.00 63.41 296 ASN A N 1
ATOM 2218 C CA . ASN A 1 296 ? 9.376 17.876 10.949 1.00 63.41 296 ASN A CA 1
ATOM 2219 C C . ASN A 1 296 ? 8.451 17.929 9.727 1.00 63.41 296 ASN A C 1
ATOM 2221 O O . ASN A 1 296 ? 7.848 18.966 9.459 1.00 63.41 296 ASN A O 1
ATOM 2225 N N . ALA A 1 297 ? 8.367 16.841 8.961 1.00 70.56 297 ALA A N 1
ATOM 2226 C CA . ALA A 1 297 ? 7.493 16.779 7.808 1.00 70.56 297 ALA A CA 1
ATOM 2227 C C . ALA A 1 297 ? 6.034 16.759 8.256 1.00 70.56 297 ALA A C 1
ATOM 2229 O O . ALA A 1 297 ? 5.671 16.056 9.200 1.00 70.56 297 ALA A O 1
ATOM 2230 N N . GLU A 1 298 ? 5.190 17.498 7.539 1.00 82.25 298 GLU A N 1
ATOM 2231 C CA . GLU A 1 298 ? 3.756 17.474 7.801 1.00 82.25 298 GLU A CA 1
ATOM 2232 C C . GLU A 1 298 ? 3.208 16.072 7.594 1.00 82.25 298 GLU A C 1
ATOM 2234 O O . GLU A 1 298 ? 2.523 15.559 8.471 1.00 82.25 298 GLU A O 1
ATOM 2239 N N . ARG A 1 299 ? 3.561 15.425 6.477 1.00 90.31 299 ARG A N 1
ATOM 2240 C CA . ARG A 1 299 ? 3.178 14.037 6.240 1.00 90.31 299 ARG A CA 1
ATOM 2241 C C . ARG A 1 299 ? 4.373 13.124 6.162 1.00 90.31 299 ARG A C 1
ATOM 2243 O O . ARG A 1 299 ? 5.337 13.413 5.458 1.00 90.31 299 ARG A O 1
ATOM 2250 N N . SER A 1 300 ? 4.304 12.006 6.872 1.00 93.50 300 SER A N 1
ATOM 2251 C CA . SER A 1 300 ? 5.365 11.004 6.857 1.00 93.50 300 SER A CA 1
ATOM 2252 C C . SER A 1 300 ? 4.844 9.597 7.121 1.00 93.50 300 SER A C 1
ATOM 2254 O O . SER A 1 300 ? 3.852 9.402 7.827 1.00 93.50 300 SER A O 1
ATOM 2256 N N . LEU A 1 301 ? 5.544 8.616 6.555 1.00 96.19 301 LEU A N 1
ATOM 2257 C CA . LEU A 1 301 ? 5.421 7.200 6.885 1.00 96.19 301 LEU A CA 1
ATOM 2258 C C . LEU A 1 301 ? 6.822 6.601 7.012 1.00 96.19 301 LEU A C 1
ATOM 2260 O O . LEU A 1 301 ? 7.704 6.856 6.193 1.00 96.19 301 LEU A O 1
ATOM 2264 N N . TYR A 1 302 ? 7.034 5.820 8.064 1.00 96.31 302 TYR A N 1
ATOM 2265 C CA . TYR A 1 302 ? 8.304 5.186 8.389 1.00 96.31 302 TYR A CA 1
ATOM 2266 C C . TYR A 1 302 ? 8.080 3.744 8.817 1.00 96.31 302 TYR A C 1
ATOM 2268 O O . TYR A 1 302 ? 7.243 3.462 9.674 1.00 96.31 302 TYR A O 1
ATOM 2276 N N . PHE A 1 303 ? 8.851 2.852 8.209 1.00 98.12 303 PHE A N 1
ATOM 2277 C CA . PHE A 1 303 ? 8.831 1.422 8.455 1.00 98.12 303 PHE A CA 1
ATOM 2278 C C . PHE A 1 303 ? 10.197 1.019 8.982 1.00 98.12 303 PHE A C 1
ATOM 2280 O O . PHE A 1 303 ? 11.224 1.337 8.377 1.00 98.12 303 PHE A O 1
ATOM 2287 N N . GLU A 1 304 ? 10.190 0.257 10.066 1.00 97.81 304 GLU A N 1
ATOM 2288 C CA . GLU A 1 304 ? 11.364 -0.418 10.591 1.00 97.81 304 GLU A CA 1
ATOM 2289 C C . GLU A 1 304 ? 11.015 -1.885 10.806 1.00 97.81 304 GLU A C 1
ATOM 2291 O O . GLU A 1 304 ? 10.200 -2.201 11.666 1.00 97.81 304 GLU A O 1
ATOM 2296 N N . THR A 1 305 ? 11.601 -2.787 10.022 1.00 98.25 305 THR A N 1
ATOM 2297 C CA . THR A 1 305 ? 11.219 -4.207 10.039 1.00 98.25 305 THR A CA 1
ATOM 2298 C C . THR A 1 305 ? 12.429 -5.122 10.083 1.00 98.25 305 THR A C 1
ATOM 2300 O O . THR A 1 305 ? 13.505 -4.773 9.600 1.00 98.25 305 THR A O 1
ATOM 2303 N N . ARG A 1 306 ? 12.243 -6.302 10.670 1.00 97.50 306 ARG A N 1
ATOM 2304 C CA . ARG A 1 306 ? 13.214 -7.396 10.731 1.00 97.50 306 ARG A CA 1
ATOM 2305 C C . ARG A 1 306 ? 12.511 -8.683 10.294 1.00 97.50 306 ARG A C 1
ATOM 2307 O O . ARG A 1 306 ? 11.299 -8.784 10.510 1.00 97.50 306 ARG A O 1
ATOM 2314 N N . PRO A 1 307 ? 13.219 -9.657 9.700 1.00 97.06 307 PRO A N 1
ATOM 2315 C CA . PRO A 1 307 ? 12.686 -11.003 9.543 1.00 97.06 307 PRO A CA 1
ATOM 2316 C C . PRO A 1 307 ? 12.154 -11.534 10.878 1.00 97.06 307 PRO A C 1
ATOM 2318 O O . PRO A 1 307 ? 12.738 -11.255 11.929 1.00 97.06 307 PRO A O 1
ATOM 2321 N N . THR A 1 308 ? 11.046 -12.271 10.851 1.00 95.06 308 THR A N 1
ATOM 2322 C CA . THR A 1 308 ? 10.602 -13.030 12.030 1.00 95.06 308 THR A CA 1
ATOM 2323 C C . THR A 1 308 ? 11.652 -14.081 12.381 1.00 95.06 308 THR A C 1
ATOM 2325 O O . THR A 1 308 ? 12.308 -14.616 11.488 1.00 95.06 308 THR A O 1
ATOM 2328 N N . LEU A 1 309 ? 11.834 -14.382 13.669 1.00 87.81 309 LEU A N 1
ATOM 2329 C CA . LEU A 1 309 ? 12.862 -15.346 14.088 1.00 87.81 309 LEU A CA 1
ATOM 2330 C C . LEU A 1 309 ? 12.465 -16.779 13.729 1.00 87.81 309 LEU A C 1
ATOM 2332 O O . LEU A 1 309 ? 13.321 -17.616 13.440 1.00 87.81 309 LEU A O 1
ATOM 2336 N N . HIS A 1 310 ? 11.160 -17.042 13.745 1.00 86.31 310 HIS A N 1
ATOM 2337 C CA . HIS A 1 310 ? 10.583 -18.345 13.476 1.00 86.31 310 HIS A CA 1
ATOM 2338 C C . HIS A 1 310 ? 9.323 -18.202 12.619 1.00 86.31 310 HIS A C 1
ATOM 2340 O O . HIS A 1 310 ? 8.536 -17.275 12.810 1.00 86.31 310 HIS A O 1
ATOM 2346 N N . ASP A 1 311 ? 9.098 -19.149 11.708 1.00 77.62 311 ASP A N 1
ATOM 2347 C CA . ASP A 1 311 ? 7.936 -19.135 10.806 1.00 77.62 311 ASP A CA 1
ATOM 2348 C C . ASP A 1 311 ? 6.599 -19.190 11.564 1.00 77.62 311 ASP A C 1
ATOM 2350 O O . ASP A 1 311 ? 5.587 -18.667 11.101 1.00 77.62 311 ASP A O 1
ATOM 2354 N N . ASN A 1 312 ? 6.590 -19.780 12.764 1.00 84.56 312 ASN A N 1
ATOM 2355 C CA . ASN A 1 312 ? 5.409 -19.868 13.623 1.00 84.56 312 ASN A CA 1
ATOM 2356 C C . ASN A 1 312 ? 5.059 -18.552 14.344 1.00 84.56 312 ASN A C 1
ATOM 2358 O O . ASN A 1 312 ? 3.999 -18.476 14.961 1.00 84.56 312 ASN A O 1
ATOM 2362 N N . GLU A 1 313 ? 5.910 -17.524 14.277 1.00 89.31 313 GLU A N 1
ATOM 2363 C CA . GLU A 1 313 ? 5.590 -16.197 14.814 1.00 89.31 313 GLU A CA 1
ATOM 2364 C C . GLU A 1 313 ? 4.647 -15.418 13.899 1.00 89.31 313 GLU A C 1
ATOM 2366 O O . GLU A 1 313 ? 3.998 -14.489 14.368 1.00 89.31 313 GLU A O 1
ATOM 2371 N N . MET A 1 314 ? 4.582 -15.762 12.608 1.00 94.44 314 MET A N 1
ATOM 2372 C CA . MET A 1 314 ? 3.843 -15.001 11.608 1.00 94.44 314 MET A CA 1
ATOM 2373 C C . MET A 1 314 ? 2.333 -15.295 11.692 1.00 94.44 314 MET A C 1
ATOM 2375 O O . MET A 1 314 ? 1.890 -16.343 11.218 1.00 94.44 314 MET A O 1
ATOM 2379 N N . PRO A 1 315 ? 1.493 -14.376 12.216 1.00 95.94 315 PRO A N 1
ATOM 2380 C CA . PRO A 1 315 ? 0.070 -14.653 12.420 1.00 95.94 315 PRO A CA 1
ATOM 2381 C C . PRO A 1 315 ? -0.752 -14.527 11.129 1.00 95.94 315 PRO A C 1
ATOM 2383 O O . PRO A 1 315 ? -1.924 -14.900 11.102 1.00 95.94 315 PRO A O 1
ATOM 2386 N N . TYR A 1 316 ? -0.167 -13.975 10.058 1.00 95.88 316 TYR A N 1
ATOM 2387 C CA . TYR A 1 316 ? -0.865 -13.720 8.798 1.00 95.88 316 TYR A CA 1
ATOM 2388 C C . TYR A 1 316 ? -0.244 -14.557 7.675 1.00 95.88 316 TYR A C 1
ATOM 2390 O O . TYR A 1 316 ? 0.839 -14.221 7.183 1.00 95.88 316 TYR A O 1
ATOM 2398 N N . PRO A 1 317 ? -0.901 -15.643 7.238 1.00 94.62 317 PRO A N 1
ATOM 2399 C CA . PRO A 1 317 ? -0.336 -16.512 6.217 1.00 94.62 317 PRO A CA 1
ATOM 2400 C C . PRO A 1 317 ? -0.216 -15.761 4.885 1.00 94.62 317 PRO A C 1
ATOM 2402 O O . PRO A 1 317 ? -1.028 -14.882 4.592 1.00 94.62 317 PRO A O 1
ATOM 2405 N N . LEU A 1 318 ? 0.746 -16.137 4.036 1.00 93.88 318 LEU A N 1
ATOM 2406 C CA . LEU A 1 318 ? 0.963 -15.470 2.744 1.00 93.88 318 LEU A CA 1
ATOM 2407 C C . LEU A 1 318 ? -0.318 -15.419 1.891 1.00 93.88 318 LEU A C 1
ATOM 2409 O O . LEU A 1 318 ? -0.609 -14.396 1.284 1.00 93.88 318 LEU A O 1
ATOM 2413 N N . ARG A 1 319 ? -1.157 -16.464 1.928 1.00 93.38 319 ARG A N 1
ATOM 2414 C CA . ARG A 1 319 ? -2.467 -16.490 1.245 1.00 93.38 319 ARG A CA 1
ATOM 2415 C C . ARG A 1 319 ? -3.417 -15.355 1.658 1.00 93.38 319 ARG A C 1
ATOM 2417 O O . ARG A 1 319 ? -4.185 -14.877 0.831 1.00 93.38 319 ARG A O 1
ATOM 2424 N N . PHE A 1 320 ? -3.353 -14.899 2.912 1.00 94.69 320 PHE A N 1
ATOM 2425 C CA . PHE A 1 320 ? -4.126 -13.740 3.359 1.00 94.69 320 PHE A CA 1
ATOM 2426 C C . PHE A 1 320 ? -3.609 -12.466 2.689 1.00 94.69 320 PHE A C 1
ATOM 2428 O O . PHE A 1 320 ? -4.400 -11.667 2.198 1.00 94.69 320 PHE A O 1
ATOM 2435 N N . LEU A 1 321 ? -2.284 -12.311 2.587 1.00 95.56 321 LEU A N 1
ATOM 2436 C CA . LEU A 1 321 ? -1.678 -11.198 1.859 1.00 95.56 321 LEU A CA 1
ATOM 2437 C C . LEU A 1 321 ? -2.064 -11.211 0.372 1.00 95.56 321 LEU A C 1
ATOM 2439 O O . LEU A 1 321 ? -2.413 -10.165 -0.176 1.00 95.56 321 LEU A O 1
ATOM 2443 N N . VAL A 1 322 ? -2.039 -12.386 -0.269 1.00 94.50 322 VAL A N 1
ATOM 2444 C CA . VAL A 1 322 ? -2.488 -12.567 -1.661 1.00 94.50 322 VAL A CA 1
ATOM 2445 C C . VAL A 1 322 ? -3.928 -12.086 -1.823 1.00 94.50 322 VAL A C 1
ATOM 2447 O O . VAL A 1 322 ? -4.204 -11.340 -2.758 1.00 94.50 322 VAL A O 1
ATOM 2450 N N . ASN A 1 323 ? -4.827 -12.457 -0.904 1.00 93.56 323 ASN A N 1
ATOM 2451 C CA . ASN A 1 323 ? -6.222 -12.024 -0.939 1.00 93.56 323 ASN A CA 1
ATOM 2452 C C . ASN A 1 323 ? -6.348 -10.498 -0.818 1.00 93.56 323 ASN A C 1
ATOM 2454 O O . ASN A 1 323 ? -6.902 -9.859 -1.709 1.00 93.56 323 ASN A O 1
ATOM 2458 N N . ILE A 1 324 ? -5.804 -9.896 0.244 1.00 95.25 324 ILE A N 1
ATOM 2459 C CA . ILE A 1 324 ? -6.040 -8.472 0.528 1.00 95.25 324 ILE A CA 1
ATOM 2460 C C . ILE A 1 324 ? -5.372 -7.534 -0.476 1.00 95.25 324 ILE A C 1
ATOM 2462 O O . ILE A 1 324 ? -5.931 -6.485 -0.789 1.00 95.25 324 ILE A O 1
ATOM 2466 N N . THR A 1 325 ? -4.194 -7.897 -0.997 1.00 95.88 325 THR A N 1
ATOM 2467 C CA . THR A 1 325 ? -3.458 -7.059 -1.960 1.00 95.88 325 THR A CA 1
ATOM 2468 C C . THR A 1 325 ? -4.062 -7.107 -3.361 1.00 95.88 325 THR A C 1
ATOM 2470 O O . THR A 1 325 ? -3.849 -6.173 -4.130 1.00 95.88 325 THR A O 1
ATOM 2473 N N . ASN A 1 326 ? -4.856 -8.140 -3.659 1.00 95.81 326 ASN A N 1
ATOM 2474 C CA . ASN A 1 326 ? -5.590 -8.298 -4.913 1.00 95.81 326 ASN A CA 1
ATOM 2475 C C . ASN A 1 326 ? -7.045 -7.826 -4.850 1.00 95.81 326 ASN A C 1
ATOM 2477 O O . ASN A 1 326 ? -7.763 -8.008 -5.828 1.00 95.81 326 ASN A O 1
ATOM 2481 N N . GLN A 1 327 ? -7.493 -7.229 -3.741 1.00 95.62 327 GLN A N 1
ATOM 2482 C CA . GLN A 1 327 ? -8.769 -6.507 -3.707 1.00 95.62 327 GLN A CA 1
ATOM 2483 C C . GLN A 1 327 ? -8.671 -5.235 -4.566 1.00 95.62 327 GLN A C 1
ATOM 2485 O O . GLN A 1 327 ? -7.623 -4.577 -4.516 1.00 95.62 327 GLN A O 1
ATOM 2490 N N . PRO A 1 328 ? -9.730 -4.846 -5.302 1.00 95.56 328 PRO A N 1
ATOM 2491 C CA . PRO A 1 328 ? -9.709 -3.622 -6.090 1.00 95.56 328 PRO A CA 1
ATOM 2492 C C . PRO A 1 328 ? -9.586 -2.399 -5.183 1.00 95.56 328 PRO A C 1
ATOM 2494 O O . PRO A 1 328 ? -10.226 -2.331 -4.130 1.00 95.56 328 PRO A O 1
ATOM 2497 N N . VAL A 1 329 ? -8.772 -1.433 -5.592 1.00 95.88 329 VAL A N 1
ATOM 2498 C CA . VAL A 1 329 ? -8.508 -0.208 -4.838 1.00 95.88 329 VAL A CA 1
ATOM 2499 C C . VAL A 1 329 ? -9.429 0.907 -5.297 1.00 95.88 329 VAL A C 1
ATOM 2501 O O . VAL A 1 329 ? -9.703 1.059 -6.487 1.00 95.88 329 VAL A O 1
ATOM 2504 N N . PHE A 1 330 ? -9.888 1.724 -4.354 1.00 96.31 330 PHE A N 1
ATOM 2505 C CA . PHE A 1 330 ? -10.666 2.911 -4.674 1.00 96.31 330 PHE A CA 1
ATOM 2506 C C . PHE A 1 330 ? -10.460 4.037 -3.656 1.00 96.31 330 PHE A C 1
ATOM 2508 O O . PHE A 1 330 ? -10.197 3.816 -2.471 1.00 96.31 330 PHE A O 1
ATOM 2515 N N . ALA A 1 331 ? -10.674 5.260 -4.128 1.00 94.44 331 ALA A N 1
ATOM 2516 C CA . ALA A 1 331 ? -10.940 6.432 -3.294 1.00 94.44 331 ALA A CA 1
ATOM 2517 C C . ALA A 1 331 ? -12.260 7.101 -3.707 1.00 94.44 331 ALA A C 1
ATOM 2519 O O . ALA A 1 331 ? -13.034 7.544 -2.856 1.00 94.44 331 ALA A O 1
ATOM 2520 N N . ASN A 1 332 ? -12.566 7.080 -5.008 1.00 89.19 332 ASN A N 1
ATOM 2521 C CA . ASN A 1 332 ? -13.856 7.439 -5.587 1.00 89.19 332 ASN A CA 1
ATOM 2522 C C . ASN A 1 332 ? -14.602 6.168 -6.049 1.00 89.19 332 ASN A C 1
ATOM 2524 O O . ASN A 1 332 ? -14.038 5.399 -6.812 1.00 89.19 332 ASN A O 1
ATOM 2528 N N . PRO A 1 333 ? -15.871 5.936 -5.665 1.00 85.88 333 PRO A N 1
ATOM 2529 C CA . PRO A 1 333 ? -16.600 4.717 -6.046 1.00 85.88 333 PRO A CA 1
ATOM 2530 C C . PRO A 1 333 ? -16.965 4.644 -7.539 1.00 85.88 333 PRO A C 1
ATOM 2532 O O . PRO A 1 333 ? -17.418 3.609 -8.017 1.00 85.88 333 PRO A O 1
ATOM 2535 N N . SER A 1 334 ? -16.806 5.737 -8.287 1.00 89.81 334 SER A N 1
ATOM 2536 C CA . SER A 1 334 ? -17.099 5.764 -9.727 1.00 89.81 334 SER A CA 1
ATOM 2537 C C . SER A 1 334 ? -16.033 5.035 -10.546 1.00 89.81 334 SER A C 1
ATOM 2539 O O . SER A 1 334 ? -16.284 4.660 -11.690 1.00 89.81 334 SER A O 1
ATOM 2541 N N . ILE A 1 335 ? -14.842 4.851 -9.975 1.00 92.69 335 ILE A N 1
ATOM 2542 C CA . ILE A 1 335 ? -13.665 4.332 -10.658 1.00 92.69 335 ILE A CA 1
ATOM 2543 C C . ILE A 1 335 ? -12.853 3.476 -9.685 1.00 92.69 335 ILE A C 1
ATOM 2545 O O . ILE A 1 335 ? -12.460 3.928 -8.615 1.00 92.69 335 ILE A O 1
ATOM 2549 N N . CYS A 1 336 ? -12.615 2.226 -10.057 1.00 93.56 336 CYS A N 1
ATOM 2550 C CA . CYS A 1 336 ? -11.817 1.303 -9.267 1.00 93.56 336 CYS A CA 1
ATOM 2551 C C . CYS A 1 336 ? -10.566 0.918 -10.045 1.00 93.56 336 CYS A C 1
ATOM 2553 O O . CYS A 1 336 ? -10.627 0.600 -11.237 1.00 93.56 336 CYS A O 1
ATOM 2555 N N . ASP A 1 337 ? -9.447 0.912 -9.338 1.00 93.44 337 ASP A N 1
ATOM 2556 C CA . AS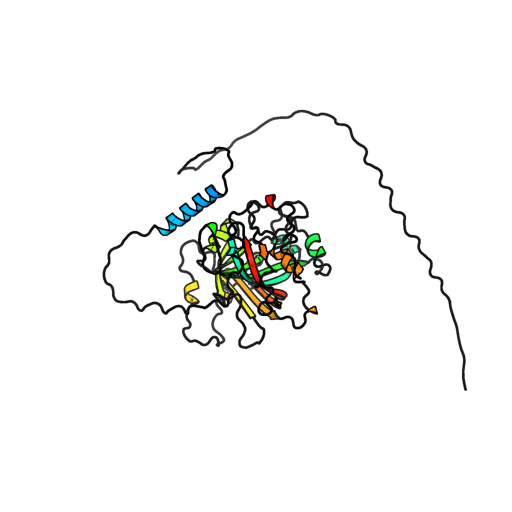P A 1 337 ? -8.217 0.301 -9.802 1.00 93.44 337 ASP A CA 1
ATOM 2557 C C . ASP A 1 337 ? -8.283 -1.199 -9.489 1.00 93.44 337 ASP A C 1
ATOM 2559 O O . ASP A 1 337 ? -8.420 -1.609 -8.336 1.00 93.44 337 ASP A O 1
ATOM 2563 N N . ASN A 1 338 ? -8.240 -2.025 -10.531 1.00 92.44 338 ASN A N 1
ATOM 2564 C CA . ASN A 1 338 ? -8.244 -3.480 -10.411 1.00 92.44 338 ASN A CA 1
ATOM 2565 C C . ASN A 1 338 ? -6.903 -4.067 -10.855 1.00 92.44 338 ASN A C 1
ATOM 2567 O O . ASN A 1 338 ? -6.870 -5.049 -11.606 1.00 92.44 338 ASN A O 1
ATOM 2571 N N . TYR A 1 339 ? -5.799 -3.445 -10.442 1.00 92.88 339 TYR A N 1
ATOM 2572 C CA . TYR A 1 339 ? -4.506 -4.079 -10.599 1.00 92.88 339 TYR A CA 1
ATOM 2573 C C . TYR A 1 339 ? -4.424 -5.368 -9.769 1.00 92.88 339 TYR A C 1
ATOM 2575 O O . TYR A 1 339 ? -4.968 -5.483 -8.667 1.00 92.88 339 TYR A O 1
ATOM 2583 N N . LYS A 1 340 ? -3.709 -6.351 -10.308 1.00 93.38 340 LYS A N 1
ATOM 2584 C CA . LYS A 1 340 ? -3.499 -7.666 -9.710 1.00 93.38 340 LYS A CA 1
ATOM 2585 C C . LYS A 1 340 ? -2.020 -7.908 -9.508 1.00 93.38 340 LYS A C 1
ATOM 2587 O O . LYS A 1 340 ? -1.236 -7.709 -10.428 1.00 93.38 340 LYS A O 1
ATOM 2592 N N . ARG A 1 341 ? -1.640 -8.378 -8.328 1.00 94.81 341 ARG A N 1
ATOM 2593 C CA . ARG A 1 341 ? -0.316 -8.917 -8.024 1.00 94.81 341 ARG A CA 1
ATOM 2594 C C . ARG A 1 341 ? -0.255 -10.401 -8.350 1.00 94.81 341 ARG A C 1
ATOM 2596 O O . ARG A 1 341 ? -1.103 -11.177 -7.906 1.00 94.81 341 ARG A O 1
ATOM 2603 N N . LEU A 1 342 ? 0.800 -10.784 -9.055 1.00 93.69 342 LEU A N 1
ATOM 2604 C CA . LEU A 1 342 ? 1.124 -12.155 -9.417 1.00 93.69 342 LEU A CA 1
ATOM 2605 C C . LEU A 1 342 ? 2.210 -12.690 -8.480 1.00 93.69 342 LEU A C 1
ATOM 2607 O O . LEU A 1 342 ? 3.330 -12.174 -8.443 1.00 93.69 342 LEU A O 1
ATOM 2611 N N . PHE A 1 343 ? 1.870 -13.741 -7.737 1.00 93.19 343 PHE A N 1
ATOM 2612 C CA . PHE A 1 343 ? 2.751 -14.388 -6.755 1.00 93.19 343 PHE A CA 1
ATOM 2613 C C . PHE A 1 343 ? 3.411 -15.666 -7.296 1.00 93.19 343 PHE A C 1
ATOM 2615 O O . PHE A 1 343 ? 4.288 -16.234 -6.655 1.00 93.19 343 PHE A O 1
ATOM 2622 N N . ASN A 1 344 ? 3.012 -16.105 -8.489 1.00 89.31 344 ASN A N 1
ATOM 2623 C CA . ASN A 1 344 ? 3.509 -17.287 -9.195 1.00 89.31 344 ASN A CA 1
ATOM 2624 C C . ASN A 1 344 ? 4.546 -16.930 -10.281 1.00 89.31 344 ASN A C 1
ATOM 2626 O O . ASN A 1 344 ? 4.653 -17.600 -11.305 1.00 89.31 344 ASN A O 1
ATOM 2630 N N . THR A 1 345 ? 5.292 -15.840 -10.084 1.00 90.56 345 THR A N 1
ATOM 2631 C CA . THR A 1 345 ? 6.334 -15.383 -11.018 1.00 90.56 345 THR A CA 1
ATOM 2632 C C . THR A 1 345 ? 7.720 -15.637 -10.440 1.00 90.56 345 THR A C 1
ATOM 2634 O O . THR A 1 345 ? 7.876 -15.814 -9.231 1.00 90.56 345 THR A O 1
ATOM 2637 N N . THR A 1 346 ? 8.762 -15.583 -11.272 1.00 90.56 346 THR A N 1
ATOM 2638 C CA . THR A 1 346 ? 10.156 -15.700 -10.805 1.00 90.56 346 THR A CA 1
ATOM 2639 C C . THR A 1 346 ? 10.545 -14.615 -9.793 1.00 90.56 346 THR A C 1
ATOM 2641 O O . THR A 1 346 ? 11.450 -14.831 -8.997 1.00 90.56 346 THR A O 1
ATOM 2644 N N . LEU A 1 347 ? 9.833 -13.482 -9.749 1.00 90.81 347 LEU A N 1
ATOM 2645 C CA . LEU A 1 347 ? 10.051 -12.429 -8.749 1.00 90.81 347 LEU A CA 1
ATOM 2646 C C . LEU A 1 347 ? 9.699 -12.862 -7.326 1.00 90.81 347 LEU A C 1
ATOM 2648 O O . LEU A 1 347 ? 10.174 -12.247 -6.381 1.00 90.81 347 LEU A O 1
ATOM 2652 N N . THR A 1 348 ? 8.852 -13.878 -7.177 1.00 91.19 348 THR A N 1
ATOM 2653 C CA . THR A 1 348 ? 8.372 -14.361 -5.876 1.00 91.19 348 THR A CA 1
ATOM 2654 C C . THR A 1 348 ? 8.778 -15.815 -5.632 1.00 91.19 348 THR A C 1
ATOM 2656 O O . THR A 1 348 ? 8.979 -16.213 -4.492 1.00 91.19 348 THR A O 1
ATOM 2659 N N . MET A 1 349 ? 8.893 -16.622 -6.691 1.00 90.06 349 MET A N 1
ATOM 2660 C CA . MET A 1 349 ? 9.175 -18.057 -6.592 1.00 90.06 349 MET A CA 1
ATOM 2661 C C . MET A 1 349 ? 10.666 -18.401 -6.600 1.00 90.06 349 MET A C 1
ATOM 2663 O O . MET A 1 349 ? 11.025 -19.501 -6.184 1.00 90.06 349 MET A O 1
ATOM 2667 N N . ASP A 1 350 ? 11.534 -17.510 -7.089 1.00 89.50 350 ASP A N 1
ATOM 2668 C CA . ASP A 1 350 ? 12.978 -17.736 -7.012 1.00 89.50 350 ASP A CA 1
ATOM 2669 C C . ASP A 1 350 ? 13.411 -17.734 -5.533 1.00 89.50 350 ASP A C 1
ATOM 2671 O O . ASP A 1 350 ? 13.076 -16.783 -4.820 1.00 89.50 350 ASP A O 1
ATOM 2675 N N . PRO A 1 351 ? 14.158 -18.748 -5.049 1.00 90.06 351 PRO A N 1
ATOM 2676 C CA . PRO A 1 351 ? 14.670 -18.778 -3.681 1.00 90.06 351 PRO A CA 1
ATOM 2677 C C . PRO A 1 351 ? 15.403 -17.500 -3.247 1.00 90.06 351 PRO A C 1
ATOM 2679 O O . PRO A 1 351 ? 15.332 -17.133 -2.076 1.00 90.06 351 PRO A O 1
ATOM 2682 N N . ALA A 1 352 ? 16.071 -16.798 -4.169 1.00 88.25 352 ALA A N 1
ATOM 2683 C CA . ALA A 1 352 ? 16.746 -15.533 -3.878 1.00 88.25 352 ALA A CA 1
ATOM 2684 C C . ALA A 1 352 ? 15.772 -14.380 -3.564 1.00 88.25 352 ALA A C 1
ATOM 2686 O O . ALA A 1 352 ? 16.144 -13.431 -2.876 1.00 88.25 352 ALA A O 1
ATOM 2687 N N . ASN A 1 353 ? 14.528 -14.476 -4.039 1.00 89.00 353 ASN A N 1
ATOM 2688 C CA . ASN A 1 353 ? 13.471 -13.477 -3.873 1.00 89.00 353 ASN A CA 1
ATOM 2689 C C . ASN A 1 353 ? 12.283 -13.996 -3.045 1.00 89.00 353 ASN A C 1
ATOM 2691 O O . ASN A 1 353 ? 11.206 -13.391 -3.062 1.00 89.00 353 ASN A O 1
ATOM 2695 N N . ALA A 1 354 ? 12.460 -15.119 -2.342 1.00 92.62 354 ALA A N 1
ATOM 2696 C CA . ALA A 1 354 ? 11.397 -15.747 -1.575 1.00 92.62 354 ALA A CA 1
ATOM 2697 C C . ALA A 1 354 ? 10.759 -14.741 -0.591 1.00 92.62 354 ALA A C 1
ATOM 2699 O O . ALA A 1 354 ? 11.481 -13.959 0.041 1.00 92.62 354 ALA A O 1
ATOM 2700 N N . PRO A 1 355 ? 9.420 -14.745 -0.432 1.00 96.06 355 PRO A N 1
ATOM 2701 C CA . PRO A 1 355 ? 8.746 -13.892 0.534 1.00 96.06 355 PRO A CA 1
ATOM 2702 C C . PRO A 1 355 ? 9.337 -14.048 1.934 1.00 96.06 355 PRO A C 1
ATOM 2704 O O . PRO A 1 355 ? 9.452 -15.155 2.454 1.00 96.06 355 PRO A O 1
ATOM 2707 N N . VAL A 1 356 ? 9.665 -12.923 2.562 1.00 96.25 356 VAL A N 1
ATOM 2708 C CA . VAL A 1 356 ? 10.216 -12.881 3.917 1.00 96.25 356 VAL A CA 1
ATOM 2709 C C . VAL A 1 356 ? 9.126 -12.402 4.864 1.00 96.25 356 VAL A C 1
ATOM 2711 O O . VAL A 1 356 ? 8.649 -11.271 4.736 1.00 96.25 356 VAL A O 1
ATOM 2714 N N . SER A 1 357 ? 8.730 -13.237 5.823 1.00 97.50 357 SER A N 1
ATOM 2715 C CA . SER A 1 357 ? 7.881 -12.802 6.932 1.00 97.50 357 SER A CA 1
ATOM 2716 C C . SER A 1 357 ? 8.652 -11.820 7.807 1.00 97.50 357 SER A C 1
ATOM 2718 O O . SER A 1 357 ? 9.819 -12.032 8.144 1.00 97.50 357 SER A O 1
ATOM 2720 N N . VAL A 1 358 ? 8.014 -10.709 8.161 1.00 98.00 358 VAL A N 1
ATOM 2721 C CA . VAL A 1 358 ? 8.654 -9.629 8.913 1.00 98.00 358 VAL A CA 1
ATOM 2722 C C . VAL A 1 358 ? 7.811 -9.184 10.096 1.00 98.00 358 VAL A C 1
ATOM 2724 O O . VAL A 1 358 ? 6.580 -9.212 10.057 1.00 98.00 358 VAL A O 1
ATOM 2727 N N . ARG A 1 359 ? 8.497 -8.708 11.134 1.00 98.19 359 ARG A N 1
ATOM 2728 C CA . ARG A 1 359 ? 7.926 -8.003 12.279 1.00 98.19 359 ARG A CA 1
ATOM 2729 C C . ARG A 1 359 ? 8.588 -6.640 12.412 1.00 98.19 359 ARG A C 1
ATOM 2731 O O . ARG A 1 359 ? 9.788 -6.500 12.164 1.00 98.19 359 ARG A O 1
ATOM 2738 N N . GLY A 1 360 ? 7.833 -5.628 12.814 1.00 97.25 360 GLY A N 1
ATOM 2739 C CA . GLY A 1 360 ? 8.401 -4.298 12.950 1.00 97.25 360 GLY A CA 1
ATOM 2740 C C . GLY A 1 360 ? 7.464 -3.239 13.486 1.00 97.25 360 GLY A C 1
ATOM 2741 O O . GLY A 1 360 ? 6.387 -3.531 14.002 1.00 97.25 360 GLY A O 1
ATOM 2742 N N . ASP A 1 361 ? 7.905 -2.000 13.327 1.00 98.25 361 ASP A N 1
ATOM 2743 C CA . ASP A 1 361 ? 7.202 -0.806 13.752 1.00 98.25 361 ASP A CA 1
ATOM 2744 C C . ASP A 1 361 ? 6.828 0.043 12.530 1.00 98.25 361 ASP A C 1
ATOM 2746 O O . ASP A 1 361 ? 7.612 0.201 11.590 1.00 98.25 361 ASP A O 1
ATOM 2750 N N . VAL A 1 362 ? 5.633 0.627 12.580 1.00 97.81 362 VAL A N 1
ATOM 2751 C CA . VAL A 1 362 ? 5.166 1.660 11.651 1.00 97.81 362 VAL A CA 1
ATOM 2752 C C . VAL A 1 362 ? 4.995 2.950 12.433 1.00 97.81 362 VAL A C 1
ATOM 2754 O O . VAL A 1 362 ? 4.361 2.967 13.489 1.00 97.81 362 VAL A O 1
ATOM 2757 N N . VAL A 1 363 ? 5.544 4.042 11.918 1.00 95.62 363 VAL A N 1
ATOM 2758 C CA . VAL A 1 363 ? 5.326 5.388 12.447 1.00 95.62 363 VAL A CA 1
ATOM 2759 C C . VAL A 1 363 ? 4.757 6.242 11.327 1.00 95.62 363 VAL A C 1
ATOM 2761 O O . VAL A 1 363 ? 5.331 6.287 10.243 1.00 95.62 363 VAL A O 1
ATOM 2764 N N . GLY A 1 364 ? 3.635 6.911 11.575 1.00 93.56 364 GLY A N 1
ATOM 2765 C CA . GLY A 1 364 ? 2.966 7.717 10.565 1.00 93.56 364 GLY A CA 1
ATOM 2766 C C . GLY A 1 364 ? 2.393 9.016 11.101 1.00 93.56 364 GLY A C 1
ATOM 2767 O O . GLY A 1 364 ? 1.851 9.062 12.204 1.00 93.56 364 GLY A O 1
ATOM 2768 N N . ASN A 1 365 ? 2.473 10.053 10.276 1.00 92.12 365 ASN A N 1
ATOM 2769 C CA . ASN A 1 365 ? 1.639 11.243 10.363 1.00 92.12 365 ASN A CA 1
ATOM 2770 C C . ASN A 1 365 ? 0.980 11.435 8.996 1.00 92.12 365 ASN A C 1
ATOM 2772 O O . ASN A 1 365 ? 1.494 12.135 8.137 1.00 92.12 365 ASN A O 1
ATOM 2776 N N . VAL A 1 366 ? -0.099 10.710 8.738 1.00 92.00 366 VAL A N 1
ATOM 2777 C CA . VAL A 1 366 ? -0.842 10.752 7.473 1.00 92.00 366 VAL A CA 1
ATOM 2778 C C . VAL A 1 366 ? -2.293 10.423 7.778 1.00 92.00 366 VAL A C 1
ATOM 2780 O O . VAL A 1 366 ? -2.584 9.719 8.749 1.00 92.00 366 VAL A O 1
ATOM 2783 N N . GLU A 1 367 ? -3.213 10.960 6.991 1.00 91.75 367 GLU A N 1
ATOM 2784 C CA . GLU A 1 367 ? -4.637 10.718 7.158 1.00 91.75 367 GLU A CA 1
ATOM 2785 C C . GLU A 1 367 ? -4.953 9.211 7.131 1.00 91.75 367 GLU A C 1
ATOM 2787 O O . GLU A 1 367 ? -4.353 8.463 6.355 1.00 91.75 367 GLU A O 1
ATOM 2792 N N . PRO A 1 368 ? -5.897 8.743 7.966 1.00 91.00 368 PRO A N 1
ATOM 2793 C CA . PRO A 1 368 ? -6.763 9.511 8.874 1.00 91.00 368 PRO A CA 1
ATOM 2794 C C . PRO A 1 368 ? -6.113 9.852 10.230 1.00 91.00 368 PRO A C 1
ATOM 2796 O O . PRO A 1 368 ? -6.732 10.517 11.051 1.00 91.00 368 PRO A O 1
ATOM 2799 N N . PHE A 1 369 ? -4.882 9.406 10.489 1.00 89.94 369 PHE A N 1
ATOM 2800 C CA . PHE A 1 369 ? -4.185 9.592 11.772 1.00 89.94 369 PHE A CA 1
ATOM 2801 C C . PHE A 1 369 ? -3.320 10.857 11.810 1.00 89.94 369 PHE A C 1
ATOM 2803 O O . PHE A 1 369 ? -2.439 10.988 12.660 1.00 89.94 369 PHE A O 1
ATOM 2810 N N . PHE A 1 370 ? -3.550 11.771 10.869 1.00 84.50 370 PHE A N 1
ATOM 2811 C CA . PHE A 1 370 ? -2.810 13.013 10.756 1.00 84.50 370 PHE A CA 1
ATOM 2812 C C . PHE A 1 370 ? -3.155 13.948 11.913 1.00 84.50 370 PHE A C 1
ATOM 2814 O O . PHE A 1 370 ? -4.324 14.215 12.191 1.00 84.50 370 PHE A O 1
ATOM 2821 N N . THR A 1 371 ? -2.119 14.478 12.553 1.00 78.50 371 THR A N 1
ATOM 2822 C CA . THR A 1 371 ? -2.241 15.578 13.507 1.00 78.50 371 THR A CA 1
ATOM 2823 C C . THR A 1 371 ? -1.533 16.793 12.910 1.00 78.50 371 THR A C 1
ATOM 2825 O O . THR A 1 371 ? -0.321 16.718 12.675 1.00 78.50 371 THR A O 1
ATOM 2828 N N . PRO A 1 372 ? -2.245 17.906 12.643 1.00 70.25 372 PRO A N 1
ATOM 2829 C CA . PRO A 1 372 ? -1.612 19.104 12.111 1.00 70.25 372 PRO A CA 1
ATOM 2830 C C . PRO A 1 372 ? -0.597 19.675 13.113 1.00 70.25 372 PRO A C 1
ATOM 2832 O O . PRO A 1 372 ? -0.764 19.494 14.325 1.00 70.25 372 PRO A O 1
ATOM 2835 N N . PRO A 1 373 ? 0.444 20.385 12.638 1.00 67.81 373 PRO A N 1
ATOM 2836 C CA . PRO A 1 373 ? 1.324 21.147 13.516 1.00 67.81 373 PRO A CA 1
ATOM 2837 C C . PRO A 1 373 ? 0.501 22.078 14.413 1.00 67.81 373 PRO A C 1
ATOM 2839 O O . PRO A 1 373 ? -0.485 22.674 13.970 1.00 67.81 373 PRO A O 1
ATOM 2842 N N . ALA A 1 374 ? 0.890 22.208 15.682 1.00 64.12 374 ALA A N 1
ATOM 2843 C CA . ALA A 1 374 ? 0.224 23.146 16.575 1.00 64.12 374 ALA A CA 1
ATOM 2844 C C . ALA A 1 374 ? 0.411 24.581 16.051 1.00 64.12 374 ALA A C 1
ATOM 2846 O O . ALA A 1 374 ? 1.475 24.930 15.537 1.00 64.12 374 ALA A O 1
ATOM 2847 N N . ALA A 1 375 ? -0.590 25.447 16.253 1.00 57.62 375 ALA A N 1
ATOM 2848 C CA . ALA A 1 375 ? -0.534 26.868 15.874 1.00 57.62 375 ALA A CA 1
ATOM 2849 C C . ALA A 1 375 ? 0.645 27.641 16.510 1.00 57.62 375 ALA A C 1
ATOM 2851 O O . ALA A 1 375 ? 0.927 28.775 16.140 1.00 57.62 375 ALA A O 1
ATOM 2852 N N . THR A 1 376 ? 1.346 27.022 17.462 1.00 57.81 376 THR A N 1
ATOM 2853 C CA . THR A 1 376 ? 2.544 27.530 18.131 1.00 57.81 376 THR A CA 1
ATOM 2854 C C . THR A 1 376 ? 3.821 27.438 17.286 1.00 57.81 376 THR A C 1
ATOM 2856 O O . THR A 1 376 ? 4.880 27.829 17.770 1.00 57.81 376 THR A O 1
ATOM 2859 N N . GLY A 1 377 ? 3.760 26.916 16.053 1.00 58.78 377 GLY A N 1
ATOM 2860 C CA . GLY A 1 377 ? 4.940 26.731 15.195 1.00 58.78 377 GLY A CA 1
ATOM 2861 C C . GLY A 1 377 ? 5.854 25.587 15.646 1.00 58.78 377 GLY A C 1
ATOM 2862 O O . GLY A 1 377 ? 6.973 25.456 15.153 1.00 58.78 377 GLY A O 1
ATOM 2863 N N . LEU A 1 378 ? 5.389 24.759 16.586 1.00 56.81 378 LEU A N 1
ATOM 2864 C CA . LEU A 1 378 ? 6.085 23.553 17.016 1.00 56.81 378 LEU A CA 1
ATOM 2865 C C . LEU A 1 378 ? 5.747 22.383 16.076 1.00 56.81 378 LEU A C 1
ATOM 2867 O O . LEU A 1 378 ? 4.607 22.293 15.605 1.00 56.81 378 LEU A O 1
ATOM 2871 N N . PRO A 1 379 ? 6.709 21.478 15.809 1.00 56.34 379 PRO A N 1
ATOM 2872 C CA . PRO A 1 379 ? 6.470 20.302 14.980 1.00 56.34 379 PRO A CA 1
ATOM 2873 C C . PRO A 1 379 ? 5.310 19.461 15.538 1.00 56.34 379 PRO A C 1
ATOM 2875 O O . PRO A 1 379 ? 5.066 19.483 16.751 1.00 56.34 379 PRO A O 1
ATOM 2878 N N . PRO A 1 380 ? 4.572 18.736 14.674 1.00 58.03 380 PRO A N 1
ATOM 2879 C CA . PRO A 1 380 ? 3.440 17.921 15.098 1.00 58.03 380 PRO A CA 1
ATOM 2880 C C . PRO A 1 380 ? 3.880 16.951 16.201 1.00 58.03 380 PRO A C 1
ATOM 2882 O O . PRO A 1 380 ? 4.742 16.097 16.011 1.00 58.03 380 PRO A O 1
ATOM 2885 N N . LEU A 1 381 ? 3.296 17.116 17.389 1.00 54.06 381 LEU A N 1
ATOM 2886 C CA . LEU A 1 381 ? 3.746 16.458 18.621 1.00 54.06 381 LEU A CA 1
ATOM 2887 C C . LEU A 1 381 ? 3.499 14.940 18.641 1.00 54.06 381 LEU A C 1
ATOM 2889 O O . LEU A 1 381 ? 4.042 14.246 19.502 1.00 54.06 381 LEU A O 1
ATOM 2893 N N . HIS A 1 382 ? 2.685 14.403 17.725 1.00 66.62 382 HIS A N 1
ATOM 2894 C CA . HIS A 1 382 ? 2.165 13.042 17.846 1.00 66.62 382 HIS A CA 1
ATOM 2895 C C . HIS A 1 382 ? 2.129 12.301 16.509 1.00 66.62 382 HIS A C 1
ATOM 2897 O O . HIS A 1 382 ? 1.083 12.162 15.882 1.00 66.62 382 HIS A O 1
ATOM 2903 N N . HIS A 1 383 ? 3.271 11.748 16.097 1.00 82.50 383 HIS A N 1
ATOM 2904 C CA . HIS A 1 383 ? 3.245 10.660 15.122 1.00 82.50 383 HIS A CA 1
ATOM 2905 C C . HIS A 1 383 ? 2.553 9.447 15.751 1.00 82.50 383 HIS A C 1
ATOM 2907 O O . HIS A 1 383 ? 2.868 9.045 16.877 1.00 82.50 383 HIS A O 1
ATOM 2913 N N . LYS A 1 384 ? 1.631 8.826 15.016 1.00 92.06 384 LYS A N 1
ATOM 2914 C CA . LYS A 1 384 ? 1.031 7.566 15.438 1.00 92.06 384 LYS A CA 1
ATOM 2915 C C . LYS A 1 384 ? 2.054 6.453 15.238 1.00 92.06 384 LYS A C 1
ATOM 2917 O O . LYS A 1 384 ? 2.550 6.253 14.133 1.00 92.06 384 LYS A O 1
ATOM 2922 N N . LYS A 1 385 ? 2.372 5.732 16.314 1.00 94.94 385 LYS A N 1
ATOM 2923 C CA . LYS A 1 385 ? 3.233 4.547 16.277 1.00 94.94 385 LYS A CA 1
ATOM 2924 C C . LYS A 1 385 ? 2.404 3.281 16.473 1.00 94.94 385 LYS A C 1
ATOM 2926 O O . LYS A 1 385 ? 1.608 3.203 17.410 1.00 94.94 385 LYS A O 1
ATOM 2931 N N . TRP A 1 386 ? 2.642 2.291 15.624 1.00 97.62 386 TRP A N 1
ATOM 2932 C CA . TRP A 1 386 ? 2.170 0.919 15.770 1.00 97.62 386 TRP A CA 1
ATOM 2933 C C . TRP A 1 386 ? 3.388 0.010 15.873 1.00 97.62 386 TRP A C 1
ATOM 2935 O O . TRP A 1 386 ? 4.185 -0.050 14.940 1.00 97.62 386 TRP A O 1
ATOM 2945 N N . SER A 1 387 ? 3.550 -0.656 17.014 1.00 97.75 387 SER A N 1
ATOM 2946 C CA . SER A 1 387 ? 4.747 -1.452 17.295 1.00 97.75 387 SER A CA 1
ATOM 2947 C C . SER A 1 387 ? 4.480 -2.946 17.197 1.00 97.75 387 SER A C 1
ATOM 2949 O O . SER A 1 387 ? 3.390 -3.405 17.540 1.00 97.75 387 SER A O 1
ATOM 2951 N N . GLY A 1 388 ? 5.501 -3.709 16.810 1.00 96.81 388 GLY A N 1
ATOM 2952 C CA . GLY A 1 388 ? 5.445 -5.171 16.783 1.00 96.81 388 GLY A CA 1
ATOM 2953 C C . GLY A 1 388 ? 4.372 -5.742 15.853 1.00 96.81 388 GLY A C 1
ATOM 2954 O O . GLY A 1 388 ? 3.829 -6.806 16.149 1.00 96.81 388 GLY A O 1
ATOM 2955 N N . VAL A 1 389 ? 4.063 -5.039 14.764 1.00 97.94 389 VAL A N 1
ATOM 2956 C CA . VAL A 1 389 ? 3.135 -5.488 13.720 1.00 97.94 389 VAL A CA 1
ATOM 2957 C C . VAL A 1 389 ? 3.832 -6.454 12.766 1.00 97.94 389 VAL A C 1
ATOM 2959 O O . VAL A 1 389 ? 5.054 -6.416 12.622 1.00 97.94 389 VAL A O 1
ATOM 2962 N N . TYR A 1 390 ? 3.056 -7.319 12.118 1.00 98.50 390 TYR A N 1
ATOM 2963 C CA . TYR A 1 390 ? 3.574 -8.391 11.266 1.00 98.50 390 TYR A CA 1
ATOM 2964 C C . TYR A 1 390 ? 3.155 -8.202 9.815 1.00 98.50 390 TYR A C 1
ATOM 2966 O O . TYR A 1 390 ? 2.110 -7.619 9.523 1.00 98.50 390 TYR A O 1
ATOM 2974 N N . GLY A 1 391 ? 3.946 -8.738 8.897 1.00 98.06 391 GLY A N 1
ATOM 2975 C CA . GLY A 1 391 ? 3.637 -8.701 7.479 1.00 98.06 391 GLY A CA 1
ATOM 2976 C C . GLY A 1 391 ? 4.646 -9.459 6.643 1.00 98.06 391 GLY A C 1
ATOM 2977 O O . GLY A 1 391 ? 5.336 -10.352 7.128 1.00 98.06 391 GLY A O 1
ATOM 2978 N N . TRP A 1 392 ? 4.732 -9.072 5.379 1.00 98.19 392 TRP A N 1
ATOM 2979 C CA . TRP A 1 392 ? 5.612 -9.708 4.413 1.00 98.19 392 TRP A CA 1
ATOM 2980 C C . TRP A 1 392 ? 6.401 -8.670 3.631 1.00 98.19 392 TRP A C 1
ATOM 2982 O O . TRP A 1 392 ? 5.889 -7.599 3.287 1.00 98.19 392 TRP A O 1
ATOM 2992 N N . ARG A 1 393 ? 7.641 -9.033 3.319 1.00 97.19 393 ARG A N 1
ATOM 2993 C CA . ARG A 1 393 ? 8.510 -8.347 2.375 1.00 97.19 393 ARG A CA 1
ATOM 2994 C C . ARG A 1 393 ? 8.728 -9.253 1.174 1.00 97.19 393 ARG A C 1
ATOM 2996 O O . ARG A 1 393 ? 9.173 -10.385 1.343 1.00 97.19 393 ARG A O 1
ATOM 3003 N N . LEU A 1 394 ? 8.382 -8.779 -0.015 1.00 96.31 394 LEU A N 1
ATOM 3004 C CA . LEU A 1 394 ? 8.436 -9.579 -1.234 1.00 96.31 394 LEU A CA 1
ATOM 3005 C C . LEU A 1 394 ? 8.457 -8.698 -2.485 1.00 96.31 394 LEU A C 1
ATOM 3007 O O . LEU A 1 394 ? 8.072 -7.527 -2.441 1.00 96.31 394 LEU A O 1
ATOM 3011 N N . SER A 1 395 ? 8.843 -9.308 -3.603 1.00 95.50 395 SER A N 1
ATOM 3012 C CA . SER A 1 395 ? 8.673 -8.758 -4.944 1.00 95.50 395 SER A CA 1
ATOM 3013 C C . SER A 1 395 ? 7.583 -9.533 -5.680 1.00 95.50 395 SER A C 1
ATOM 3015 O O . SER A 1 395 ? 7.517 -10.758 -5.592 1.00 95.50 395 SER A O 1
ATOM 3017 N N . THR A 1 396 ? 6.701 -8.823 -6.378 1.00 96.00 396 THR A N 1
ATOM 3018 C CA . THR A 1 396 ? 5.618 -9.410 -7.185 1.00 96.00 396 THR A CA 1
ATOM 3019 C C . THR A 1 396 ? 5.557 -8.725 -8.535 1.00 96.00 396 THR A C 1
ATOM 3021 O O . THR A 1 396 ? 5.780 -7.518 -8.620 1.00 96.00 396 THR A O 1
ATOM 3024 N N . GLY A 1 397 ? 5.212 -9.473 -9.579 1.00 95.50 397 GLY A N 1
ATOM 3025 C CA . GLY A 1 397 ? 4.740 -8.850 -10.812 1.00 95.50 397 GLY A CA 1
ATOM 3026 C C . GLY A 1 397 ? 3.349 -8.266 -10.581 1.00 95.50 397 GLY A C 1
ATOM 3027 O O . GLY A 1 397 ? 2.614 -8.756 -9.720 1.00 95.50 397 GLY A O 1
ATOM 3028 N N . PHE A 1 398 ? 2.960 -7.246 -11.335 1.00 95.50 398 PHE A N 1
ATOM 3029 C CA . PHE A 1 398 ? 1.574 -6.795 -11.357 1.00 95.50 398 PHE A CA 1
ATOM 3030 C C . PHE A 1 398 ? 1.047 -6.586 -12.771 1.00 95.50 398 PHE A C 1
ATOM 3032 O O . PHE A 1 398 ? 1.818 -6.357 -13.701 1.00 95.50 398 PHE A O 1
ATOM 3039 N N . LEU A 1 399 ? -0.274 -6.666 -12.895 1.00 94.75 399 LEU A N 1
ATOM 3040 C CA . LEU A 1 399 ? -1.037 -6.376 -14.100 1.00 94.75 399 LEU A CA 1
ATOM 3041 C C . LEU A 1 399 ? -2.110 -5.355 -13.775 1.00 94.75 399 LEU A C 1
ATOM 3043 O O . LEU A 1 399 ? -2.842 -5.538 -12.810 1.00 94.75 399 LEU A O 1
ATOM 3047 N N . GLU A 1 400 ? -2.243 -4.327 -14.595 1.00 91.94 400 GLU A N 1
ATOM 3048 C CA . GLU A 1 400 ? -3.289 -3.320 -14.479 1.00 91.94 400 GLU A CA 1
ATOM 3049 C C . GLU A 1 400 ? -3.962 -3.130 -15.847 1.00 91.94 400 GLU A C 1
ATOM 3051 O O . GLU A 1 400 ? -3.273 -2.945 -16.858 1.00 91.94 400 GLU A O 1
ATOM 3056 N N . PRO A 1 401 ? -5.305 -3.166 -15.917 1.00 90.44 401 PRO A N 1
ATOM 3057 C CA . PRO A 1 401 ? -6.014 -2.843 -17.146 1.00 90.44 401 PRO A CA 1
ATOM 3058 C C . PRO A 1 401 ? -5.658 -1.425 -17.631 1.00 90.44 401 PRO A C 1
ATOM 3060 O O . PRO A 1 401 ? -5.665 -0.484 -16.841 1.00 90.44 401 PRO A O 1
ATOM 3063 N N . PRO A 1 402 ? -5.437 -1.200 -18.938 1.00 86.69 402 PRO A N 1
ATOM 3064 C CA . PRO A 1 402 ? -5.001 0.103 -19.458 1.00 86.69 402 PRO A CA 1
ATOM 3065 C C . PRO A 1 402 ? -6.067 1.205 -19.333 1.00 86.69 402 PRO A C 1
ATOM 3067 O O . PRO A 1 402 ? -5.779 2.394 -19.514 1.00 86.69 402 PRO A O 1
ATOM 3070 N N . VAL A 1 403 ? -7.317 0.805 -19.092 1.00 86.50 403 VAL A N 1
ATOM 3071 C CA . VAL A 1 403 ? -8.455 1.693 -18.883 1.00 86.50 403 VAL A CA 1
ATOM 3072 C C . VAL A 1 403 ? -9.125 1.289 -17.573 1.00 86.50 403 VAL A C 1
ATOM 3074 O O . VAL A 1 403 ? -9.539 0.133 -17.443 1.00 86.50 403 VAL A O 1
ATOM 3077 N N . PRO A 1 404 ? -9.266 2.224 -16.624 1.00 85.00 404 PRO A N 1
ATOM 3078 C CA . PRO A 1 404 ? -9.889 1.926 -15.351 1.00 85.00 404 PRO A CA 1
ATOM 3079 C C . PRO A 1 404 ? -11.381 1.615 -15.522 1.00 85.00 404 PRO A C 1
ATOM 3081 O O . PRO A 1 404 ? -12.065 2.160 -16.394 1.00 85.00 404 PRO A O 1
ATOM 3084 N N . GLY A 1 405 ? -11.882 0.696 -14.698 1.00 88.62 405 GLY A N 1
ATOM 3085 C CA . GLY A 1 405 ? -13.273 0.251 -14.715 1.00 88.62 405 GLY A CA 1
ATOM 3086 C C . GLY A 1 405 ? -14.119 0.946 -13.652 1.00 88.62 405 GLY A C 1
ATOM 3087 O O . GLY A 1 405 ? -13.603 1.491 -12.679 1.00 88.62 405 GLY A O 1
ATOM 3088 N N . THR A 1 406 ? -15.442 0.887 -13.804 1.00 93.69 406 THR A N 1
ATOM 3089 C CA . THR A 1 406 ? -16.353 1.238 -12.708 1.00 93.69 406 THR A CA 1
ATOM 3090 C C . THR A 1 406 ? -16.343 0.128 -11.660 1.00 93.69 406 THR A C 1
ATOM 3092 O O . THR A 1 406 ? -16.253 -1.053 -12.007 1.00 93.69 406 THR A O 1
ATOM 3095 N N . CYS A 1 407 ? -16.480 0.489 -10.384 1.00 93.81 407 CYS A N 1
ATOM 3096 C CA . CYS A 1 407 ? -16.493 -0.484 -9.291 1.00 93.81 407 CYS A CA 1
ATOM 3097 C C . CYS A 1 407 ? -17.634 -1.513 -9.433 1.00 93.81 407 CYS A C 1
ATOM 3099 O O . CYS A 1 407 ? -17.438 -2.685 -9.127 1.00 93.81 407 CYS A O 1
ATOM 3101 N N . ASP A 1 408 ? -18.784 -1.125 -10.001 1.00 94.38 408 ASP A N 1
ATOM 3102 C CA . ASP A 1 408 ? -19.927 -2.025 -10.241 1.00 94.38 408 ASP A CA 1
ATOM 3103 C C . ASP A 1 408 ? -19.590 -3.231 -11.133 1.00 94.38 408 ASP A C 1
ATOM 3105 O O . ASP A 1 408 ? -20.160 -4.311 -10.969 1.00 94.38 408 ASP A O 1
ATOM 3109 N N . LYS A 1 409 ? -18.646 -3.078 -12.074 1.00 93.06 409 LYS A N 1
ATOM 3110 C CA . LYS A 1 409 ? -18.205 -4.180 -12.950 1.00 93.06 409 LYS A CA 1
ATOM 3111 C C . LYS A 1 409 ? -17.400 -5.244 -12.206 1.00 93.06 409 LYS A C 1
ATOM 3113 O O . LYS A 1 409 ? -17.136 -6.299 -12.773 1.00 93.06 409 LYS A O 1
ATOM 3118 N N . LEU A 1 410 ? -17.005 -4.962 -10.966 1.00 92.81 410 LEU A N 1
ATOM 3119 C CA . LEU A 1 410 ? -16.245 -5.858 -10.102 1.00 92.81 410 LEU A CA 1
ATOM 3120 C C . LEU A 1 410 ? -17.147 -6.583 -9.097 1.00 92.81 410 LEU A C 1
ATOM 3122 O O . LEU A 1 410 ? -16.645 -7.238 -8.194 1.00 92.81 410 LEU A O 1
ATOM 3126 N N . LYS A 1 411 ? -18.474 -6.505 -9.245 1.00 93.12 411 LYS A N 1
ATOM 3127 C CA . LYS A 1 411 ? -19.403 -7.278 -8.418 1.00 93.12 411 LYS A CA 1
ATOM 3128 C C . LYS A 1 411 ? -19.101 -8.778 -8.491 1.00 93.12 411 LYS A C 1
ATOM 3130 O O . LYS A 1 411 ? -19.033 -9.348 -9.578 1.00 93.12 411 LYS A O 1
ATOM 3135 N N . GLY A 1 412 ? -18.970 -9.416 -7.330 1.00 88.25 412 GLY A N 1
ATOM 3136 C CA . GLY A 1 412 ? -18.612 -10.830 -7.199 1.00 88.25 412 GLY A CA 1
ATOM 3137 C C . GLY A 1 412 ? -17.128 -11.117 -7.427 1.00 88.25 412 GLY A C 1
ATOM 3138 O O . GLY A 1 412 ? -16.746 -12.276 -7.552 1.00 88.25 412 GLY A O 1
ATOM 3139 N N . TYR A 1 413 ? -16.287 -10.087 -7.514 1.00 88.00 413 TYR A N 1
ATOM 3140 C CA . TYR A 1 413 ? -14.849 -10.266 -7.619 1.00 88.00 413 TYR A CA 1
ATOM 3141 C C . TYR A 1 413 ? -14.273 -10.761 -6.286 1.00 88.00 413 TYR A C 1
ATOM 3143 O O . TYR A 1 413 ? -14.340 -10.075 -5.268 1.00 88.00 413 TYR A O 1
ATOM 3151 N N . GLU A 1 414 ? -13.677 -11.952 -6.308 1.00 73.31 414 GLU A N 1
ATOM 3152 C CA . GLU A 1 414 ? -13.075 -12.606 -5.135 1.00 73.31 414 GLU A CA 1
ATOM 3153 C C . GLU A 1 414 ? -11.537 -12.505 -5.121 1.00 73.31 414 GLU A C 1
ATOM 3155 O O . GLU A 1 414 ? -10.862 -13.198 -4.360 1.00 73.31 414 GLU A O 1
ATOM 3160 N N . GLY A 1 415 ? -10.963 -11.624 -5.949 1.00 70.38 415 GLY A N 1
ATOM 3161 C CA . GLY A 1 415 ? -9.517 -11.506 -6.121 1.00 70.38 415 GLY A CA 1
ATOM 3162 C C . GLY A 1 415 ? -8.995 -12.334 -7.294 1.00 70.38 415 GLY A C 1
ATOM 3163 O O . GLY A 1 415 ? -9.597 -12.403 -8.369 1.00 70.38 415 GLY A O 1
ATOM 3164 N N . THR A 1 416 ? -7.829 -12.943 -7.096 1.00 57.28 416 THR A N 1
ATOM 3165 C CA . THR A 1 416 ? -7.195 -13.802 -8.091 1.00 57.28 416 THR A CA 1
ATOM 3166 C C . THR A 1 416 ? -8.017 -15.074 -8.288 1.00 57.28 416 THR A C 1
ATOM 3168 O O . THR A 1 416 ? -8.278 -15.805 -7.342 1.00 57.28 416 THR A O 1
ATOM 3171 N N . GLY A 1 417 ? -8.466 -15.333 -9.518 1.00 50.75 417 GLY A N 1
ATOM 3172 C CA . GLY A 1 417 ? -9.093 -16.607 -9.867 1.00 50.75 417 GLY A CA 1
ATOM 3173 C C . GLY A 1 417 ? -8.097 -17.779 -9.778 1.00 50.75 417 GLY A C 1
ATOM 3174 O O . GLY A 1 417 ? -6.912 -17.566 -9.513 1.00 50.75 417 GLY A O 1
ATOM 3175 N N . PRO A 1 418 ? -8.531 -19.017 -10.080 1.00 39.22 418 PRO A N 1
ATOM 3176 C CA . PRO A 1 418 ? -7.737 -20.244 -9.911 1.00 39.22 418 PRO A CA 1
ATOM 3177 C C . PRO A 1 418 ? -6.400 -20.334 -10.688 1.00 39.22 418 PRO A C 1
ATOM 3179 O O . PRO A 1 418 ? -5.711 -21.340 -10.564 1.00 39.22 418 PRO A O 1
ATOM 3182 N N . GLY A 1 419 ? -6.007 -19.315 -11.462 1.00 40.72 419 GLY A N 1
ATOM 3183 C CA . GLY A 1 419 ? -4.711 -19.237 -12.153 1.00 40.72 419 GLY A CA 1
ATOM 3184 C C . GLY A 1 419 ? -3.615 -18.447 -11.421 1.00 40.72 419 GLY A C 1
ATOM 3185 O O . GLY A 1 419 ? -2.438 -18.702 -11.662 1.00 40.72 419 GLY A O 1
ATOM 3186 N N . ASP A 1 420 ? -3.976 -17.544 -10.500 1.00 47.84 420 ASP A N 1
ATOM 3187 C CA . ASP A 1 420 ? -3.031 -16.579 -9.900 1.00 47.84 420 ASP A CA 1
ATOM 3188 C C . ASP A 1 420 ? -2.897 -16.739 -8.367 1.00 47.84 420 ASP A C 1
ATOM 3190 O O . ASP A 1 420 ? -2.041 -16.113 -7.739 1.00 47.84 420 ASP A O 1
ATOM 3194 N N . SER A 1 421 ? -3.735 -17.582 -7.747 1.00 41.84 421 SER A N 1
ATOM 3195 C CA . SER A 1 421 ? -3.697 -17.924 -6.309 1.00 41.84 421 SER A CA 1
ATOM 3196 C C . SER A 1 421 ? -2.955 -19.226 -6.004 1.00 41.84 421 SER A C 1
ATOM 3198 O O . SER A 1 421 ? -2.857 -19.604 -4.836 1.00 41.84 421 SER A O 1
ATOM 3200 N N . ALA A 1 422 ? -2.454 -19.923 -7.027 1.00 31.09 422 ALA A N 1
ATOM 3201 C CA . ALA A 1 422 ? -1.643 -21.117 -6.841 1.00 31.09 422 ALA A CA 1
ATOM 3202 C C . ALA A 1 422 ? -0.248 -20.707 -6.341 1.00 31.09 422 ALA A C 1
ATOM 3204 O O . ALA A 1 422 ? 0.715 -20.623 -7.099 1.00 31.09 422 ALA A O 1
ATOM 3205 N N . LEU A 1 423 ? -0.151 -20.428 -5.040 1.00 35.72 423 LEU A N 1
ATOM 3206 C CA . LEU A 1 423 ? 1.022 -20.887 -4.305 1.00 35.72 423 LEU A CA 1
ATOM 3207 C C . LEU A 1 423 ? 1.041 -22.425 -4.448 1.00 35.72 423 LEU A C 1
ATOM 3209 O O . LEU A 1 423 ? -0.044 -23.013 -4.401 1.00 35.72 423 LEU A O 1
ATOM 3213 N N . PRO A 1 424 ? 2.204 -23.050 -4.702 1.00 34.06 424 PRO A N 1
ATOM 3214 C CA . PRO A 1 424 ? 2.301 -24.499 -4.882 1.00 34.06 424 PRO A CA 1
ATOM 3215 C C . PRO A 1 424 ? 1.699 -25.299 -3.722 1.00 34.06 424 PRO A C 1
ATOM 3217 O O . PRO A 1 424 ? 1.731 -24.804 -2.568 1.00 34.06 424 PRO A O 1
#

Radius of gyration: 28.38 Å; chains: 1; bounding box: 85×91×87 Å

Foldseek 3Di:
DDDDDDDDDDDDDDDDDDDDDDDDDDDDDDDDDDDDDDDDDDDDDDDDDDDDDDDDDDDDDDPDPVNVVVVVLVVVVVVVPDDDDDDDDDDDDDPDDPPDPPDDAPDDAQPCCVVCLQWKKWKKFAWKFFFWDQVVVLCVFDPVPKDALPVVVCVQQVPRDPRTAGKIWDKIKTDNIDDNSSRDGFDIKIKIFTKHWRIHLPPPSAAIAIETQEMEMAAPGPVCVVVVVLVHHYFHWAKVVTRYSWDADPVDPQKTKIKIAHAPPDDPDDDDPVVVVPDPPDPDPDDDDDDDPRQQGQWMKMKIKGFDPDPVVASRDVLNVQQRVQHWYGNDQFWTWRKHWFCPDCQDPVPVFDKTKIWFKMWTQDPPNHDGQPPVPHGRPDTDMGHGTITIGGMTMMTTRPDIDRNVVCVVPRGDDPPRSDPD

Sequence (424 aa):
MAKRPNSAAQAATAQSAAPRPPTVRPPRTRRPGQTLLFVLSAALALGSIAVAAGLQQHQSGHETTHQALRHRKLALRHEAAGSSAATVTASASAPSPPTTATCVPDGSKNPISYLWPNDISGNLNGTTLIVPIPLVQARQAIPEKYGILEHAWRAWLPDFPVGMYPMMAVSVYDHDLRFPVLNMTPPDFSRMALEFPFVDVLNDGHTSFRWAANMLITAGSPAIKGTEDFGVTVYPAAFDPPCNAYRASEREPGLVTSRAWASSKGTGNNTSPATDAHQTGNGKCGGDHLSRPWQNAERSLYFETRPTLHDNEMPYPLRFLVNITNQPVFANPSICDNYKRLFNTTLTMDPANAPVSVRGDVVGNVEPFFTPPAATGLPPLHHKKWSGVYGWRLSTGFLEPPVPGTCDKLKGYEGTGPGDSALP

Secondary structure (DSSP, 8-state):
---------------PPPPPPP-PPPPPPPPP----------------------------S---HHHHHHHHHHHHHHHTS------------PPPPP----PPP-----SSTTT-TTSEEEEEEEEEEEEEEEHHHHHHHS-TTSEE-HHHHHHH-TTSPTTEEEEEEEEEEEEEEEBGGGTB-PPPEEEEEEEEEEEESSSSSS--EEE--EEEEETT-THHHHHHTTT-EEEEEEEESSSSS-EE-SSSTT-EEEEEEE-----S----GGGTTS---SS------S--GGGS-SEEEEEEEEE-SSGGG--S-HHHHHHHHTSPEESSTT-BB--EEESSSHHHHSGGG--EEEEEEEEEE-TTS--PPPTTSPPPS--EEEEEEEEEEEEEEEEE-SSPBPGGGGTT--SS-TTT----

Organism: NCBI:txid196109

pLDDT: mean 74.59, std 26.16, range [19.09, 98.75]